Protein AF-A0A7J9Y9R8-F1 (afdb_monomer_lite)

Foldseek 3Di:
DCQQQVVLLVLLCQLVVQLVVCCVPPVLQQLALLSLLVSSLVSQLVSLVVVLVVVLVVQLVVLCVVPNNVRSVVSSVVSCCVCVVQCSCVSSLLSSLLSQLCRVLLLDPDPVSVPCSNVVSSVSSSNSSSVVSVLVVCCVVVVDCVSVVCCRPVPVVVSVVVVVVVSQVTVQVLLCLLVVAVLVVLLVQLDPLQLSQCQNDPVSVVVLLVLLCVLQNPQRSVLSVQLNSLSSSLSSLRVCVVSVNDDPPSVVSNVVSSVSNVVSLVSRAPSDPVAFAWGGPSFWIFGQDPVRDTDTHGDPPDNDHDRRYDDDPDPDDDDPDDDDDDDDDDDDDDDDDDDDDDDDDDDDDDDDDDDDDDDDDDDDDDDDDDDDDDDDDDD

Sequence (379 aa):
MVAVLVAPVIEEITKALAVFLLFWFRRREVLGLADAIMYAGLSATGFAMTENVLYLGGVYVSQERIGGALAGVGGVVGLIIMRLGLTGFIHPLFTAMTAVGIGFAARSRHTALRWLLPIGGLLAAMLLHGSWNLMATFLERSRDLSLLGYGYLLVALPLLFCFVVLGLWARGEPGRVARRVLPEYARAGWLSPPEIASLTTLRRRLWARRWAATVAGADGARAMRGYQITGSKLAMLRDGRLRGLPQRDYQQEEERLLHQLAACRSGFEGRDLTTPRAWWDGRRYLVTFPDGEQRAVDPPRSMVMPVPMPRMQLFGIPGYGYPPTYAYPPGYGGYSSGQPPGYGSPPPSYGPPPGYGSPPGYGSGPPQSPHGSDPWSGR

Structure (mmCIF, N/CA/C/O backbone):
data_AF-A0A7J9Y9R8-F1
#
_entry.id   AF-A0A7J9Y9R8-F1
#
loop_
_atom_site.group_PDB
_atom_site.id
_atom_site.type_symbol
_atom_site.label_atom_id
_atom_site.label_alt_id
_atom_site.label_comp_id
_atom_site.label_asym_id
_atom_site.label_entity_id
_atom_site.label_seq_id
_atom_site.pdbx_PDB_ins_code
_atom_site.Cartn_x
_atom_site.Cartn_y
_atom_site.Cartn_z
_atom_site.occupancy
_atom_site.B_iso_or_equiv
_atom_site.auth_seq_id
_atom_site.auth_comp_id
_atom_site.auth_asym_id
_atom_site.auth_atom_id
_atom_site.pdbx_PDB_model_num
ATOM 1 N N . MET A 1 1 ? 13.293 -9.731 -30.578 1.00 72.44 1 MET A N 1
ATOM 2 C CA . MET A 1 1 ? 12.667 -10.885 -29.889 1.00 72.44 1 MET A CA 1
ATOM 3 C C . MET A 1 1 ? 13.106 -11.006 -28.436 1.00 72.44 1 MET A C 1
ATOM 5 O O . MET A 1 1 ? 12.231 -11.038 -27.586 1.00 72.44 1 MET A O 1
ATOM 9 N N . VAL A 1 2 ? 14.409 -10.991 -28.117 1.00 85.62 2 VAL A N 1
ATOM 10 C CA . VAL A 1 2 ? 14.895 -11.093 -26.720 1.00 85.62 2 VAL A CA 1
ATOM 11 C C . VAL A 1 2 ? 14.314 -10.002 -25.807 1.00 85.62 2 VAL A C 1
ATOM 13 O O . VAL A 1 2 ? 13.675 -10.336 -24.816 1.00 85.62 2 VAL A O 1
ATOM 16 N N . ALA A 1 3 ? 14.427 -8.721 -26.180 1.00 81.69 3 ALA A N 1
ATOM 17 C CA . ALA A 1 3 ? 13.895 -7.600 -25.390 1.00 81.69 3 ALA A CA 1
ATOM 18 C C . ALA A 1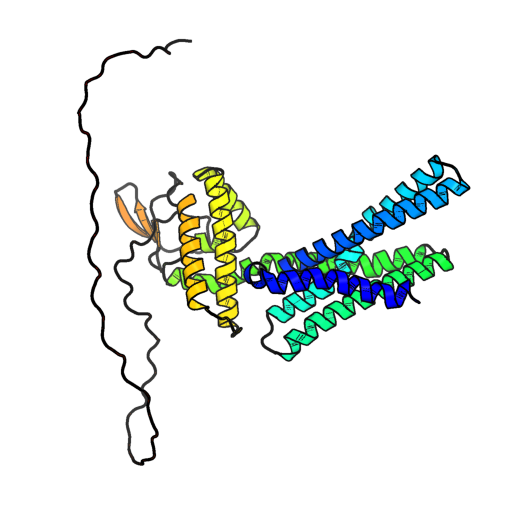 3 ? 12.360 -7.610 -25.222 1.00 81.69 3 ALA A C 1
ATOM 20 O O . ALA A 1 3 ? 11.836 -7.030 -24.281 1.00 81.69 3 ALA A O 1
ATOM 21 N N . VAL A 1 4 ? 11.635 -8.274 -26.126 1.00 85.69 4 VAL A N 1
ATOM 22 C CA . VAL A 1 4 ? 10.162 -8.290 -26.148 1.00 85.69 4 VAL A CA 1
ATOM 23 C C . VAL A 1 4 ? 9.589 -9.516 -25.437 1.00 85.69 4 VAL A C 1
ATOM 25 O O . VAL A 1 4 ? 8.526 -9.428 -24.839 1.00 85.69 4 VAL A O 1
ATOM 28 N N . LEU A 1 5 ? 10.269 -10.663 -25.514 1.00 84.06 5 LEU A N 1
ATOM 29 C CA . LEU A 1 5 ? 9.742 -11.941 -25.027 1.00 84.06 5 LEU A CA 1
ATOM 30 C C . LEU A 1 5 ? 10.520 -12.494 -23.834 1.00 84.06 5 LEU A C 1
ATOM 32 O O . LEU A 1 5 ? 9.919 -13.023 -22.909 1.00 84.06 5 LEU A O 1
ATOM 36 N N . VAL A 1 6 ? 11.849 -12.388 -23.847 1.00 92.00 6 VAL A N 1
ATOM 37 C CA . VAL A 1 6 ? 12.708 -13.019 -22.832 1.00 92.00 6 VAL A CA 1
ATOM 38 C C . VAL A 1 6 ? 12.944 -12.075 -21.661 1.00 92.00 6 VAL A C 1
ATOM 40 O O . VAL A 1 6 ? 12.764 -12.475 -20.513 1.00 92.00 6 VAL A O 1
ATOM 43 N N . ALA A 1 7 ? 13.300 -10.818 -21.946 1.00 91.62 7 ALA A N 1
ATOM 44 C CA . ALA A 1 7 ? 13.566 -9.830 -20.906 1.00 91.62 7 ALA A CA 1
ATOM 45 C C . ALA A 1 7 ? 12.352 -9.637 -19.976 1.00 91.62 7 ALA A C 1
ATOM 47 O O . ALA A 1 7 ? 12.509 -9.866 -18.780 1.00 91.62 7 ALA A O 1
ATOM 48 N N . PRO A 1 8 ? 11.117 -9.394 -20.463 1.00 94.44 8 PRO A N 1
ATOM 49 C CA . PRO A 1 8 ? 9.966 -9.208 -19.577 1.00 94.44 8 PRO A CA 1
ATOM 50 C C . PRO A 1 8 ? 9.700 -10.401 -18.659 1.00 94.44 8 PRO A C 1
ATOM 52 O O . PRO A 1 8 ? 9.349 -10.221 -17.498 1.00 94.44 8 PRO A O 1
ATOM 55 N N . VAL A 1 9 ? 9.902 -11.626 -19.151 1.00 96.06 9 VAL A N 1
ATOM 56 C CA . VAL A 1 9 ? 9.719 -12.840 -18.347 1.00 96.06 9 VAL A CA 1
ATOM 57 C C . VAL A 1 9 ? 10.715 -12.874 -17.195 1.00 96.06 9 VAL A C 1
ATOM 59 O O . VAL A 1 9 ? 10.310 -13.012 -16.042 1.00 96.06 9 VAL A O 1
ATOM 62 N N . ILE A 1 10 ? 12.007 -12.725 -17.495 1.00 95.69 10 ILE A N 1
ATOM 63 C CA . ILE A 1 10 ? 13.060 -12.765 -16.476 1.00 95.69 10 ILE A CA 1
ATOM 64 C C . ILE A 1 10 ? 12.848 -11.633 -15.476 1.00 95.69 10 ILE A C 1
ATOM 66 O O . ILE A 1 10 ? 12.815 -11.864 -14.270 1.00 95.69 10 ILE A O 1
ATOM 70 N N . GLU A 1 11 ? 12.644 -10.418 -15.969 1.00 95.56 11 GLU A N 1
ATOM 71 C CA . GLU A 1 11 ? 12.566 -9.255 -15.107 1.00 95.56 11 GLU A CA 1
ATOM 72 C C . GLU A 1 11 ? 11.316 -9.246 -14.225 1.00 95.56 11 GLU A C 1
ATOM 74 O O . GLU A 1 11 ? 11.416 -8.910 -13.046 1.00 95.56 11 GLU A O 1
ATOM 79 N N . GLU A 1 12 ? 10.140 -9.609 -14.747 1.00 97.00 12 GLU A N 1
ATOM 80 C CA . GLU A 1 12 ? 8.930 -9.670 -13.922 1.00 97.00 12 GLU A CA 1
ATOM 81 C C . GLU A 1 12 ? 8.995 -10.813 -12.904 1.00 97.00 12 GLU A C 1
ATOM 83 O O . GLU A 1 12 ? 8.516 -10.639 -11.784 1.00 97.00 12 GLU A O 1
ATOM 88 N N . ILE A 1 13 ? 9.651 -11.940 -13.218 1.00 96.69 13 ILE A N 1
ATOM 89 C CA . ILE A 1 13 ? 9.930 -12.992 -12.224 1.00 96.69 13 ILE A CA 1
ATOM 90 C C . ILE A 1 13 ? 10.854 -12.458 -11.133 1.00 96.69 13 ILE A C 1
ATOM 92 O O . ILE A 1 13 ? 10.561 -12.645 -9.953 1.00 96.69 13 ILE A O 1
ATOM 96 N N . THR A 1 14 ? 11.944 -11.776 -11.491 1.00 95.62 14 THR A N 1
ATOM 97 C CA . THR A 1 14 ? 12.890 -11.219 -10.515 1.00 95.62 14 THR A CA 1
ATOM 98 C C . THR A 1 14 ? 12.211 -10.208 -9.590 1.00 95.62 14 THR A C 1
ATOM 100 O O . THR A 1 14 ? 12.374 -10.286 -8.371 1.00 95.62 14 THR A O 1
ATOM 103 N N . LYS A 1 15 ? 11.394 -9.300 -10.139 1.00 95.56 15 LYS A N 1
ATOM 104 C CA . LYS A 1 15 ? 10.607 -8.339 -9.348 1.00 95.56 15 LYS A CA 1
ATOM 105 C C . LYS A 1 15 ? 9.578 -9.054 -8.463 1.00 95.56 15 LYS A C 1
ATOM 107 O O . LYS A 1 15 ? 9.470 -8.788 -7.266 1.00 95.56 15 LYS A O 1
ATOM 112 N N . ALA A 1 16 ? 8.844 -10.019 -9.016 1.00 94.19 16 ALA A N 1
ATOM 113 C CA . ALA A 1 16 ? 7.848 -10.783 -8.270 1.00 94.19 16 ALA A CA 1
ATOM 114 C C . ALA A 1 16 ? 8.466 -11.621 -7.144 1.00 94.19 16 ALA A C 1
ATOM 116 O O . ALA A 1 16 ? 7.868 -11.738 -6.074 1.00 94.19 16 ALA A O 1
ATOM 117 N N . LEU A 1 17 ? 9.664 -12.175 -7.346 1.00 93.94 17 LEU A N 1
ATOM 118 C CA . LEU A 1 17 ? 10.365 -12.985 -6.354 1.00 93.94 17 LEU A CA 1
ATOM 119 C C . LEU A 1 17 ? 10.579 -12.209 -5.051 1.00 93.94 17 LEU A C 1
ATOM 121 O O . LEU A 1 17 ? 10.313 -12.748 -3.980 1.00 93.94 17 LEU A O 1
ATOM 125 N N . ALA A 1 18 ? 10.965 -10.932 -5.122 1.00 88.56 18 ALA A N 1
ATOM 126 C CA . ALA A 1 18 ? 11.107 -10.091 -3.933 1.00 88.56 18 ALA A CA 1
ATOM 127 C C . ALA A 1 18 ? 9.793 -9.991 -3.135 1.00 88.56 18 ALA A C 1
ATOM 129 O O . ALA A 1 18 ? 9.788 -10.086 -1.905 1.00 88.56 18 ALA A O 1
ATOM 130 N N . VAL A 1 19 ? 8.663 -9.866 -3.836 1.00 89.38 19 VAL A N 1
ATOM 131 C CA . VAL A 1 19 ? 7.326 -9.827 -3.229 1.00 89.38 19 VAL A CA 1
ATOM 132 C C . VAL A 1 19 ? 6.969 -11.183 -2.621 1.00 89.38 19 VAL A C 1
ATOM 134 O O . VAL A 1 19 ? 6.543 -11.242 -1.469 1.00 89.38 19 VAL A O 1
ATOM 137 N N . PHE A 1 20 ? 7.183 -12.283 -3.347 1.00 87.69 20 PHE A N 1
ATOM 138 C CA . PHE A 1 20 ? 6.912 -13.634 -2.851 1.00 87.69 20 PHE A CA 1
ATOM 139 C C . PHE A 1 20 ? 7.738 -13.977 -1.609 1.00 87.69 20 PHE A C 1
ATOM 141 O O . PHE A 1 20 ? 7.184 -14.516 -0.652 1.00 87.69 20 PHE A O 1
ATOM 148 N N . LEU A 1 21 ? 9.024 -13.618 -1.575 1.00 88.38 21 LEU A N 1
ATOM 149 C CA . LEU A 1 21 ? 9.878 -13.811 -0.400 1.00 88.38 21 LEU A CA 1
ATOM 150 C C . LEU A 1 21 ? 9.361 -13.007 0.798 1.00 88.38 21 LEU A C 1
ATOM 152 O O . LEU A 1 21 ? 9.306 -13.525 1.915 1.00 88.38 21 LEU A O 1
ATOM 156 N N . LEU A 1 22 ? 8.907 -11.770 0.580 1.00 85.81 22 LEU A N 1
ATOM 157 C CA . LEU A 1 22 ? 8.307 -10.960 1.638 1.00 85.81 22 LEU A CA 1
ATOM 158 C C . LEU A 1 22 ? 7.023 -11.603 2.178 1.00 85.81 22 LEU A C 1
ATOM 160 O O . LEU A 1 22 ? 6.856 -11.709 3.394 1.00 85.81 22 LEU A O 1
ATOM 164 N N . PHE A 1 23 ? 6.146 -12.102 1.307 1.00 81.12 23 PHE A N 1
ATOM 165 C CA . PHE A 1 23 ? 4.968 -12.859 1.732 1.00 81.12 23 PHE A CA 1
ATOM 166 C C . PHE A 1 23 ? 5.340 -14.147 2.468 1.00 81.12 23 PHE A C 1
ATOM 168 O O . PHE A 1 23 ? 4.708 -14.470 3.469 1.00 81.12 23 PHE A O 1
ATOM 175 N N . TRP A 1 24 ? 6.369 -14.867 2.027 1.00 83.81 24 TRP A N 1
ATOM 176 C CA . TRP A 1 24 ? 6.799 -16.116 2.652 1.00 83.81 24 TRP A CA 1
ATOM 177 C C . TRP A 1 24 ? 7.333 -15.893 4.073 1.00 83.81 24 TRP A C 1
ATOM 179 O O . TRP A 1 24 ? 6.865 -16.523 5.024 1.00 83.81 24 TRP A O 1
ATOM 189 N N . PHE A 1 25 ? 8.263 -14.949 4.243 1.00 85.19 25 PHE A N 1
ATOM 190 C CA . PHE A 1 25 ? 8.939 -14.710 5.521 1.00 85.19 25 PHE A CA 1
ATOM 191 C C . PHE A 1 25 ? 8.180 -13.768 6.461 1.00 85.19 25 PHE A C 1
ATOM 193 O O . PHE A 1 25 ? 8.353 -13.838 7.678 1.00 85.19 25 PHE A O 1
ATOM 200 N N . ARG A 1 26 ? 7.338 -12.873 5.932 1.00 82.56 26 ARG A N 1
ATOM 201 C CA . ARG A 1 26 ? 6.656 -11.816 6.701 1.00 82.56 26 ARG A CA 1
ATOM 202 C C . ARG A 1 26 ? 5.140 -11.805 6.489 1.00 82.56 26 ARG A C 1
ATOM 204 O O . ARG A 1 26 ? 4.508 -10.766 6.659 1.00 82.56 26 ARG A O 1
ATOM 211 N N . ARG A 1 27 ? 4.518 -12.966 6.231 1.00 76.12 27 ARG A N 1
ATOM 212 C CA . ARG A 1 27 ? 3.052 -13.115 6.041 1.00 76.12 27 ARG A CA 1
ATOM 213 C C . ARG A 1 27 ? 2.165 -12.448 7.098 1.00 76.12 27 ARG A C 1
ATOM 215 O O . ARG A 1 27 ? 1.026 -12.123 6.803 1.00 76.12 27 ARG A O 1
ATOM 222 N N . ARG A 1 28 ? 2.657 -12.276 8.333 1.00 72.50 28 ARG A N 1
ATOM 223 C CA . ARG A 1 28 ? 1.913 -11.642 9.442 1.00 72.50 28 ARG A CA 1
ATOM 224 C C . ARG A 1 28 ? 1.906 -10.107 9.379 1.00 72.50 28 ARG A C 1
ATOM 226 O O . ARG A 1 28 ? 1.111 -9.474 10.069 1.00 72.50 28 ARG A O 1
ATOM 233 N N . GLU A 1 29 ? 2.800 -9.514 8.590 1.00 75.62 29 GLU A N 1
ATOM 234 C CA . GLU A 1 29 ? 2.907 -8.061 8.413 1.00 75.62 29 GLU A CA 1
ATOM 235 C C . GLU A 1 29 ? 2.185 -7.563 7.162 1.00 75.62 29 GLU A C 1
ATOM 237 O O . GLU A 1 29 ? 1.822 -6.392 7.101 1.00 75.62 29 GLU A O 1
ATOM 242 N N . VAL A 1 30 ? 1.942 -8.441 6.187 1.00 75.94 30 VAL A N 1
ATOM 243 C CA . VAL A 1 30 ? 1.197 -8.089 4.978 1.00 75.94 30 VAL A CA 1
ATOM 244 C C . VAL A 1 30 ? -0.286 -8.256 5.248 1.00 75.94 30 VAL A C 1
ATOM 246 O O . VAL A 1 30 ? -0.790 -9.374 5.338 1.00 75.94 30 VAL A O 1
ATOM 249 N N . LEU A 1 31 ? -0.987 -7.138 5.414 1.00 68.88 31 LEU A N 1
ATOM 250 C CA . LEU A 1 31 ? -2.365 -7.157 5.878 1.00 68.88 31 LEU A CA 1
ATOM 251 C C . LEU A 1 31 ? -3.330 -7.312 4.713 1.00 68.88 31 LEU A C 1
ATOM 253 O O . LEU A 1 31 ? -4.290 -8.060 4.828 1.00 68.88 31 LEU A O 1
ATOM 257 N N . GLY A 1 32 ? -3.059 -6.719 3.552 1.00 83.56 32 GLY A N 1
ATOM 258 C CA . GLY A 1 32 ? -3.928 -6.943 2.399 1.00 83.56 32 GLY A CA 1
ATOM 259 C C . GLY A 1 32 ? -3.390 -6.447 1.069 1.00 83.56 32 GLY A C 1
ATOM 260 O O . GLY A 1 32 ? -2.199 -6.205 0.896 1.00 83.56 32 GLY A O 1
ATOM 261 N N . LEU A 1 33 ? -4.312 -6.285 0.117 1.00 89.50 33 LEU A N 1
ATOM 262 C CA . LEU A 1 33 ? -4.008 -5.907 -1.264 1.00 89.50 33 LEU A CA 1
ATOM 263 C C . LEU A 1 33 ? -3.202 -4.602 -1.362 1.00 89.50 33 LEU A C 1
ATOM 265 O O . LEU A 1 33 ? -2.289 -4.516 -2.172 1.00 89.50 33 LEU A O 1
ATOM 269 N N . ALA A 1 34 ? -3.497 -3.606 -0.522 1.00 90.19 34 ALA A N 1
ATOM 270 C CA . ALA A 1 34 ? -2.760 -2.341 -0.529 1.00 90.19 34 ALA A CA 1
ATOM 271 C C . ALA A 1 34 ? -1.272 -2.527 -0.187 1.00 90.19 34 ALA A C 1
ATOM 273 O O . ALA A 1 34 ? -0.422 -1.880 -0.793 1.00 90.19 34 ALA A O 1
ATOM 274 N N . ASP A 1 35 ? -0.959 -3.423 0.752 1.00 89.12 35 ASP A N 1
ATOM 275 C CA . ASP A 1 35 ? 0.421 -3.713 1.138 1.00 89.12 35 ASP A CA 1
ATOM 276 C C . ASP A 1 35 ? 1.121 -4.513 0.034 1.00 89.12 35 ASP A C 1
ATOM 278 O O . ASP A 1 35 ? 2.245 -4.190 -0.334 1.00 89.12 35 ASP A O 1
ATOM 282 N N . ALA A 1 36 ? 0.429 -5.491 -0.567 1.00 89.81 36 ALA A N 1
ATOM 283 C CA . ALA A 1 36 ? 0.934 -6.240 -1.720 1.00 89.81 36 ALA A CA 1
ATOM 284 C C . ALA A 1 36 ? 1.335 -5.302 -2.872 1.00 89.81 36 ALA A C 1
ATOM 286 O O . ALA A 1 36 ? 2.437 -5.403 -3.407 1.00 89.81 36 ALA A O 1
ATOM 287 N N . ILE A 1 37 ? 0.447 -4.358 -3.207 1.00 92.50 37 ILE A N 1
ATOM 288 C CA . ILE A 1 37 ? 0.667 -3.324 -4.223 1.00 92.50 37 ILE A CA 1
ATOM 289 C C . ILE A 1 37 ? 1.880 -2.462 -3.865 1.00 92.50 37 ILE A C 1
ATOM 291 O O . ILE A 1 37 ? 2.731 -2.223 -4.717 1.00 92.50 37 ILE A O 1
ATOM 295 N N . MET A 1 38 ? 1.983 -2.017 -2.610 1.00 91.94 38 MET A N 1
ATOM 296 C CA . MET A 1 38 ? 3.102 -1.195 -2.152 1.00 91.94 38 MET A CA 1
ATOM 297 C C . MET A 1 38 ? 4.436 -1.936 -2.287 1.00 91.94 38 MET A C 1
ATOM 299 O O . MET A 1 38 ? 5.394 -1.370 -2.806 1.00 91.94 38 MET A O 1
ATOM 303 N N . TYR A 1 39 ? 4.507 -3.197 -1.853 1.00 92.06 39 TYR A N 1
ATOM 304 C CA . TYR A 1 39 ? 5.739 -3.983 -1.923 1.00 92.06 39 TYR A CA 1
ATOM 305 C C . TYR A 1 39 ? 6.140 -4.323 -3.361 1.00 92.06 39 TYR A C 1
ATOM 307 O O . TYR A 1 39 ? 7.322 -4.230 -3.690 1.00 92.06 39 TYR A O 1
ATOM 315 N N . ALA A 1 40 ? 5.180 -4.647 -4.233 1.00 93.38 40 ALA A N 1
ATOM 316 C CA . ALA A 1 40 ? 5.450 -4.831 -5.658 1.00 93.38 40 ALA A CA 1
ATOM 317 C C . ALA A 1 40 ? 5.927 -3.541 -6.325 1.00 93.38 40 ALA A C 1
ATOM 319 O O . ALA A 1 40 ? 6.919 -3.566 -7.046 1.00 93.38 40 ALA A O 1
ATOM 320 N N . GLY A 1 41 ? 5.283 -2.410 -6.025 1.00 93.75 41 GLY A N 1
ATOM 321 C CA . GLY A 1 41 ? 5.711 -1.103 -6.513 1.00 93.75 41 GLY A CA 1
ATOM 322 C C . GLY A 1 41 ? 7.128 -0.756 -6.059 1.00 93.75 41 GLY A C 1
ATOM 323 O O . GLY A 1 41 ? 7.942 -0.357 -6.879 1.00 93.75 41 GLY A O 1
ATOM 324 N N . LEU A 1 42 ? 7.464 -0.976 -4.784 1.00 94.50 42 LEU A N 1
ATOM 325 C CA . LEU A 1 42 ? 8.821 -0.758 -4.269 1.00 94.50 42 LEU A CA 1
ATOM 326 C C . LEU A 1 42 ? 9.855 -1.652 -4.963 1.00 94.50 42 LEU A C 1
ATOM 328 O O . LEU A 1 42 ? 10.919 -1.164 -5.341 1.00 94.50 42 LEU A O 1
ATOM 332 N N . SER A 1 43 ? 9.542 -2.936 -5.158 1.00 95.56 43 SER A N 1
ATOM 333 C CA . SER A 1 43 ? 10.427 -3.861 -5.872 1.00 95.56 43 SER A CA 1
ATOM 334 C C . SER A 1 43 ? 10.644 -3.433 -7.325 1.00 95.56 43 SER A C 1
ATOM 336 O O . SER A 1 43 ? 11.786 -3.373 -7.780 1.00 95.56 43 SER A O 1
ATOM 338 N N . ALA A 1 44 ? 9.571 -3.079 -8.030 1.00 95.81 44 ALA A N 1
ATOM 339 C CA . ALA A 1 44 ? 9.629 -2.655 -9.420 1.00 95.81 44 ALA A CA 1
ATOM 340 C C . ALA A 1 44 ? 10.350 -1.317 -9.601 1.00 95.81 44 ALA A C 1
ATOM 342 O O . ALA A 1 44 ? 11.147 -1.181 -10.523 1.00 95.81 44 ALA A O 1
ATOM 343 N N . THR A 1 45 ? 10.133 -0.353 -8.702 1.00 94.81 45 THR A N 1
ATOM 344 C CA . THR A 1 45 ? 10.879 0.911 -8.689 1.00 94.81 45 THR A CA 1
ATOM 345 C C . THR A 1 45 ? 12.362 0.663 -8.437 1.00 94.81 45 THR A C 1
ATOM 347 O O . THR A 1 45 ? 13.194 1.231 -9.136 1.00 94.81 45 THR A O 1
ATOM 350 N N . GLY A 1 46 ? 12.713 -0.201 -7.477 1.00 94.62 46 GLY A N 1
ATOM 351 C CA . GLY A 1 46 ? 14.107 -0.568 -7.217 1.00 94.62 46 GLY A CA 1
ATOM 352 C C . GLY A 1 46 ? 14.779 -1.172 -8.451 1.00 94.62 46 GLY A C 1
ATOM 353 O O . GLY A 1 46 ? 15.861 -0.737 -8.834 1.00 94.62 46 GLY A O 1
ATOM 354 N N . PHE A 1 47 ? 14.092 -2.101 -9.122 1.00 94.94 47 PHE A N 1
ATOM 355 C CA . PHE A 1 47 ? 14.563 -2.687 -10.375 1.00 94.94 47 PHE A CA 1
ATOM 356 C C . PHE A 1 47 ? 14.745 -1.629 -11.473 1.00 94.94 47 PHE A C 1
ATOM 358 O O . PHE A 1 47 ? 15.809 -1.553 -12.083 1.00 94.94 47 PHE A O 1
ATOM 365 N N . ALA A 1 48 ? 13.734 -0.780 -11.687 1.00 93.56 48 ALA A N 1
ATOM 366 C CA . ALA A 1 48 ? 13.777 0.278 -12.692 1.00 93.56 48 ALA A CA 1
ATOM 367 C C . ALA A 1 48 ? 14.936 1.253 -12.442 1.00 93.56 48 ALA A C 1
ATOM 369 O O . ALA A 1 48 ? 15.560 1.718 -13.388 1.00 93.56 48 ALA A O 1
ATOM 370 N N . MET A 1 49 ? 15.277 1.541 -11.182 1.00 92.31 49 MET A N 1
ATOM 371 C CA . MET A 1 49 ? 16.442 2.370 -10.863 1.00 92.31 49 MET A CA 1
ATOM 372 C C . MET A 1 49 ? 17.757 1.700 -11.264 1.00 92.31 49 MET A C 1
ATOM 374 O O . MET A 1 49 ? 18.600 2.360 -11.869 1.00 92.31 49 MET A O 1
ATOM 378 N N . THR A 1 50 ? 17.929 0.403 -10.990 1.00 92.88 50 THR A N 1
ATOM 379 C CA . THR A 1 50 ? 19.116 -0.347 -11.437 1.00 92.88 50 THR A CA 1
ATOM 380 C C . THR A 1 50 ? 19.237 -0.345 -12.959 1.00 92.88 50 THR A C 1
ATOM 382 O O . THR A 1 50 ? 20.320 -0.118 -13.495 1.00 92.88 50 THR A O 1
ATOM 385 N N . GLU A 1 51 ? 18.120 -0.533 -13.657 1.00 92.19 51 GLU A N 1
ATOM 386 C CA . GLU A 1 51 ? 18.066 -0.480 -15.114 1.00 92.19 51 GLU A CA 1
ATOM 387 C C . GLU A 1 51 ? 18.430 0.922 -15.635 1.00 92.19 51 GLU A C 1
ATOM 389 O O . GLU A 1 51 ? 19.301 1.075 -16.491 1.00 92.19 51 GLU A O 1
ATOM 394 N N . ASN A 1 52 ? 17.830 1.969 -15.063 1.00 93.44 52 ASN A N 1
ATOM 395 C CA . ASN A 1 52 ? 18.056 3.354 -15.468 1.00 93.44 52 ASN A CA 1
ATOM 396 C C . ASN A 1 52 ? 19.533 3.757 -15.372 1.00 93.44 52 ASN A C 1
ATOM 398 O O . ASN A 1 52 ? 20.012 4.449 -16.264 1.00 93.44 52 ASN A O 1
ATOM 402 N N . VAL A 1 53 ? 20.280 3.304 -14.359 1.00 93.12 53 VAL A N 1
ATOM 403 C CA . VAL A 1 53 ? 21.722 3.600 -14.244 1.00 93.12 53 VAL A CA 1
ATOM 404 C C . VAL A 1 53 ? 22.496 3.115 -15.476 1.00 93.12 53 VAL A C 1
ATOM 406 O O . VAL A 1 53 ? 23.308 3.865 -16.021 1.00 93.12 53 VAL A O 1
ATOM 409 N N . LEU A 1 54 ? 22.211 1.901 -15.959 1.00 92.69 54 LEU A N 1
ATOM 410 C CA . LEU A 1 54 ? 22.866 1.345 -17.148 1.00 92.69 54 LEU A CA 1
ATOM 411 C C . LEU A 1 54 ? 22.512 2.139 -18.410 1.00 92.69 54 LEU A C 1
ATOM 413 O O . LEU A 1 54 ? 23.392 2.462 -19.209 1.00 92.69 54 LEU A O 1
ATOM 417 N N . TYR A 1 55 ? 21.239 2.507 -18.571 1.00 91.94 55 TYR A N 1
ATOM 418 C CA . TYR A 1 55 ? 20.784 3.289 -19.722 1.00 91.94 55 TYR A CA 1
ATOM 419 C C . TYR A 1 55 ? 21.361 4.704 -19.747 1.00 91.94 55 TYR A C 1
ATOM 421 O O . TYR A 1 55 ? 21.774 5.174 -20.805 1.00 91.94 55 TYR A O 1
ATOM 429 N N . LEU A 1 56 ? 21.422 5.377 -18.596 1.00 95.06 56 LEU A N 1
ATOM 430 C CA . LEU A 1 56 ? 21.996 6.719 -18.495 1.00 95.06 56 LEU A CA 1
ATOM 431 C C . LEU A 1 56 ? 23.490 6.703 -18.837 1.00 95.06 56 LEU A C 1
ATOM 433 O O . LEU A 1 56 ? 23.937 7.531 -19.627 1.00 95.06 56 LEU A O 1
ATOM 437 N N . GLY A 1 57 ? 24.240 5.722 -18.320 1.00 95.31 57 GLY A N 1
ATOM 438 C CA . GLY A 1 57 ? 25.651 5.542 -18.669 1.00 95.31 57 GLY A CA 1
ATOM 439 C C . GLY A 1 57 ? 25.858 5.260 -20.160 1.00 95.31 57 GLY A C 1
ATOM 440 O O . GLY A 1 57 ? 26.703 5.886 -20.799 1.00 95.31 57 GLY A O 1
ATOM 441 N N . GLY A 1 58 ? 25.044 4.373 -20.742 1.00 95.06 58 GLY A N 1
ATOM 442 C CA . GLY A 1 58 ? 25.098 4.060 -22.171 1.00 95.06 58 GLY A CA 1
ATOM 443 C C . GLY A 1 58 ? 24.804 5.272 -23.060 1.00 95.06 58 GLY A C 1
ATOM 444 O O . GLY A 1 58 ? 25.538 5.535 -24.016 1.00 95.06 58 GLY A O 1
ATOM 445 N N . VAL A 1 59 ? 23.773 6.053 -22.721 1.00 95.50 59 VAL A N 1
ATOM 446 C CA . VAL A 1 59 ? 23.428 7.274 -23.460 1.00 95.50 59 VAL A CA 1
ATOM 447 C C . VAL A 1 59 ? 24.535 8.316 -23.352 1.00 95.50 59 VAL A C 1
ATOM 449 O O . VAL A 1 59 ? 24.917 8.854 -24.389 1.00 95.50 59 VAL A O 1
ATOM 452 N N . TYR A 1 60 ? 25.104 8.540 -22.162 1.00 96.69 60 TYR A N 1
ATOM 453 C CA . TYR A 1 60 ? 26.232 9.460 -21.990 1.00 96.69 60 TYR A CA 1
ATOM 454 C C . TYR A 1 60 ? 27.386 9.108 -22.936 1.00 96.69 60 TYR A C 1
ATOM 456 O O . TYR A 1 60 ? 27.761 9.927 -23.771 1.00 96.69 60 TYR A O 1
ATOM 464 N N . VAL A 1 61 ? 27.879 7.864 -22.872 1.00 96.81 61 VAL A N 1
ATOM 465 C CA . VAL A 1 61 ? 29.024 7.407 -23.678 1.00 96.81 61 VAL A CA 1
ATOM 466 C C . VAL A 1 61 ? 28.725 7.492 -25.177 1.00 96.81 61 VAL A C 1
ATOM 468 O O . VAL A 1 61 ? 29.586 7.884 -25.963 1.00 96.81 61 VAL A O 1
ATOM 471 N N . SER A 1 62 ? 27.511 7.126 -25.600 1.00 95.00 62 SER A N 1
ATOM 472 C CA . SER A 1 62 ? 27.141 7.157 -27.021 1.00 95.00 62 SER A CA 1
ATOM 473 C C . SER A 1 62 ? 27.057 8.578 -27.589 1.00 95.00 62 SER A C 1
ATOM 475 O O . SER A 1 62 ? 27.557 8.823 -28.684 1.00 95.00 62 SER A O 1
ATOM 477 N N . GLN A 1 63 ? 26.472 9.519 -26.844 1.00 94.69 63 GLN A N 1
ATOM 478 C CA . GLN A 1 63 ? 26.282 10.903 -27.284 1.00 94.69 63 GLN A CA 1
ATOM 479 C C . GLN A 1 63 ? 27.571 11.722 -27.149 1.00 94.69 63 GLN A C 1
ATOM 481 O O . GLN A 1 63 ? 27.873 12.540 -28.018 1.00 94.69 63 GLN A O 1
ATOM 486 N N . GLU A 1 64 ? 28.379 11.452 -26.120 1.00 96.56 64 GLU A N 1
ATOM 487 C CA . GLU A 1 64 ? 29.698 12.065 -25.943 1.00 96.56 64 GLU A CA 1
ATOM 488 C C . GLU A 1 64 ? 30.626 11.769 -27.127 1.00 96.56 64 GLU A C 1
ATOM 490 O O . GLU A 1 64 ? 31.298 12.670 -27.623 1.00 96.56 64 GLU A O 1
ATOM 495 N N . ARG A 1 65 ? 30.618 10.533 -27.642 1.00 95.06 65 ARG A N 1
ATOM 496 C CA . ARG A 1 65 ? 31.437 10.143 -28.804 1.00 95.06 65 ARG A CA 1
ATOM 497 C C . ARG A 1 65 ? 31.095 10.898 -30.087 1.00 95.06 65 ARG A C 1
ATOM 499 O O . ARG A 1 65 ? 31.952 11.007 -30.957 1.00 95.06 65 ARG A O 1
ATOM 506 N N . ILE A 1 66 ? 29.857 11.368 -30.223 1.00 93.31 66 ILE A N 1
ATOM 507 C CA . ILE A 1 66 ? 29.363 12.024 -31.441 1.00 93.31 66 ILE A CA 1
ATOM 508 C C . ILE A 1 66 ? 29.474 13.549 -31.322 1.00 93.31 66 ILE A C 1
ATOM 510 O O . ILE A 1 66 ? 29.833 14.209 -32.292 1.00 93.31 66 ILE A O 1
ATOM 514 N N . GLY A 1 67 ? 29.165 14.111 -30.148 1.00 92.44 67 GLY A N 1
ATOM 515 C CA . GLY A 1 67 ? 29.013 15.559 -29.951 1.00 92.44 67 GLY A CA 1
ATOM 516 C C . GLY A 1 67 ? 29.737 16.140 -28.734 1.00 92.44 67 GLY A C 1
ATOM 517 O O . GLY A 1 67 ? 29.450 17.271 -28.344 1.00 92.44 67 GLY A O 1
ATOM 518 N N . GLY A 1 68 ? 30.650 15.391 -28.109 1.00 95.50 68 GLY A N 1
ATOM 519 C CA . GLY A 1 68 ? 31.401 15.813 -26.925 1.00 95.50 68 GLY A CA 1
ATOM 520 C C . GLY A 1 68 ? 30.582 15.811 -25.626 1.00 95.50 68 GLY A C 1
ATOM 521 O O . GLY A 1 68 ? 29.403 15.454 -25.595 1.00 95.50 68 GLY A O 1
ATOM 522 N N . ALA A 1 69 ? 31.208 16.234 -24.524 1.00 94.69 69 ALA A N 1
ATOM 523 C CA . ALA A 1 69 ? 30.641 16.120 -23.174 1.00 94.69 69 ALA A CA 1
ATOM 524 C C . ALA A 1 69 ? 29.264 16.797 -23.010 1.00 94.69 69 ALA A C 1
ATOM 526 O O . ALA A 1 69 ? 28.381 16.250 -22.351 1.00 94.69 69 ALA A O 1
ATOM 527 N N . LEU A 1 70 ? 29.041 17.954 -23.649 1.00 95.88 70 LEU A N 1
ATOM 528 C CA . LEU A 1 70 ? 27.745 18.648 -23.626 1.00 95.88 70 LEU A CA 1
ATOM 529 C C . LEU A 1 70 ? 26.618 17.811 -24.253 1.00 95.88 70 LEU A C 1
ATOM 531 O O . LEU A 1 70 ? 25.520 17.766 -23.698 1.00 95.88 70 LEU A O 1
ATOM 535 N N . ALA A 1 71 ? 26.885 17.112 -25.361 1.00 95.25 71 ALA A N 1
ATOM 536 C CA . ALA A 1 71 ? 25.918 16.199 -25.971 1.00 95.25 71 ALA A CA 1
ATOM 537 C C . ALA A 1 71 ? 25.660 14.974 -25.078 1.00 95.25 71 ALA A C 1
ATOM 539 O O . ALA A 1 71 ? 24.508 14.570 -24.910 1.00 95.25 71 ALA A O 1
ATOM 540 N N . GLY A 1 72 ? 26.710 14.441 -24.440 1.00 95.88 72 GLY A N 1
ATOM 541 C CA . GLY A 1 72 ? 26.613 13.389 -23.421 1.00 95.88 72 GLY A CA 1
ATOM 542 C C . GLY A 1 72 ? 25.645 13.756 -22.294 1.00 95.88 72 GLY A C 1
ATOM 543 O O . GLY A 1 72 ? 24.680 13.035 -22.030 1.00 95.88 72 GLY A O 1
ATOM 544 N N . VAL A 1 73 ? 25.855 14.919 -21.671 1.00 96.25 73 VAL A N 1
ATOM 545 C CA . VAL A 1 73 ? 24.985 15.441 -20.603 1.00 96.25 73 VAL A CA 1
ATOM 546 C C . VAL A 1 73 ? 23.564 15.692 -21.113 1.00 96.25 73 VAL A C 1
ATOM 548 O O . VAL A 1 73 ? 22.602 15.293 -20.456 1.00 96.25 73 VAL A O 1
ATOM 551 N N . GLY A 1 74 ? 23.411 16.302 -22.292 1.00 96.62 74 GLY A N 1
ATOM 552 C CA . GLY A 1 74 ? 22.101 16.555 -22.897 1.00 96.62 74 GLY A CA 1
ATOM 553 C C . GLY A 1 74 ? 21.293 15.272 -23.117 1.00 96.62 74 GLY A C 1
ATOM 554 O O . GLY A 1 74 ? 20.111 15.217 -22.770 1.00 96.62 74 GLY A O 1
ATOM 555 N N . GLY A 1 75 ? 21.941 14.212 -23.609 1.00 95.00 75 GLY A N 1
ATOM 556 C CA . GLY A 1 75 ? 21.326 12.896 -23.777 1.00 95.00 75 GLY A CA 1
ATOM 557 C C . GLY A 1 75 ? 20.853 12.288 -22.455 1.00 95.00 75 GLY A C 1
ATOM 558 O O . GLY A 1 75 ? 19.724 11.804 -22.369 1.00 95.00 75 GLY A O 1
ATOM 559 N N . VAL A 1 76 ? 21.681 12.359 -21.408 1.00 96.31 76 VAL A N 1
ATOM 560 C CA . VAL A 1 76 ? 21.326 11.887 -20.057 1.00 96.31 76 VAL A CA 1
ATOM 561 C C . VAL A 1 76 ? 20.107 12.633 -19.518 1.00 96.31 76 VAL A C 1
ATOM 563 O O . VAL A 1 76 ? 19.167 11.997 -19.048 1.00 96.31 76 VAL A O 1
ATOM 566 N N . VAL A 1 77 ? 20.084 13.966 -19.618 1.00 96.38 77 VAL A N 1
ATOM 567 C CA . VAL A 1 77 ? 18.951 14.785 -19.154 1.00 96.38 77 VAL A CA 1
ATOM 568 C C . VAL A 1 77 ? 17.670 14.426 -19.907 1.00 96.38 77 VAL A C 1
ATOM 570 O O . VAL A 1 77 ? 16.634 14.200 -19.278 1.00 96.38 77 VAL A O 1
ATOM 573 N N . GLY A 1 78 ? 17.740 14.307 -21.235 1.00 94.25 78 GLY A N 1
ATOM 574 C CA . GLY A 1 78 ? 16.601 13.879 -22.047 1.00 94.25 78 GLY A CA 1
ATOM 575 C C . GLY A 1 78 ? 16.083 12.503 -21.625 1.00 94.25 78 GLY A C 1
ATOM 576 O O . GLY A 1 78 ? 14.881 12.317 -21.430 1.00 94.25 78 GLY A O 1
ATOM 577 N N . LEU A 1 79 ? 16.989 11.551 -21.390 1.00 93.50 79 LEU A N 1
ATOM 578 C CA . LEU A 1 79 ? 16.617 10.210 -20.955 1.00 93.50 79 LEU A CA 1
ATOM 579 C C . LEU A 1 79 ? 16.022 10.191 -19.542 1.00 93.50 79 LEU A C 1
ATOM 581 O O . LEU A 1 79 ? 15.097 9.422 -19.303 1.00 93.50 79 LEU A O 1
ATOM 585 N N . ILE A 1 80 ? 16.487 11.041 -18.622 1.00 94.56 80 ILE A N 1
ATOM 586 C CA . ILE A 1 80 ? 15.878 11.201 -17.292 1.00 94.56 80 ILE A CA 1
ATOM 587 C C . ILE A 1 80 ? 14.434 11.684 -17.421 1.00 94.56 80 ILE A C 1
ATOM 589 O O . ILE A 1 80 ? 13.541 11.100 -16.808 1.00 94.56 80 ILE A O 1
ATOM 593 N N . ILE A 1 81 ? 14.180 12.714 -18.231 1.00 93.62 81 ILE A N 1
ATOM 594 C CA . ILE A 1 81 ? 12.821 13.238 -18.429 1.00 93.62 81 ILE A CA 1
ATOM 595 C C . ILE A 1 81 ? 11.907 12.132 -18.963 1.00 93.62 81 ILE A C 1
ATOM 597 O O . ILE A 1 81 ? 10.824 11.915 -18.418 1.00 93.62 81 ILE A O 1
ATOM 601 N N . MET A 1 82 ? 12.363 11.383 -19.968 1.00 89.81 82 MET A N 1
ATOM 602 C CA . MET A 1 82 ? 11.576 10.296 -20.549 1.00 89.81 82 MET A CA 1
ATOM 603 C C . MET A 1 82 ? 11.382 9.142 -19.557 1.00 89.81 82 MET A C 1
ATOM 605 O O . MET A 1 82 ? 10.246 8.766 -19.281 1.00 89.81 82 MET A O 1
ATOM 609 N N . ARG A 1 83 ? 12.464 8.602 -18.977 1.00 90.38 83 ARG A N 1
ATOM 610 C CA . ARG A 1 83 ? 12.425 7.374 -18.166 1.00 90.38 83 ARG A CA 1
ATOM 611 C C . ARG A 1 83 ? 11.930 7.581 -16.743 1.00 90.38 83 ARG A C 1
ATOM 613 O O . ARG A 1 83 ? 11.223 6.718 -16.238 1.00 90.38 83 ARG A O 1
ATOM 620 N N . LEU A 1 84 ? 12.303 8.678 -16.083 1.00 88.62 84 LEU A N 1
ATOM 621 C CA . LEU A 1 84 ? 11.918 8.955 -14.693 1.00 88.62 84 LEU A CA 1
ATOM 622 C C . LEU A 1 84 ? 10.683 9.853 -14.628 1.00 88.62 84 LEU A C 1
ATOM 624 O O . LEU A 1 84 ? 9.813 9.615 -13.794 1.00 88.62 84 LEU A O 1
ATOM 628 N N . GLY A 1 85 ? 10.600 10.863 -15.497 1.00 88.31 85 GLY A N 1
ATOM 629 C CA . GLY A 1 85 ? 9.477 11.799 -15.527 1.00 88.31 85 GLY A CA 1
ATOM 630 C C . GLY A 1 85 ? 8.228 11.193 -16.160 1.00 88.31 85 GLY A C 1
ATOM 631 O O . GLY A 1 85 ? 7.192 11.089 -15.507 1.00 88.31 85 GLY A O 1
ATOM 632 N N . LEU A 1 86 ? 8.325 10.780 -17.426 1.00 87.25 86 LEU A N 1
ATOM 633 C CA . LEU A 1 86 ? 7.163 10.322 -18.189 1.00 87.25 86 LEU A CA 1
ATOM 634 C C . LEU A 1 86 ? 6.837 8.851 -17.943 1.00 87.25 86 LEU A C 1
ATOM 636 O O . LEU A 1 86 ? 5.679 8.520 -17.740 1.00 87.25 86 LEU A O 1
ATOM 640 N N . THR A 1 87 ? 7.822 7.953 -17.934 1.00 89.50 87 THR A N 1
ATOM 641 C CA . THR A 1 87 ? 7.560 6.501 -17.901 1.00 89.50 87 THR A CA 1
ATOM 642 C C . THR A 1 87 ? 7.956 5.823 -16.591 1.00 89.50 87 THR A C 1
ATOM 644 O O . THR A 1 87 ? 7.869 4.601 -16.485 1.00 89.50 87 THR A O 1
ATOM 647 N N . GLY A 1 88 ? 8.366 6.579 -15.568 1.00 89.75 88 GLY A N 1
ATOM 648 C CA . GLY A 1 88 ? 8.953 6.011 -14.343 1.00 89.75 88 GLY A CA 1
ATOM 649 C C . GLY A 1 88 ? 8.002 5.119 -13.543 1.00 89.75 88 GLY A C 1
ATOM 650 O O . GLY A 1 88 ? 8.432 4.238 -12.803 1.00 89.75 88 GLY A O 1
ATOM 651 N N . PHE A 1 89 ? 6.696 5.308 -13.721 1.00 89.62 89 PHE A N 1
ATOM 652 C CA . PHE A 1 89 ? 5.658 4.528 -13.051 1.00 89.62 89 PHE A CA 1
ATOM 653 C C . PHE A 1 89 ? 5.281 3.234 -13.789 1.00 89.62 89 PHE A C 1
ATOM 655 O O . PHE A 1 89 ? 4.540 2.421 -13.238 1.00 89.62 89 PHE A O 1
ATOM 662 N N . ILE A 1 90 ? 5.771 3.019 -15.014 1.00 92.56 90 ILE A N 1
ATOM 663 C CA . ILE A 1 90 ? 5.330 1.916 -15.875 1.00 92.56 90 ILE A CA 1
ATOM 664 C C . ILE A 1 90 ? 5.743 0.552 -15.315 1.00 92.56 90 ILE A C 1
ATOM 666 O O . ILE A 1 90 ? 4.891 -0.325 -15.176 1.00 92.56 90 ILE A O 1
ATOM 670 N N . HIS A 1 91 ? 7.002 0.382 -14.898 1.00 91.38 91 HIS A N 1
ATOM 671 C CA . HIS A 1 91 ? 7.433 -0.871 -14.263 1.00 91.38 91 HIS A CA 1
ATOM 672 C C . HIS A 1 91 ? 6.615 -1.178 -12.993 1.00 91.38 91 HIS A C 1
ATOM 674 O O . HIS A 1 91 ? 6.090 -2.289 -12.888 1.00 91.38 91 HIS A O 1
ATOM 680 N N . PRO A 1 92 ? 6.408 -0.217 -12.062 1.00 94.00 92 PRO A N 1
ATOM 681 C CA . PRO A 1 92 ? 5.474 -0.402 -10.955 1.00 94.00 92 PRO A CA 1
ATOM 682 C C . PRO A 1 92 ? 4.064 -0.834 -11.359 1.00 94.00 92 PRO A C 1
ATOM 684 O O . PRO A 1 92 ? 3.497 -1.668 -10.659 1.00 94.00 92 PRO A O 1
ATOM 687 N N . LEU A 1 93 ? 3.500 -0.317 -12.459 1.00 92.88 93 LEU A N 1
ATOM 688 C CA . LEU A 1 93 ? 2.165 -0.712 -12.933 1.00 92.88 93 LEU A CA 1
ATOM 689 C C . LEU A 1 93 ? 2.099 -2.147 -13.452 1.00 92.88 93 LEU A C 1
ATOM 691 O O . LEU A 1 93 ? 1.089 -2.821 -13.248 1.00 92.88 93 LEU A O 1
ATOM 695 N N . PHE A 1 94 ? 3.149 -2.624 -14.114 1.00 94.50 94 PHE A N 1
ATOM 696 C CA . PHE A 1 94 ? 3.180 -3.991 -14.625 1.00 94.50 94 PHE A CA 1
ATOM 697 C C . PHE A 1 94 ? 3.312 -4.985 -13.480 1.00 94.50 94 PHE A C 1
ATOM 699 O O . PHE A 1 94 ? 2.425 -5.815 -13.283 1.00 94.50 94 PHE A O 1
ATOM 706 N N . THR A 1 95 ? 4.339 -4.840 -12.640 1.00 95.50 95 THR A N 1
ATOM 707 C CA . THR A 1 95 ? 4.562 -5.739 -11.496 1.00 95.50 95 THR A CA 1
ATOM 708 C C . THR A 1 95 ? 3.411 -5.686 -10.485 1.00 95.50 95 THR A C 1
ATOM 710 O O . THR A 1 95 ? 3.115 -6.662 -9.793 1.00 95.50 95 THR A O 1
ATOM 713 N N . ALA A 1 96 ? 2.693 -4.567 -10.419 1.00 92.75 96 ALA A N 1
ATOM 714 C CA . ALA A 1 96 ? 1.456 -4.445 -9.668 1.00 92.75 96 ALA A CA 1
ATOM 715 C C . ALA A 1 96 ? 0.378 -5.478 -10.046 1.00 92.75 96 ALA A C 1
ATOM 717 O O . ALA A 1 96 ? -0.394 -5.873 -9.172 1.00 92.75 96 ALA A O 1
ATOM 718 N N . MET A 1 97 ? 0.321 -5.958 -11.293 1.00 95.12 97 MET A N 1
ATOM 719 C CA . MET A 1 97 ? -0.619 -7.018 -11.687 1.00 95.12 97 MET A CA 1
ATOM 720 C C . MET A 1 97 ? -0.354 -8.314 -10.917 1.00 95.12 97 MET A C 1
ATOM 722 O O . MET A 1 97 ? -1.293 -8.958 -10.440 1.00 95.12 97 MET A O 1
ATOM 726 N N . THR A 1 98 ? 0.918 -8.637 -10.674 1.00 94.69 98 THR A N 1
ATOM 727 C CA . THR A 1 98 ? 1.319 -9.735 -9.787 1.00 94.69 98 THR A CA 1
ATOM 728 C C . THR A 1 98 ? 0.780 -9.522 -8.372 1.00 94.69 98 THR A C 1
ATOM 730 O O . THR A 1 98 ? 0.183 -10.430 -7.792 1.00 94.69 98 THR A O 1
ATOM 733 N N . ALA A 1 99 ? 0.912 -8.312 -7.817 1.00 92.56 99 ALA A N 1
ATOM 734 C CA . ALA A 1 99 ? 0.371 -7.989 -6.493 1.00 92.56 99 ALA A CA 1
ATOM 735 C C . ALA A 1 99 ? -1.156 -8.094 -6.416 1.00 92.56 99 ALA A C 1
ATOM 737 O O . ALA A 1 99 ? -1.682 -8.532 -5.393 1.00 92.56 99 ALA A O 1
ATOM 738 N N . VAL A 1 100 ? -1.870 -7.723 -7.481 1.00 92.94 100 VAL A N 1
ATOM 739 C CA . VAL A 1 100 ? -3.326 -7.887 -7.569 1.00 92.94 100 VAL A CA 1
ATOM 740 C C . VAL A 1 100 ? -3.702 -9.365 -7.521 1.00 92.94 100 VAL A C 1
ATOM 742 O O . VAL A 1 100 ? -4.547 -9.755 -6.709 1.00 92.94 100 VAL A O 1
ATOM 745 N N . GLY A 1 101 ? -3.018 -10.198 -8.309 1.00 93.25 101 GLY A N 1
ATOM 746 C CA . GLY A 1 101 ? -3.170 -11.651 -8.277 1.00 93.25 101 GLY A CA 1
ATOM 747 C C . GLY A 1 101 ? -2.947 -12.232 -6.878 1.00 93.25 101 GLY A C 1
ATOM 748 O O . GLY A 1 101 ? -3.806 -12.944 -6.355 1.00 93.25 101 GLY A O 1
ATOM 749 N N . ILE A 1 102 ? -1.842 -11.858 -6.225 1.00 90.00 102 ILE A N 1
ATOM 750 C CA . ILE A 1 102 ? -1.516 -12.280 -4.852 1.00 90.00 102 ILE A CA 1
ATOM 751 C C . ILE A 1 102 ? -2.572 -11.802 -3.844 1.00 90.00 102 ILE A C 1
ATOM 753 O O . ILE A 1 102 ? -3.028 -12.576 -3.000 1.00 90.00 102 ILE A O 1
ATOM 757 N N . GLY A 1 103 ? -2.994 -10.540 -3.924 1.00 88.81 103 GLY A N 1
ATOM 758 C CA . GLY A 1 103 ? -3.947 -9.954 -2.984 1.00 88.81 103 GLY A CA 1
ATOM 759 C C . GLY A 1 103 ? -5.323 -10.621 -3.036 1.00 88.81 103 GLY A C 1
ATOM 760 O O . GLY A 1 103 ? -5.923 -10.873 -1.987 1.00 88.81 103 GLY A O 1
ATOM 761 N N . PHE A 1 104 ? -5.813 -10.964 -4.231 1.00 88.75 104 PHE A N 1
ATOM 762 C CA . PHE A 1 104 ? -7.054 -11.730 -4.370 1.00 88.75 104 PHE A CA 1
ATOM 763 C C . PHE A 1 104 ? -6.880 -13.200 -3.969 1.00 88.75 104 PHE A C 1
ATOM 765 O O . PHE A 1 104 ? -7.759 -13.754 -3.303 1.00 88.75 104 PHE A O 1
ATOM 772 N N . ALA A 1 105 ? -5.736 -13.814 -4.287 1.00 89.00 105 ALA A N 1
ATOM 773 C CA . ALA A 1 105 ? -5.408 -15.176 -3.871 1.00 89.00 105 ALA A CA 1
ATOM 774 C C . ALA A 1 105 ? -5.451 -15.339 -2.346 1.00 89.00 105 ALA A C 1
ATOM 776 O O . ALA A 1 105 ? -6.090 -16.265 -1.841 1.00 89.00 105 ALA A O 1
ATOM 777 N N . ALA A 1 106 ? -4.856 -14.395 -1.608 1.00 83.44 106 ALA A N 1
ATOM 778 C CA . ALA A 1 106 ? -4.796 -14.404 -0.146 1.00 83.44 106 ALA A CA 1
ATOM 779 C C . ALA A 1 106 ? -6.183 -14.418 0.524 1.00 83.44 106 ALA A C 1
ATOM 781 O O . ALA A 1 106 ? -6.332 -14.885 1.652 1.00 83.44 106 ALA A O 1
ATOM 782 N N . ARG A 1 107 ? -7.214 -13.931 -0.176 1.00 80.62 107 ARG A N 1
ATOM 783 C CA . ARG A 1 107 ? -8.593 -13.852 0.326 1.00 80.62 107 ARG A CA 1
ATOM 784 C C . ARG A 1 107 ? -9.511 -14.935 -0.236 1.00 80.62 107 ARG A C 1
ATOM 786 O O . ARG A 1 107 ? -10.692 -14.970 0.116 1.00 80.62 107 ARG A O 1
ATOM 793 N N . SER A 1 108 ? -8.997 -15.807 -1.101 1.00 85.19 108 SER A N 1
ATOM 794 C CA . SER A 1 108 ? -9.794 -16.844 -1.744 1.00 85.19 108 SER A CA 1
ATOM 795 C C . SER A 1 108 ? -9.965 -18.078 -0.857 1.00 85.19 108 SER A C 1
ATOM 797 O O . SER A 1 108 ? -9.029 -18.553 -0.202 1.00 85.19 108 SER A O 1
ATOM 799 N N . ARG A 1 109 ? -11.182 -18.629 -0.866 1.00 84.19 109 ARG A N 1
ATOM 800 C CA . ARG A 1 109 ? -11.515 -19.923 -0.251 1.00 84.19 109 ARG A CA 1
ATOM 801 C C . ARG A 1 109 ? -11.178 -21.106 -1.158 1.00 84.19 109 ARG A C 1
ATOM 803 O O . ARG A 1 109 ? -10.968 -22.203 -0.659 1.00 84.19 109 ARG A O 1
ATOM 810 N N . HIS A 1 110 ? -11.114 -20.884 -2.470 1.00 87.56 110 HIS A N 1
ATOM 811 C CA . HIS A 1 110 ? -10.878 -21.944 -3.445 1.00 87.56 110 HIS A CA 1
ATOM 812 C C . HIS A 1 110 ? -9.382 -22.158 -3.652 1.00 87.56 110 HIS A C 1
ATOM 814 O O . HIS A 1 110 ? -8.679 -21.246 -4.090 1.00 87.56 110 HIS A O 1
ATOM 820 N N . THR A 1 111 ? -8.907 -23.376 -3.387 1.00 86.38 111 THR A N 1
ATOM 821 C CA . THR A 1 111 ? -7.492 -23.748 -3.527 1.00 86.38 111 THR A CA 1
ATOM 822 C C . THR A 1 111 ? -6.958 -23.471 -4.930 1.00 86.38 111 THR A C 1
ATOM 824 O O . THR A 1 111 ? -5.863 -22.939 -5.057 1.00 86.38 111 THR A O 1
ATOM 827 N N . ALA A 1 112 ? -7.752 -23.730 -5.976 1.00 91.56 112 ALA A N 1
ATOM 828 C CA . ALA A 1 112 ? -7.362 -23.440 -7.356 1.00 91.56 112 ALA A CA 1
ATOM 829 C C . ALA A 1 112 ? -7.057 -21.946 -7.572 1.00 91.56 112 ALA A C 1
ATOM 831 O O . ALA A 1 112 ? -5.999 -21.590 -8.081 1.00 91.56 112 ALA A O 1
ATOM 832 N N . LEU A 1 113 ? -7.934 -21.053 -7.103 1.00 91.50 113 LEU A N 1
ATOM 833 C CA . LEU A 1 113 ? -7.749 -19.605 -7.252 1.00 91.50 113 LEU A CA 1
ATOM 834 C C . LEU A 1 113 ? -6.544 -19.072 -6.469 1.00 91.50 113 LEU A C 1
ATOM 836 O O . LEU A 1 113 ? -5.974 -18.058 -6.861 1.00 91.50 113 LEU A O 1
ATOM 840 N N . ARG A 1 114 ? -6.121 -19.749 -5.394 1.00 87.94 114 ARG A N 1
ATOM 841 C CA . ARG A 1 114 ? -4.905 -19.368 -4.657 1.00 87.94 114 ARG A CA 1
ATOM 842 C C . ARG A 1 114 ? -3.633 -19.513 -5.493 1.00 87.94 114 ARG A C 1
ATOM 844 O O . ARG A 1 114 ? -2.676 -18.794 -5.235 1.00 87.94 114 ARG A O 1
ATOM 851 N N . TRP A 1 115 ? -3.645 -20.401 -6.485 1.00 90.31 115 TRP A N 1
ATOM 852 C CA . TRP A 1 115 ? -2.528 -20.626 -7.404 1.00 90.31 115 TRP A CA 1
ATOM 853 C C . TRP A 1 115 ? -2.729 -19.931 -8.750 1.00 90.31 115 TRP A C 1
ATOM 855 O O . TRP A 1 115 ? -1.796 -19.329 -9.272 1.00 90.31 115 TRP A O 1
ATOM 865 N N . LEU A 1 116 ? -3.949 -19.947 -9.290 1.00 95.06 116 LEU A N 1
ATOM 866 C CA . LEU A 1 116 ? -4.236 -19.352 -10.596 1.00 95.06 116 LEU A CA 1
ATOM 867 C C . LEU A 1 116 ? -4.144 -17.823 -10.584 1.00 95.06 116 LEU A C 1
ATOM 869 O O . LEU A 1 116 ? -3.646 -17.249 -11.546 1.00 95.06 116 LEU A O 1
ATOM 873 N N . LEU A 1 117 ? -4.585 -17.149 -9.515 1.00 94.44 117 LEU A N 1
ATOM 874 C CA . LEU A 1 117 ? -4.586 -15.682 -9.474 1.00 94.44 117 LEU A CA 1
ATOM 875 C C . LEU A 1 117 ? -3.170 -15.075 -9.448 1.00 94.44 117 LEU A C 1
ATOM 877 O O . LEU A 1 117 ? -2.936 -14.154 -10.229 1.00 94.44 117 LEU A O 1
ATOM 881 N N . PRO A 1 118 ? -2.204 -15.556 -8.635 1.00 93.38 118 PRO A N 1
ATOM 882 C CA . PRO A 1 118 ? -0.838 -15.033 -8.676 1.00 93.38 118 PRO A CA 1
ATOM 883 C C . PRO A 1 118 ? -0.138 -15.323 -10.006 1.00 93.38 118 PRO A C 1
ATOM 885 O O . PRO A 1 118 ? 0.537 -14.442 -10.532 1.00 93.38 118 PRO A O 1
ATOM 888 N N . ILE A 1 119 ? -0.339 -16.521 -10.575 1.00 95.44 119 ILE A N 1
ATOM 889 C CA . ILE A 1 119 ? 0.209 -16.888 -11.890 1.00 95.44 119 ILE A CA 1
ATOM 890 C C . ILE A 1 119 ? -0.382 -15.985 -12.975 1.00 95.44 119 ILE A C 1
ATOM 892 O O . ILE A 1 119 ? 0.360 -15.400 -13.756 1.00 95.44 119 ILE A O 1
ATOM 896 N N . GLY A 1 120 ? -1.704 -15.812 -12.994 1.00 97.19 120 GLY A N 1
ATOM 897 C CA . GLY A 1 120 ? -2.382 -14.933 -13.945 1.00 97.19 120 GLY A CA 1
ATOM 898 C C . GLY A 1 120 ? -1.928 -13.478 -13.828 1.00 97.19 120 GLY A C 1
ATOM 899 O O . GLY A 1 120 ? -1.693 -12.831 -14.843 1.00 97.19 120 GLY A O 1
ATOM 900 N N . GLY A 1 121 ? -1.732 -12.979 -12.603 1.00 96.31 121 GLY A N 1
ATOM 901 C CA . GLY A 1 121 ? -1.187 -11.641 -12.360 1.00 96.31 121 GLY A CA 1
ATOM 902 C C . GLY A 1 121 ? 0.238 -11.469 -12.892 1.00 96.31 121 GLY A C 1
ATOM 903 O O . GLY A 1 121 ? 0.532 -10.458 -13.525 1.00 96.31 121 GLY A O 1
ATOM 904 N N . LEU A 1 122 ? 1.098 -12.473 -12.693 1.00 96.88 122 LEU A N 1
ATOM 905 C CA . LEU A 1 122 ? 2.465 -12.477 -13.218 1.00 96.88 122 LEU A CA 1
ATOM 906 C C . LEU A 1 122 ? 2.493 -12.536 -14.750 1.00 96.88 122 LEU A C 1
ATOM 908 O O . LEU A 1 122 ? 3.220 -11.773 -15.380 1.00 96.88 122 LEU A O 1
ATOM 912 N N . LEU A 1 123 ? 1.667 -13.390 -15.359 1.00 97.62 123 LEU A N 1
ATOM 913 C CA . LEU A 1 123 ? 1.539 -13.461 -16.815 1.00 97.62 123 LEU A CA 1
ATOM 914 C C . LEU A 1 123 ? 1.027 -12.139 -17.394 1.00 97.62 123 LEU A C 1
ATOM 916 O O . LEU A 1 123 ? 1.558 -11.663 -18.392 1.00 97.62 123 LEU A O 1
ATOM 920 N N . ALA A 1 124 ? 0.045 -11.505 -16.749 1.00 96.94 124 ALA A N 1
ATOM 921 C CA . ALA A 1 124 ? -0.431 -10.186 -17.151 1.00 96.94 124 ALA A CA 1
ATOM 922 C C . ALA A 1 124 ? 0.680 -9.125 -17.066 1.00 96.94 124 ALA A C 1
ATOM 924 O O . ALA A 1 124 ? 0.821 -8.329 -17.992 1.00 96.94 124 ALA A O 1
ATOM 925 N N . ALA A 1 125 ? 1.504 -9.144 -16.011 1.00 96.56 125 ALA A N 1
ATOM 926 C CA . ALA A 1 125 ? 2.666 -8.261 -15.889 1.00 96.56 125 ALA A CA 1
ATOM 927 C C . ALA A 1 125 ? 3.653 -8.457 -17.053 1.00 96.56 125 ALA A C 1
ATOM 929 O O . ALA A 1 125 ? 4.050 -7.486 -17.696 1.00 96.56 125 ALA A O 1
ATOM 930 N N . MET A 1 126 ? 3.994 -9.711 -17.370 1.00 97.69 126 MET A N 1
ATOM 931 C CA . MET A 1 126 ? 4.903 -10.058 -18.470 1.00 97.69 126 MET A CA 1
ATOM 932 C C . MET A 1 126 ? 4.361 -9.624 -19.830 1.00 97.69 126 MET A C 1
ATOM 934 O O . MET A 1 126 ? 5.113 -9.100 -20.646 1.00 97.69 126 MET A O 1
ATOM 938 N N . LEU A 1 127 ? 3.065 -9.828 -20.081 1.00 96.25 127 LEU A N 1
ATOM 939 C CA . LEU A 1 127 ? 2.423 -9.445 -21.339 1.00 96.25 127 LEU A CA 1
ATOM 940 C C . LEU A 1 127 ? 2.371 -7.927 -21.504 1.00 96.25 127 LEU A C 1
ATOM 942 O O . LEU A 1 127 ? 2.704 -7.423 -22.574 1.00 96.25 127 LEU A O 1
ATOM 946 N N . LEU A 1 128 ? 2.004 -7.195 -20.448 1.00 95.06 128 LEU A N 1
ATOM 947 C CA . LEU A 1 128 ? 2.004 -5.734 -20.468 1.00 95.06 128 LEU A CA 1
ATOM 948 C C . LEU A 1 128 ? 3.415 -5.191 -20.706 1.00 95.06 128 LEU A C 1
ATOM 950 O O . LEU A 1 128 ? 3.612 -4.364 -21.596 1.00 95.06 128 LEU A O 1
ATOM 954 N N . HIS A 1 129 ? 4.408 -5.720 -19.996 1.00 95.44 129 HIS A N 1
ATOM 955 C CA . HIS A 1 129 ? 5.798 -5.320 -20.170 1.00 95.44 129 HIS A CA 1
ATOM 956 C C . HIS A 1 129 ? 6.325 -5.669 -21.571 1.00 95.44 129 HIS A C 1
ATOM 958 O O . HIS A 1 129 ? 6.861 -4.809 -22.267 1.00 95.44 129 HIS A O 1
ATOM 964 N N . GLY A 1 130 ? 6.081 -6.885 -22.058 1.00 95.06 130 GLY A N 1
ATOM 965 C CA . GLY A 1 130 ? 6.430 -7.270 -23.424 1.00 95.06 130 GLY A CA 1
ATOM 966 C C . GLY A 1 130 ? 5.762 -6.393 -24.478 1.00 95.06 130 GLY A C 1
ATOM 967 O O . GLY A 1 130 ? 6.423 -5.986 -25.431 1.00 95.06 130 GLY A O 1
ATOM 968 N N . SER A 1 131 ? 4.493 -6.020 -24.287 1.00 93.12 131 SER A N 1
ATOM 969 C CA . SER A 1 131 ? 3.786 -5.111 -25.197 1.00 93.12 131 SER A CA 1
ATOM 970 C C . SER A 1 131 ? 4.391 -3.704 -25.206 1.00 93.12 131 SER A C 1
ATOM 972 O O . SER A 1 131 ? 4.538 -3.108 -26.273 1.00 93.12 131 SER A O 1
ATOM 974 N N . TRP A 1 132 ? 4.831 -3.205 -24.047 1.00 92.81 132 TRP A N 1
ATOM 975 C CA . TRP A 1 132 ? 5.533 -1.928 -23.936 1.00 92.81 132 TRP A CA 1
ATOM 976 C C . TRP A 1 132 ? 6.886 -1.964 -24.653 1.00 92.81 132 TRP A C 1
ATOM 978 O O . TRP A 1 132 ? 7.191 -1.071 -25.444 1.00 92.81 132 TRP A O 1
ATOM 988 N N . ASN A 1 133 ? 7.660 -3.037 -24.468 1.00 92.75 133 ASN A N 1
ATOM 989 C CA . ASN A 1 133 ? 8.943 -3.219 -25.150 1.00 92.75 133 ASN A CA 1
ATOM 990 C C . ASN A 1 133 ? 8.768 -3.407 -26.660 1.00 92.75 133 ASN A C 1
ATOM 992 O O . ASN A 1 133 ? 9.576 -2.910 -27.448 1.00 92.75 133 ASN A O 1
ATOM 996 N N . LEU A 1 134 ? 7.702 -4.089 -27.084 1.00 92.06 134 LEU A N 1
ATOM 997 C CA . LEU A 1 134 ? 7.346 -4.223 -28.492 1.00 92.06 134 LEU A CA 1
ATOM 998 C C . LEU A 1 134 ? 7.061 -2.853 -29.106 1.00 92.06 134 LEU A C 1
ATOM 1000 O O . LEU A 1 134 ? 7.619 -2.522 -30.150 1.00 92.06 134 LEU A O 1
ATOM 1004 N N . MET A 1 135 ? 6.249 -2.039 -28.432 1.00 90.69 135 MET A N 1
ATOM 1005 C CA . MET A 1 135 ? 5.948 -0.683 -28.871 1.00 90.69 135 MET A CA 1
ATOM 1006 C C . MET A 1 135 ? 7.205 0.191 -28.934 1.00 90.69 135 MET A C 1
ATOM 1008 O O . MET A 1 135 ? 7.410 0.871 -29.935 1.00 90.69 135 MET A O 1
ATOM 1012 N N . ALA A 1 136 ? 8.074 0.136 -27.921 1.00 87.44 136 ALA A N 1
ATOM 1013 C CA . ALA A 1 136 ? 9.344 0.864 -27.917 1.00 87.44 136 ALA A CA 1
ATOM 1014 C C . ALA A 1 136 ? 10.258 0.439 -29.084 1.00 87.44 136 ALA A C 1
ATOM 1016 O O . ALA A 1 136 ? 10.861 1.285 -29.739 1.00 87.44 136 ALA A O 1
ATOM 1017 N N . THR A 1 137 ? 10.290 -0.858 -29.409 1.00 90.06 137 THR A N 1
ATOM 1018 C CA . THR A 1 137 ? 11.043 -1.384 -30.562 1.00 90.06 137 THR A CA 1
ATOM 1019 C C . THR A 1 137 ? 10.470 -0.874 -31.890 1.00 90.06 137 THR A C 1
ATOM 1021 O O . THR A 1 137 ? 11.216 -0.511 -32.802 1.00 90.06 137 THR A O 1
ATOM 1024 N N . PHE A 1 138 ? 9.140 -0.832 -32.026 1.00 89.62 138 PHE A N 1
ATOM 1025 C CA . PHE A 1 138 ? 8.494 -0.277 -33.218 1.00 89.62 138 PHE A CA 1
ATOM 1026 C C . PHE A 1 138 ? 8.723 1.225 -33.348 1.00 89.62 138 PHE A C 1
ATOM 1028 O O . PHE A 1 138 ? 8.997 1.687 -34.453 1.00 89.62 138 PHE A O 1
ATOM 1035 N N . LEU A 1 139 ? 8.653 1.970 -32.246 1.00 88.31 139 LEU A N 1
ATOM 1036 C CA . LEU A 1 139 ? 8.980 3.393 -32.194 1.00 88.31 139 LEU A CA 1
ATOM 1037 C C . LEU A 1 139 ? 10.406 3.647 -32.696 1.00 88.31 139 LEU A C 1
ATOM 1039 O O . LEU A 1 139 ? 10.602 4.490 -33.565 1.00 88.31 139 LEU A O 1
ATOM 1043 N N . GLU A 1 140 ? 11.387 2.888 -32.208 1.00 86.56 140 GLU A N 1
ATOM 1044 C CA . GLU A 1 140 ? 12.787 3.023 -32.627 1.00 86.56 140 GLU A CA 1
ATOM 1045 C C . GLU A 1 140 ? 12.964 2.760 -34.132 1.00 86.56 140 GLU A C 1
ATOM 1047 O O . GLU A 1 140 ? 13.660 3.506 -34.825 1.00 86.56 140 GLU A O 1
ATOM 1052 N N . ARG A 1 141 ? 12.286 1.734 -34.663 1.00 89.44 141 ARG A N 1
ATOM 1053 C CA . ARG A 1 141 ? 12.399 1.344 -36.075 1.00 89.44 141 ARG A CA 1
ATOM 1054 C C . ARG A 1 141 ? 11.649 2.271 -37.032 1.00 89.44 141 ARG A C 1
ATOM 1056 O O . ARG A 1 141 ? 12.143 2.541 -38.122 1.00 89.44 141 ARG A O 1
ATOM 1063 N N . SER A 1 142 ? 10.448 2.703 -36.658 1.00 90.00 142 SER A N 1
ATOM 1064 C CA . SER A 1 142 ? 9.580 3.544 -37.495 1.00 90.00 142 SER A CA 1
ATOM 1065 C C . SER A 1 142 ? 9.885 5.036 -37.364 1.00 90.00 142 SER A C 1
ATOM 1067 O O . SER A 1 142 ? 9.557 5.797 -38.269 1.00 90.00 142 SER A O 1
ATOM 1069 N N . ARG A 1 143 ? 10.508 5.451 -36.249 1.00 87.38 143 ARG A N 1
ATOM 1070 C CA . ARG A 1 143 ? 10.663 6.853 -35.819 1.00 87.38 143 ARG A CA 1
ATOM 1071 C C . ARG A 1 143 ? 9.335 7.609 -35.685 1.00 87.38 143 ARG A C 1
ATOM 1073 O O . ARG A 1 143 ? 9.329 8.837 -35.635 1.00 87.38 143 ARG A O 1
ATOM 1080 N N . ASP A 1 144 ? 8.219 6.889 -35.596 1.00 88.25 144 ASP A N 1
ATOM 1081 C CA . ASP A 1 144 ? 6.891 7.469 -35.441 1.00 88.25 144 ASP A CA 1
ATOM 1082 C C . ASP A 1 144 ? 6.581 7.718 -33.960 1.00 88.25 144 ASP A C 1
ATOM 1084 O O . ASP A 1 144 ? 6.165 6.823 -33.219 1.00 88.25 144 ASP A O 1
ATOM 1088 N N . LEU A 1 145 ? 6.770 8.968 -33.530 1.00 85.25 145 LEU A N 1
ATOM 1089 C CA . LEU A 1 145 ? 6.502 9.406 -32.158 1.00 85.25 145 LEU A CA 1
ATOM 1090 C C . LEU A 1 145 ? 5.030 9.236 -31.744 1.00 85.25 145 LEU A C 1
ATOM 1092 O O . LEU A 1 145 ? 4.747 9.192 -30.544 1.00 85.25 145 LEU A O 1
ATOM 1096 N N . SER A 1 146 ? 4.092 9.106 -32.693 1.00 87.00 146 SER A N 1
ATOM 1097 C CA . SER A 1 146 ? 2.677 8.904 -32.369 1.00 87.00 146 SER A CA 1
ATOM 1098 C C . SER A 1 146 ? 2.441 7.582 -31.635 1.00 87.00 146 SER A C 1
ATOM 1100 O O . SER A 1 146 ? 1.602 7.534 -30.736 1.00 87.00 146 SER A O 1
ATOM 1102 N N . LEU A 1 147 ? 3.250 6.547 -31.904 1.00 86.69 147 LEU A N 1
ATOM 1103 C CA . LEU A 1 147 ? 3.184 5.255 -31.211 1.00 86.69 147 LEU A CA 1
ATOM 1104 C C . LEU A 1 147 ? 3.392 5.402 -29.702 1.00 86.69 147 LEU A C 1
ATOM 1106 O O . LEU A 1 147 ? 2.640 4.821 -28.918 1.00 86.69 147 LEU A O 1
ATOM 1110 N N . LEU A 1 148 ? 4.364 6.225 -29.291 1.00 84.75 148 LEU A N 1
ATOM 1111 C CA . LEU A 1 148 ? 4.594 6.523 -27.878 1.00 84.75 148 LEU A CA 1
ATOM 1112 C C . LEU A 1 148 ? 3.379 7.230 -27.268 1.00 84.75 148 LEU A C 1
ATOM 1114 O O . LEU A 1 148 ? 2.949 6.873 -26.173 1.00 84.75 148 LEU A O 1
ATOM 1118 N N . GLY A 1 149 ? 2.809 8.196 -27.993 1.00 87.81 149 GLY A N 1
ATOM 1119 C CA . GLY A 1 149 ? 1.601 8.909 -27.582 1.00 87.81 149 GLY A CA 1
ATOM 1120 C C . GLY A 1 149 ? 0.409 7.973 -27.381 1.00 87.81 149 GLY A C 1
ATOM 1121 O O . GLY A 1 149 ? -0.232 8.022 -26.333 1.00 87.81 149 GLY A O 1
ATOM 1122 N N . TYR A 1 150 ? 0.143 7.073 -28.331 1.00 88.44 150 TYR A N 1
ATOM 1123 C CA . TYR A 1 150 ? -0.951 6.106 -28.233 1.00 88.44 150 TYR A CA 1
ATOM 1124 C C . TYR A 1 150 ? -0.758 5.131 -27.076 1.00 88.44 150 TYR A C 1
ATOM 1126 O O . TYR A 1 150 ? -1.669 4.968 -26.267 1.00 88.44 150 TYR A O 1
ATOM 1134 N N . GLY A 1 151 ? 0.422 4.521 -26.932 1.00 88.44 151 GLY A N 1
ATOM 1135 C CA . GLY A 1 151 ? 0.673 3.625 -25.803 1.00 88.44 151 GLY A CA 1
ATOM 1136 C C . GLY A 1 151 ? 0.584 4.330 -24.459 1.00 88.44 151 GLY A C 1
ATOM 1137 O O . GLY A 1 151 ? 0.053 3.781 -23.496 1.00 88.44 151 GLY A O 1
ATOM 1138 N N . TYR A 1 152 ? 1.052 5.572 -24.383 1.00 89.12 152 TYR A N 1
ATOM 1139 C CA . TYR A 1 152 ? 0.981 6.336 -23.150 1.00 89.12 152 TYR A CA 1
ATOM 1140 C C . TYR A 1 152 ? -0.461 6.731 -22.795 1.00 89.12 152 TYR A C 1
ATOM 1142 O O . TYR A 1 152 ? -0.925 6.444 -21.692 1.00 89.12 152 TYR A O 1
ATOM 1150 N N . LEU A 1 153 ? -1.196 7.343 -23.729 1.00 91.50 153 LEU A N 1
ATOM 1151 C CA . LEU A 1 153 ? -2.536 7.883 -23.481 1.00 91.50 153 LEU A CA 1
ATOM 1152 C C . LEU A 1 153 ? -3.630 6.811 -23.436 1.00 91.50 153 LEU A C 1
ATOM 1154 O O . LEU A 1 153 ? -4.572 6.952 -22.662 1.00 91.50 153 LEU A O 1
ATOM 1158 N N . LEU A 1 154 ? -3.525 5.758 -24.250 1.00 90.62 154 LEU A N 1
ATOM 1159 C CA . LEU A 1 154 ? -4.562 4.726 -24.367 1.00 90.62 154 LEU A CA 1
ATOM 1160 C C . LEU A 1 154 ? -4.303 3.510 -23.475 1.00 90.62 154 LEU A C 1
ATOM 1162 O O . LEU A 1 154 ? -5.245 2.786 -23.162 1.00 90.62 154 LEU A O 1
ATOM 1166 N N . VAL A 1 155 ? -3.054 3.278 -23.053 1.00 88.62 155 VAL A N 1
ATOM 1167 C CA . VAL A 1 155 ? -2.692 2.103 -22.242 1.00 88.62 155 VAL A CA 1
ATOM 1168 C C . VAL A 1 155 ? -2.126 2.515 -20.886 1.00 88.62 155 VAL A C 1
ATOM 1170 O O . VAL A 1 155 ? -2.734 2.206 -19.861 1.00 88.62 155 VAL A O 1
ATOM 1173 N N . ALA A 1 156 ? -1.008 3.246 -20.843 1.00 90.62 156 ALA A N 1
ATOM 1174 C CA . ALA A 1 156 ? -0.316 3.538 -19.585 1.00 90.62 156 ALA A CA 1
ATOM 1175 C C . ALA A 1 156 ? -1.144 4.417 -18.631 1.00 90.62 156 ALA A C 1
ATOM 1177 O O . ALA A 1 156 ? -1.271 4.076 -17.456 1.00 90.62 156 ALA A O 1
ATOM 1178 N N . LEU A 1 157 ? -1.741 5.514 -19.113 1.00 92.06 157 LEU A N 1
ATOM 1179 C CA . LEU A 1 157 ? -2.555 6.409 -18.283 1.00 92.06 157 LEU A CA 1
ATOM 1180 C C . LEU A 1 157 ? -3.861 5.761 -17.787 1.00 92.06 157 LEU A C 1
ATOM 1182 O O . LEU A 1 157 ? -4.142 5.874 -16.591 1.00 92.06 157 LEU A O 1
ATOM 1186 N N . PRO A 1 158 ? -4.652 5.050 -18.616 1.00 92.69 158 PRO A N 1
ATOM 1187 C CA . PRO A 1 158 ? -5.829 4.337 -18.128 1.00 92.69 158 PRO A CA 1
ATOM 1188 C C . PRO A 1 158 ? -5.474 3.252 -17.113 1.00 92.69 158 PRO A C 1
ATOM 1190 O O . PRO A 1 158 ? -6.147 3.141 -16.086 1.00 92.69 158 PRO A O 1
ATOM 1193 N N . LEU A 1 159 ? -4.392 2.497 -17.345 1.00 91.06 159 LEU A N 1
ATOM 1194 C CA . LEU A 1 159 ? -3.888 1.526 -16.371 1.00 91.06 159 LEU A CA 1
ATOM 1195 C C . LEU A 1 159 ? -3.456 2.212 -15.074 1.00 91.06 159 LEU A C 1
ATOM 1197 O O . LEU A 1 159 ? -3.836 1.749 -13.999 1.00 91.06 159 LEU A O 1
ATOM 1201 N N . LEU A 1 160 ? -2.737 3.337 -15.158 1.00 92.44 160 LEU A N 1
ATOM 1202 C CA . LEU A 1 160 ? -2.350 4.137 -13.996 1.00 92.44 160 LEU A CA 1
ATOM 1203 C C . LEU A 1 160 ? -3.574 4.568 -13.195 1.00 92.44 160 LEU A C 1
ATOM 1205 O O . LEU A 1 160 ? -3.619 4.364 -11.984 1.00 92.44 160 LEU A O 1
ATOM 1209 N N . PHE A 1 161 ? -4.582 5.130 -13.860 1.00 93.75 161 PHE A N 1
ATOM 1210 C CA . PHE A 1 161 ? -5.799 5.591 -13.207 1.00 93.75 161 PHE A CA 1
ATOM 1211 C C . PHE A 1 161 ? -6.558 4.438 -12.544 1.00 93.75 161 PHE A C 1
ATOM 1213 O O . PHE A 1 161 ? -6.895 4.527 -11.360 1.00 93.75 161 PHE A O 1
ATOM 1220 N N . CYS A 1 162 ? -6.756 3.324 -13.259 1.00 92.38 162 CYS A N 1
ATOM 1221 C CA . CYS A 1 162 ? -7.363 2.115 -12.699 1.00 92.38 162 CYS A CA 1
ATOM 1222 C C . CYS A 1 162 ? -6.601 1.641 -11.460 1.00 92.38 162 CYS A C 1
ATOM 1224 O O . CYS A 1 162 ? -7.207 1.284 -10.447 1.00 92.38 162 CYS A O 1
ATOM 1226 N N . PHE A 1 163 ? -5.272 1.685 -11.513 1.00 91.12 163 PHE A N 1
ATOM 1227 C CA . PHE A 1 163 ? -4.428 1.238 -10.424 1.00 91.12 163 PHE A CA 1
ATOM 1228 C C . PHE A 1 163 ? -4.449 2.178 -9.217 1.00 91.12 163 PHE A C 1
ATOM 1230 O O . PHE A 1 163 ? -4.522 1.714 -8.081 1.00 91.12 163 PHE A O 1
ATOM 1237 N N . VAL A 1 164 ? -4.463 3.495 -9.435 1.00 92.75 164 VAL A N 1
ATOM 1238 C CA . VAL A 1 164 ? -4.635 4.490 -8.367 1.00 92.75 164 VAL A CA 1
ATOM 1239 C C . VAL A 1 164 ? -5.989 4.301 -7.685 1.00 92.75 164 VAL A C 1
ATOM 1241 O O . VAL A 1 164 ? -6.049 4.228 -6.457 1.00 92.75 164 VAL A O 1
ATOM 1244 N N . VAL A 1 165 ? -7.071 4.145 -8.455 1.00 94.38 165 VAL A N 1
ATOM 1245 C CA . VAL A 1 165 ? -8.414 3.883 -7.913 1.00 94.38 165 VAL A CA 1
ATOM 1246 C C . VAL A 1 165 ? -8.432 2.581 -7.110 1.00 94.38 165 VAL A C 1
ATOM 1248 O O . VAL A 1 165 ? -8.917 2.567 -5.975 1.00 94.38 165 VAL A O 1
ATOM 1251 N N . LEU A 1 166 ? -7.851 1.504 -7.646 1.00 93.50 166 LEU A N 1
ATOM 1252 C CA . LEU A 1 166 ? -7.736 0.222 -6.955 1.00 93.50 166 LEU A CA 1
ATOM 1253 C C . LEU A 1 166 ? -6.917 0.342 -5.665 1.00 93.50 166 LEU A C 1
ATOM 1255 O O . LEU A 1 166 ? -7.327 -0.180 -4.630 1.00 93.50 166 LEU A O 1
ATOM 1259 N N . GLY A 1 167 ? -5.792 1.055 -5.700 1.00 92.50 167 GLY A N 1
ATOM 1260 C CA . GLY A 1 167 ? -4.925 1.295 -4.552 1.00 92.50 167 GLY A CA 1
ATOM 1261 C C . GLY A 1 167 ? -5.636 2.076 -3.449 1.00 92.50 167 GLY A C 1
ATOM 1262 O O . GLY A 1 167 ? -5.605 1.669 -2.286 1.00 92.50 167 GLY A O 1
ATOM 1263 N N . LEU A 1 168 ? -6.356 3.146 -3.798 1.00 91.88 168 LEU A N 1
ATOM 1264 C CA . LEU A 1 168 ? -7.172 3.920 -2.856 1.00 91.88 168 LEU A CA 1
ATOM 1265 C C . LEU A 1 168 ? -8.317 3.080 -2.276 1.00 91.88 168 LEU A C 1
ATOM 1267 O O . LEU A 1 168 ? -8.557 3.097 -1.063 1.00 91.88 168 LEU A O 1
ATOM 1271 N N . TRP A 1 169 ? -8.989 2.292 -3.117 1.00 92.50 169 TRP A N 1
ATOM 1272 C CA . TRP A 1 169 ? -10.027 1.368 -2.676 1.00 92.50 169 TRP A CA 1
ATOM 1273 C C . TRP A 1 169 ? -9.470 0.319 -1.710 1.00 92.50 169 TRP A C 1
ATOM 1275 O O . TRP A 1 169 ? -10.062 0.099 -0.646 1.00 92.50 169 TRP A O 1
ATOM 1285 N N . ALA A 1 170 ? -8.329 -0.291 -2.036 1.00 92.44 170 ALA A N 1
ATOM 1286 C CA . ALA A 1 170 ? -7.651 -1.289 -1.219 1.00 92.44 170 ALA A CA 1
ATOM 1287 C C . ALA A 1 170 ? -7.156 -0.688 0.103 1.00 92.44 170 ALA A C 1
ATOM 1289 O O . ALA A 1 170 ? -7.270 -1.317 1.153 1.00 92.44 170 ALA A O 1
ATOM 1290 N N . ARG A 1 171 ? -6.682 0.563 0.091 1.00 91.75 171 ARG A N 1
ATOM 1291 C CA . ARG A 1 171 ? -6.205 1.269 1.288 1.00 91.75 171 ARG A CA 1
ATOM 1292 C C . ARG A 1 171 ? -7.306 1.502 2.322 1.00 91.75 171 ARG A C 1
ATOM 1294 O O . ARG A 1 171 ? -7.022 1.569 3.517 1.00 91.75 171 ARG A O 1
ATOM 1301 N N . GLY A 1 172 ? -8.557 1.614 1.879 1.00 91.44 172 GLY A N 1
ATOM 1302 C CA . GLY A 1 172 ? -9.726 1.715 2.756 1.00 91.44 172 GLY A CA 1
ATOM 1303 C C . GLY A 1 172 ? -10.230 0.375 3.306 1.00 91.44 172 GLY A C 1
ATOM 1304 O O . GLY A 1 172 ? -11.086 0.372 4.191 1.00 91.44 172 GLY A O 1
ATOM 1305 N N . GLU A 1 173 ? -9.733 -0.757 2.803 1.00 91.19 173 GLU A N 1
ATOM 1306 C CA . GLU A 1 173 ? -10.264 -2.088 3.116 1.00 91.19 173 GLU A CA 1
ATOM 1307 C C . GLU A 1 173 ? -10.193 -2.438 4.609 1.00 91.19 173 GLU A C 1
ATOM 1309 O O . GLU A 1 173 ? -11.256 -2.738 5.165 1.00 91.19 173 GLU A O 1
ATOM 1314 N N . PRO A 1 174 ? -9.057 -2.256 5.316 1.00 91.50 174 PRO A N 1
ATOM 1315 C CA . PRO A 1 174 ? -8.982 -2.589 6.739 1.00 91.50 174 PRO A CA 1
ATOM 1316 C C . PRO A 1 174 ? -9.975 -1.789 7.590 1.00 91.50 174 PRO A C 1
ATOM 1318 O O . PRO A 1 174 ? -10.524 -2.296 8.564 1.00 91.50 174 PRO A O 1
ATOM 1321 N N . GLY A 1 175 ? -10.257 -0.539 7.206 1.00 93.06 175 GLY A N 1
ATOM 1322 C CA . GLY A 1 175 ? -11.248 0.302 7.879 1.00 93.06 175 GLY A CA 1
ATOM 1323 C C . GLY A 1 175 ? -12.691 -0.161 7.649 1.00 93.06 175 GLY A C 1
ATOM 1324 O O . GLY A 1 175 ? -13.491 -0.181 8.588 1.00 93.06 175 GLY A O 1
ATOM 1325 N N . ARG A 1 176 ? -13.021 -0.599 6.424 1.00 94.06 176 ARG A N 1
ATOM 1326 C CA . ARG A 1 176 ? -14.330 -1.202 6.105 1.00 94.06 176 ARG A CA 1
ATOM 1327 C C . ARG A 1 176 ? -14.538 -2.518 6.853 1.00 94.06 176 ARG A C 1
ATOM 1329 O O . ARG A 1 176 ? -15.635 -2.763 7.349 1.00 94.06 176 ARG A O 1
ATOM 1336 N N . VAL A 1 177 ? -13.495 -3.344 6.955 1.00 93.88 177 VAL A N 1
ATOM 1337 C CA . VAL A 1 177 ? -13.522 -4.589 7.735 1.00 93.88 177 VAL A CA 1
ATOM 1338 C C . VAL A 1 177 ? -13.703 -4.291 9.219 1.00 93.88 177 VAL A C 1
ATOM 1340 O O . VAL A 1 177 ? -14.601 -4.856 9.838 1.00 93.88 177 VAL A O 1
ATOM 1343 N N . ALA A 1 178 ? -12.930 -3.350 9.768 1.00 94.62 178 ALA A N 1
ATOM 1344 C CA . ALA A 1 178 ? -13.039 -2.939 11.165 1.00 94.62 178 ALA A CA 1
ATOM 1345 C C . ALA A 1 178 ? -14.467 -2.509 11.527 1.00 94.62 178 ALA A C 1
ATOM 1347 O O . ALA A 1 178 ? -15.005 -2.957 12.535 1.00 94.62 178 ALA A O 1
ATOM 1348 N N . ARG A 1 179 ? -15.126 -1.724 10.663 1.00 94.38 179 ARG A N 1
ATOM 1349 C CA . ARG A 1 179 ? -16.525 -1.306 10.859 1.00 94.38 179 ARG A CA 1
ATOM 1350 C C . ARG A 1 179 ? -17.506 -2.480 10.925 1.00 94.38 179 ARG A C 1
ATOM 1352 O O . ARG A 1 179 ? -18.489 -2.396 11.650 1.00 94.38 179 ARG A O 1
ATOM 1359 N N . ARG A 1 180 ? -17.272 -3.531 10.135 1.00 94.62 180 ARG A N 1
ATOM 1360 C CA . ARG A 1 180 ? -18.157 -4.700 10.046 1.00 94.62 180 ARG A CA 1
ATOM 1361 C C . ARG A 1 180 ? -17.953 -5.664 11.214 1.00 94.62 180 ARG A C 1
ATOM 1363 O O . ARG A 1 180 ? -18.922 -6.234 11.692 1.00 94.62 180 ARG A O 1
ATOM 1370 N N . VAL A 1 181 ? -16.705 -5.860 11.630 1.00 95.19 181 VAL A N 1
ATOM 1371 C CA . VAL A 1 181 ? -16.312 -6.991 12.482 1.00 95.19 181 VAL A CA 1
ATOM 1372 C C . VAL A 1 181 ? -16.064 -6.585 13.936 1.00 95.19 181 VAL A C 1
ATOM 1374 O O . VAL A 1 181 ? -16.446 -7.307 14.853 1.00 95.19 181 VAL A O 1
ATOM 1377 N N . LEU A 1 182 ? -15.482 -5.406 14.178 1.00 94.69 182 LEU A N 1
ATOM 1378 C CA . LEU A 1 182 ? -15.156 -4.974 15.539 1.00 94.69 182 LEU A CA 1
ATOM 1379 C C . LEU A 1 182 ? -16.353 -4.668 16.462 1.00 94.69 182 LEU A C 1
ATOM 1381 O O . LEU A 1 182 ? -16.153 -4.739 17.675 1.00 94.69 182 LEU A O 1
ATOM 1385 N N . PRO A 1 183 ? -17.588 -4.392 15.985 1.00 93.25 183 PRO A N 1
ATOM 1386 C CA . PRO A 1 183 ? -18.735 -4.238 16.883 1.00 93.25 183 PRO A CA 1
ATOM 1387 C C . PRO A 1 183 ? -19.013 -5.450 17.789 1.00 93.25 183 PRO A C 1
ATOM 1389 O O . PRO A 1 183 ? -19.597 -5.282 18.856 1.00 93.25 183 PRO A O 1
ATOM 1392 N N . GLU A 1 184 ? -18.586 -6.665 17.421 1.00 91.75 184 GLU A N 1
ATOM 1393 C CA . GLU A 1 184 ? -18.674 -7.838 18.309 1.00 91.75 184 GLU A CA 1
ATOM 1394 C C . GLU A 1 184 ? -17.801 -7.678 19.558 1.00 91.75 184 GLU A C 1
ATOM 1396 O O . GLU A 1 184 ? -18.263 -7.923 20.669 1.00 91.75 184 GLU A O 1
ATOM 1401 N N . TYR A 1 185 ? -16.577 -7.177 19.390 1.00 92.88 185 TYR A N 1
ATOM 1402 C CA . TYR A 1 185 ? -15.663 -6.896 20.497 1.00 92.88 185 TYR A CA 1
ATOM 1403 C C . TYR A 1 185 ? -16.147 -5.724 21.344 1.00 92.88 185 TYR A C 1
ATOM 1405 O O . TYR A 1 185 ? -15.898 -5.703 22.546 1.00 92.88 185 TYR A O 1
ATOM 1413 N N . ALA A 1 186 ? -16.870 -4.772 20.745 1.00 90.00 186 ALA A N 1
ATOM 1414 C CA . ALA A 1 186 ? -17.524 -3.736 21.531 1.00 90.00 186 ALA A CA 1
ATOM 1415 C C . ALA A 1 186 ? -18.634 -4.303 22.412 1.00 90.00 186 ALA A C 1
ATOM 1417 O O . ALA A 1 186 ? -18.674 -3.990 23.594 1.00 90.00 186 ALA A O 1
ATOM 1418 N N . ARG A 1 187 ? -19.488 -5.189 21.889 1.00 87.94 187 ARG A N 1
ATOM 1419 C CA . ARG A 1 187 ? -20.506 -5.864 22.713 1.00 87.94 187 ARG A CA 1
ATOM 1420 C C . ARG A 1 187 ? -19.897 -6.710 23.831 1.00 87.94 187 ARG A C 1
ATOM 1422 O O . ARG A 1 187 ? -20.483 -6.803 24.898 1.00 87.94 187 ARG A O 1
ATOM 1429 N N . ALA A 1 188 ? -18.716 -7.278 23.596 1.00 87.06 188 ALA A N 1
ATOM 1430 C CA . ALA A 1 188 ? -17.955 -8.025 24.594 1.00 87.06 188 ALA A CA 1
ATOM 1431 C C . ALA A 1 188 ? -17.151 -7.141 25.576 1.00 87.06 188 ALA A C 1
ATOM 1433 O O . ALA A 1 188 ? -16.406 -7.676 26.389 1.00 87.06 188 ALA A O 1
ATOM 1434 N N . GLY A 1 189 ? -17.241 -5.808 25.488 1.00 84.88 189 GLY A N 1
ATOM 1435 C CA . GLY A 1 189 ? -16.555 -4.880 26.398 1.00 84.88 189 GLY A CA 1
ATOM 1436 C C . GLY A 1 189 ? -15.068 -4.632 26.099 1.00 84.88 189 GLY A C 1
ATOM 1437 O O . GLY A 1 189 ? -14.425 -3.844 26.787 1.00 84.88 189 GLY A O 1
ATOM 1438 N N . TRP A 1 190 ? -14.502 -5.243 25.054 1.00 87.56 190 TRP A N 1
ATOM 1439 C CA . TRP A 1 190 ? -13.091 -5.060 24.688 1.00 87.56 190 TRP A CA 1
ATOM 1440 C C . TRP A 1 190 ? -12.800 -3.700 24.050 1.00 87.56 190 TRP A C 1
ATOM 1442 O O . TRP A 1 190 ? -11.700 -3.168 24.211 1.00 87.56 190 TRP A O 1
ATOM 1452 N N . LEU A 1 191 ? -13.759 -3.152 23.301 1.00 89.69 191 LEU A N 1
ATOM 1453 C CA . LEU A 1 191 ? -13.639 -1.897 22.554 1.00 89.69 191 LEU A CA 1
ATOM 1454 C C . LEU A 1 191 ? -14.859 -1.003 22.802 1.00 89.69 191 LEU A C 1
ATOM 1456 O O . LEU A 1 191 ? -15.945 -1.485 23.105 1.00 89.69 191 LEU A O 1
ATOM 1460 N N . SER A 1 192 ? -14.714 0.296 22.581 1.00 85.50 192 SER A N 1
ATOM 1461 C CA . SER A 1 192 ? -15.824 1.247 22.527 1.00 85.50 192 SER A CA 1
ATOM 1462 C C . SER A 1 192 ? -16.210 1.607 21.084 1.00 85.50 192 SER A C 1
ATOM 1464 O O . SER A 1 192 ? -15.401 1.483 20.155 1.00 85.50 192 SER A O 1
ATOM 1466 N N . PRO A 1 193 ? -17.434 2.105 20.836 1.00 86.88 193 PRO A N 1
ATOM 1467 C CA . PRO A 1 193 ? -17.805 2.594 19.507 1.00 86.88 193 PRO A CA 1
ATOM 1468 C C . PRO A 1 193 ? -16.881 3.712 18.944 1.00 86.88 193 PRO A C 1
ATOM 1470 O O . PRO A 1 193 ? -16.545 3.642 17.758 1.00 86.88 193 PRO A O 1
ATOM 1473 N N . PRO A 1 194 ? -16.413 4.711 19.725 1.00 83.62 194 PRO A N 1
ATOM 1474 C CA . PRO A 1 194 ? -15.453 5.730 19.288 1.00 83.62 194 PRO A CA 1
ATOM 1475 C C . PRO A 1 194 ? -14.069 5.171 18.971 1.00 83.62 194 PRO A C 1
ATOM 1477 O O . PRO A 1 194 ? -13.409 5.599 18.021 1.00 83.62 194 PRO A O 1
ATOM 1480 N N . GLU A 1 195 ? -13.638 4.171 19.731 1.00 88.81 195 GLU A N 1
ATOM 1481 C CA . GLU A 1 195 ? -12.413 3.441 19.448 1.00 88.81 195 GLU A CA 1
ATOM 1482 C C . GLU A 1 195 ? -12.484 2.736 18.094 1.00 88.81 195 GLU A C 1
ATOM 1484 O O . GLU A 1 195 ? -11.581 2.891 17.270 1.00 88.81 195 GLU A O 1
ATOM 1489 N N . ILE A 1 196 ? -13.596 2.058 17.799 1.00 92.00 196 ILE A N 1
ATOM 1490 C CA . ILE A 1 196 ? -13.838 1.484 16.471 1.00 92.00 196 ILE A CA 1
ATOM 1491 C C . ILE A 1 196 ? -13.860 2.595 15.418 1.00 92.00 196 ILE A C 1
ATOM 1493 O O . ILE A 1 196 ? -13.226 2.467 14.369 1.00 92.00 196 ILE A O 1
ATOM 1497 N N . ALA A 1 197 ? -14.526 3.719 15.694 1.00 90.00 197 ALA A N 1
ATOM 1498 C CA . ALA A 1 197 ? -14.596 4.858 14.783 1.00 90.00 197 ALA A CA 1
ATOM 1499 C C . ALA A 1 197 ? -13.207 5.352 14.358 1.00 90.00 197 ALA A C 1
ATOM 1501 O O . ALA A 1 197 ? -13.002 5.640 13.172 1.00 90.00 197 ALA A O 1
ATOM 1502 N N . SER A 1 198 ? -12.248 5.377 15.287 1.00 91.69 198 SER A N 1
ATOM 1503 C CA . SER A 1 198 ? -10.856 5.771 15.038 1.00 91.69 198 SER A CA 1
ATOM 1504 C C . SER A 1 198 ? -10.147 4.904 13.982 1.00 91.69 198 SER A C 1
ATOM 1506 O O . SER A 1 198 ? -9.182 5.353 13.363 1.00 91.69 198 SER A O 1
ATOM 1508 N N . LEU A 1 199 ? -10.655 3.694 13.709 1.00 91.81 199 LEU A N 1
ATOM 1509 C CA . LEU A 1 199 ? -10.079 2.712 12.782 1.00 91.81 199 LEU A CA 1
ATOM 1510 C C . LEU A 1 199 ? -10.708 2.743 11.379 1.00 91.81 199 LEU A C 1
ATOM 1512 O O . LEU A 1 199 ? -10.113 2.238 10.423 1.00 91.81 199 LEU A O 1
ATOM 1516 N N . THR A 1 200 ? -11.900 3.322 11.234 1.00 90.25 200 THR A N 1
ATOM 1517 C CA . THR A 1 200 ? -12.793 3.067 10.081 1.00 90.25 200 THR A CA 1
ATOM 1518 C C . THR A 1 200 ? -12.418 3.787 8.784 1.00 90.25 200 THR A C 1
ATOM 1520 O O . THR A 1 200 ? -12.653 3.256 7.703 1.00 90.25 200 THR A O 1
ATOM 1523 N N . THR A 1 201 ? -11.842 4.992 8.852 1.00 92.00 201 THR A N 1
ATOM 1524 C CA . THR A 1 201 ? -11.479 5.790 7.662 1.00 92.00 201 THR A CA 1
ATOM 1525 C C . THR A 1 201 ? -10.123 6.459 7.840 1.00 92.00 201 THR A C 1
ATOM 1527 O O . THR A 1 201 ? -9.708 6.732 8.966 1.00 92.00 201 THR A O 1
ATOM 1530 N N . LEU A 1 202 ? -9.440 6.784 6.736 1.00 91.56 202 LEU A N 1
ATOM 1531 C CA . LEU A 1 202 ? -8.145 7.480 6.777 1.00 91.56 202 LEU A CA 1
ATOM 1532 C C . LEU A 1 202 ? -8.239 8.832 7.491 1.00 91.56 202 LEU A C 1
ATOM 1534 O O . LEU A 1 202 ? -7.383 9.153 8.315 1.00 91.56 202 LEU A O 1
ATOM 1538 N N . ARG A 1 203 ? -9.318 9.582 7.234 1.00 91.81 203 ARG A N 1
ATOM 1539 C CA . ARG A 1 203 ? -9.592 10.855 7.905 1.00 91.81 203 ARG A CA 1
ATOM 1540 C C . ARG A 1 203 ? -9.726 10.656 9.415 1.00 91.81 203 ARG A C 1
ATOM 1542 O O . ARG A 1 203 ? -9.021 11.313 10.168 1.00 91.81 203 ARG A O 1
ATOM 1549 N N . ARG A 1 204 ? -10.565 9.715 9.869 1.00 91.44 204 ARG A N 1
ATOM 1550 C CA . ARG A 1 204 ? -10.738 9.429 11.310 1.00 91.44 204 ARG A CA 1
ATOM 1551 C C . ARG A 1 204 ? -9.446 8.946 11.965 1.00 91.44 204 ARG A C 1
ATOM 1553 O O . ARG A 1 204 ? -9.138 9.381 13.066 1.00 91.44 204 ARG A O 1
ATOM 1560 N N . ARG A 1 205 ? -8.646 8.141 11.261 1.00 94.00 205 ARG A N 1
ATOM 1561 C CA . ARG A 1 205 ? -7.323 7.717 11.737 1.00 94.00 205 ARG A CA 1
ATOM 1562 C C . ARG A 1 205 ? -6.383 8.899 11.949 1.00 94.00 205 ARG A C 1
ATOM 1564 O O . ARG A 1 205 ? -5.687 8.950 12.960 1.00 94.00 205 ARG A O 1
ATOM 1571 N N . LEU A 1 206 ? -6.357 9.845 11.009 1.00 93.69 206 LEU A N 1
ATOM 1572 C CA . LEU A 1 206 ? -5.555 11.060 11.128 1.00 93.69 206 LEU A CA 1
ATOM 1573 C C . LEU A 1 206 ? -6.012 11.915 12.314 1.00 93.69 206 LEU A C 1
ATOM 1575 O O . LEU A 1 206 ? -5.178 12.285 13.136 1.00 93.69 206 LEU A O 1
ATOM 1579 N N . TRP A 1 207 ? -7.315 12.183 12.430 1.00 92.94 207 TRP A N 1
ATOM 1580 C CA . TRP A 1 207 ? -7.863 12.959 13.545 1.00 92.94 207 TRP A CA 1
ATOM 1581 C C . TRP A 1 207 ? -7.604 12.296 14.894 1.00 92.94 207 TRP A C 1
ATOM 1583 O O . TRP A 1 207 ? -7.211 12.982 15.825 1.00 92.94 207 TRP A O 1
ATOM 1593 N N . ALA A 1 208 ? -7.742 10.974 14.996 1.00 92.25 208 ALA A N 1
ATOM 1594 C CA . ALA A 1 208 ? -7.460 10.253 16.234 1.00 92.25 208 ALA A CA 1
ATOM 1595 C C . ALA A 1 208 ? -5.989 10.350 16.641 1.00 92.25 208 ALA A C 1
ATOM 1597 O O . ALA A 1 208 ? -5.698 10.533 17.816 1.00 92.25 208 ALA A O 1
ATOM 1598 N N . ARG A 1 209 ? -5.054 10.297 15.682 1.00 94.94 209 ARG A N 1
ATOM 1599 C CA . ARG A 1 209 ? -3.628 10.520 15.974 1.00 94.94 209 ARG A CA 1
ATOM 1600 C C . ARG A 1 209 ? -3.340 11.957 16.393 1.00 94.94 209 ARG A C 1
ATOM 1602 O O . ARG A 1 209 ? -2.522 12.150 17.279 1.00 94.94 209 ARG A O 1
ATOM 1609 N N . ARG A 1 210 ? -3.997 12.946 15.773 1.00 93.88 210 ARG A N 1
ATOM 1610 C CA . ARG A 1 210 ? -3.871 14.361 16.161 1.00 93.88 210 ARG A CA 1
ATOM 1611 C C . ARG A 1 210 ? -4.408 14.599 17.567 1.00 93.88 210 ARG A C 1
ATOM 1613 O O . ARG A 1 210 ? -3.700 15.181 18.367 1.00 93.88 210 ARG A O 1
ATOM 1620 N N . TRP A 1 211 ? -5.594 14.082 17.879 1.00 90.81 211 TRP A N 1
ATOM 1621 C CA . TRP A 1 211 ? -6.156 14.142 19.228 1.00 90.81 211 TRP A CA 1
ATOM 1622 C C . TRP A 1 211 ? -5.245 13.451 20.253 1.00 90.81 211 TRP A C 1
ATOM 1624 O O . TRP A 1 211 ? -4.910 14.030 21.277 1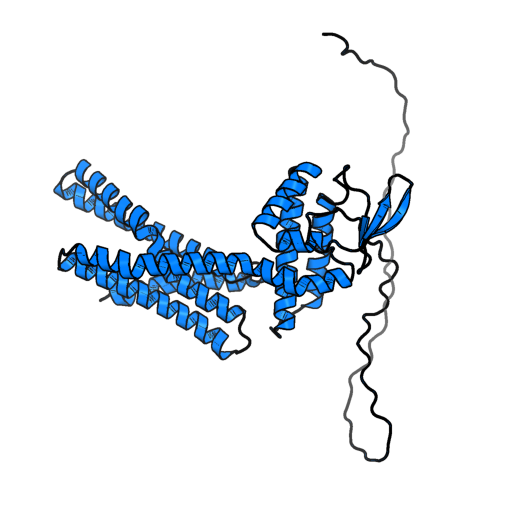.00 90.81 211 TRP A O 1
ATOM 1634 N N . ALA A 1 212 ? -4.746 12.250 19.949 1.00 92.06 212 ALA A N 1
ATOM 1635 C CA . ALA A 1 212 ? -3.813 11.569 20.843 1.00 92.06 212 ALA A CA 1
ATOM 1636 C C . ALA A 1 212 ? -2.510 12.372 21.038 1.00 92.06 212 ALA A C 1
ATOM 1638 O O . ALA A 1 212 ? -1.938 12.361 22.125 1.00 92.06 212 ALA A O 1
ATOM 1639 N N . ALA A 1 213 ? -2.069 13.102 20.006 1.00 93.12 213 ALA A N 1
ATOM 1640 C CA . ALA A 1 213 ? -0.936 14.017 20.098 1.00 93.12 213 ALA A CA 1
ATOM 1641 C C . ALA A 1 213 ? -1.223 15.233 20.988 1.00 93.12 213 ALA A C 1
ATOM 1643 O O . ALA A 1 213 ? -0.337 15.663 21.719 1.00 93.12 213 ALA A O 1
ATOM 1644 N N . THR A 1 214 ? -2.440 15.782 20.945 1.00 89.88 214 THR A N 1
ATOM 1645 C CA . THR A 1 214 ? -2.806 16.945 21.764 1.00 89.88 214 THR A CA 1
ATOM 1646 C C . THR A 1 214 ? -2.945 16.589 23.239 1.00 89.88 214 THR A C 1
ATOM 1648 O O . THR A 1 214 ? -2.555 17.389 24.078 1.00 89.88 214 THR A O 1
ATOM 1651 N N . VAL A 1 215 ? -3.461 15.399 23.567 1.00 88.12 215 VAL A N 1
ATOM 1652 C CA . VAL A 1 215 ? -3.710 15.001 24.969 1.00 88.12 215 VAL A CA 1
ATOM 1653 C C . VAL A 1 215 ? -2.517 14.307 25.631 1.00 88.12 215 VAL A C 1
ATOM 1655 O O . VAL A 1 215 ? -2.375 14.354 26.846 1.00 88.12 215 VAL A O 1
ATOM 1658 N N . ALA A 1 216 ? -1.657 13.644 24.852 1.00 89.75 216 ALA A N 1
ATOM 1659 C CA . ALA A 1 216 ? -0.574 12.806 25.378 1.00 89.75 216 ALA A CA 1
ATOM 1660 C C . ALA A 1 216 ? 0.754 12.950 24.607 1.00 89.75 216 ALA A C 1
ATOM 1662 O O . ALA A 1 216 ? 1.641 12.098 24.706 1.00 89.75 216 ALA A O 1
ATOM 1663 N N . GLY A 1 217 ? 0.907 14.020 23.824 1.00 94.06 217 GLY A N 1
ATOM 1664 C CA . GLY A 1 217 ? 2.142 14.342 23.113 1.00 94.06 217 GLY A CA 1
ATOM 1665 C C . GLY A 1 217 ? 2.536 13.325 22.037 1.00 94.06 217 GLY A C 1
ATOM 1666 O O . GLY A 1 217 ? 1.731 12.538 21.527 1.00 94.06 217 GLY A O 1
ATOM 1667 N N . ALA A 1 218 ? 3.822 13.322 21.677 1.00 95.50 218 ALA A N 1
ATOM 1668 C CA . ALA A 1 218 ? 4.358 12.411 20.664 1.00 95.50 218 ALA A CA 1
ATOM 1669 C C . ALA A 1 218 ? 4.127 10.932 21.022 1.00 95.50 218 ALA A C 1
ATOM 1671 O O . ALA A 1 218 ? 3.953 10.098 20.129 1.00 95.50 218 ALA A O 1
ATOM 1672 N N . ASP A 1 219 ? 4.108 10.606 22.311 1.00 95.00 219 ASP A N 1
ATOM 1673 C CA . ASP A 1 219 ? 3.913 9.250 22.818 1.00 95.00 219 ASP A CA 1
ATOM 1674 C C . ASP A 1 219 ? 2.474 8.788 22.591 1.00 95.00 219 ASP A C 1
ATOM 1676 O O . ASP A 1 219 ? 2.267 7.710 22.031 1.00 95.00 219 ASP A O 1
ATOM 1680 N N . GLY A 1 220 ? 1.486 9.644 22.873 1.00 93.88 220 GLY A N 1
ATOM 1681 C CA . GLY A 1 220 ? 0.082 9.404 22.536 1.00 93.88 220 GLY A CA 1
ATOM 1682 C C . GLY A 1 220 ? -0.141 9.181 21.041 1.00 93.88 220 GLY A C 1
ATOM 1683 O O . GLY A 1 220 ? -0.831 8.242 20.637 1.00 93.88 220 GLY A O 1
ATOM 1684 N N . ALA A 1 221 ? 0.503 9.983 20.187 1.00 95.12 221 ALA A N 1
ATOM 1685 C CA . ALA A 1 221 ? 0.424 9.813 18.736 1.00 95.12 221 ALA A CA 1
ATOM 1686 C C . ALA A 1 221 ? 0.993 8.459 18.268 1.00 95.12 221 ALA A C 1
ATOM 1688 O O . ALA A 1 221 ? 0.396 7.794 17.408 1.00 95.12 221 ALA A O 1
ATOM 1689 N N . ARG A 1 222 ? 2.131 8.027 18.838 1.00 97.00 222 ARG A N 1
ATOM 1690 C CA . ARG A 1 222 ? 2.735 6.711 18.562 1.00 97.00 222 ARG A CA 1
ATOM 1691 C C . ARG A 1 222 ? 1.852 5.576 19.076 1.00 97.00 222 ARG A C 1
ATOM 1693 O O . ARG A 1 222 ? 1.615 4.622 18.333 1.00 97.00 222 ARG A O 1
ATOM 1700 N N . ALA A 1 223 ? 1.305 5.714 20.279 1.00 96.00 223 ALA A N 1
ATOM 1701 C CA . ALA A 1 223 ? 0.397 4.757 20.896 1.00 96.00 223 ALA A CA 1
ATOM 1702 C C . ALA A 1 223 ? -0.889 4.581 20.067 1.00 96.00 223 ALA A C 1
ATOM 1704 O O . ALA A 1 223 ? -1.244 3.462 19.701 1.00 96.00 223 ALA A O 1
ATOM 1705 N N . MET A 1 224 ? -1.515 5.676 19.622 1.00 95.69 224 MET A N 1
ATOM 1706 C CA . MET A 1 224 ? -2.674 5.645 18.722 1.00 95.69 224 MET A CA 1
ATOM 1707 C C . MET A 1 224 ? -2.341 5.036 17.352 1.00 95.69 224 MET A C 1
ATOM 1709 O O . MET A 1 224 ? -3.152 4.315 16.771 1.00 95.69 224 MET A O 1
ATOM 1713 N N . ARG A 1 225 ? -1.139 5.273 16.808 1.00 96.56 225 ARG A N 1
ATOM 1714 C CA . ARG A 1 225 ? -0.694 4.593 15.579 1.00 96.56 225 ARG A CA 1
ATOM 1715 C C . ARG A 1 225 ? -0.574 3.080 15.798 1.00 96.56 225 ARG A C 1
ATOM 1717 O O . ARG A 1 225 ? -1.060 2.321 14.960 1.00 96.56 225 ARG A O 1
ATOM 1724 N N . GLY A 1 226 ? 0.033 2.652 16.906 1.00 96.50 226 GLY A N 1
ATOM 1725 C CA . GLY A 1 226 ? 0.132 1.242 17.298 1.00 96.50 226 GLY A CA 1
ATOM 1726 C C . GLY A 1 226 ? -1.241 0.597 17.487 1.00 96.50 226 GLY A C 1
ATOM 1727 O O . GLY A 1 226 ? -1.502 -0.476 16.940 1.00 96.50 226 GLY A O 1
ATOM 1728 N N . TYR A 1 227 ? -2.158 1.307 18.144 1.00 95.62 227 TYR A N 1
ATOM 1729 C CA . TYR A 1 227 ? -3.555 0.916 18.304 1.00 95.62 227 TYR A CA 1
ATOM 1730 C C . TYR A 1 227 ? -4.239 0.720 16.944 1.00 95.62 227 TYR A C 1
ATOM 1732 O O . TYR A 1 227 ? -4.849 -0.314 16.688 1.00 95.62 227 TYR A O 1
ATOM 1740 N N . GLN A 1 228 ? -4.073 1.670 16.017 1.00 95.50 228 GLN A N 1
ATOM 1741 C CA . GLN A 1 228 ? -4.659 1.596 14.678 1.00 95.50 228 GLN A CA 1
ATOM 1742 C C . GLN A 1 228 ? -4.141 0.423 13.848 1.00 95.50 228 GLN A C 1
ATOM 1744 O O . GLN A 1 228 ? -4.914 -0.203 13.117 1.00 95.50 228 GLN A O 1
ATOM 1749 N N . ILE A 1 229 ? -2.842 0.135 13.932 1.00 94.31 229 ILE A N 1
ATOM 1750 C CA . ILE A 1 229 ? -2.232 -1.014 13.258 1.00 94.31 229 ILE A CA 1
ATOM 1751 C C . ILE A 1 229 ? -2.787 -2.306 13.863 1.00 94.31 229 ILE A C 1
ATOM 1753 O O . ILE A 1 229 ? -3.328 -3.134 13.133 1.00 94.31 229 ILE A O 1
ATOM 1757 N N . THR A 1 230 ? -2.744 -2.440 15.189 1.00 95.56 230 THR A N 1
ATOM 1758 C CA . THR A 1 230 ? -3.185 -3.646 15.908 1.00 95.56 230 THR A CA 1
ATOM 1759 C C . THR A 1 230 ? -4.681 -3.909 15.721 1.00 95.56 230 THR A C 1
ATOM 1761 O O . THR A 1 230 ? -5.074 -5.029 15.415 1.00 95.56 230 THR A O 1
ATOM 1764 N N . GLY A 1 231 ? -5.521 -2.873 15.777 1.00 95.38 231 GLY A N 1
ATOM 1765 C CA . GLY A 1 231 ? -6.959 -2.984 15.520 1.00 95.38 231 GLY A CA 1
ATOM 1766 C C . GLY A 1 231 ? -7.282 -3.372 14.078 1.00 95.38 231 GLY A C 1
ATOM 1767 O O . GLY A 1 231 ? -8.241 -4.100 13.832 1.00 95.38 231 GLY A O 1
ATOM 1768 N N . SER A 1 232 ? -6.450 -2.954 13.117 1.00 94.56 232 SER A N 1
ATOM 1769 C CA . SER A 1 232 ? -6.563 -3.432 11.731 1.00 94.56 232 SER A CA 1
ATOM 1770 C C . SER A 1 232 ? -6.203 -4.914 11.638 1.00 94.56 232 SER A C 1
ATOM 1772 O O . SER A 1 232 ? -6.955 -5.670 11.033 1.00 94.56 232 SER A O 1
ATOM 1774 N N . LYS A 1 233 ? -5.111 -5.345 12.290 1.00 93.75 233 LYS A N 1
ATOM 1775 C CA . LYS A 1 233 ? -4.712 -6.761 12.361 1.00 93.75 233 LYS A CA 1
ATOM 1776 C C . LYS A 1 233 ? -5.823 -7.625 12.966 1.00 93.75 233 LYS A C 1
ATOM 1778 O O . LYS A 1 233 ? -6.192 -8.625 12.360 1.00 93.75 233 LYS A O 1
ATOM 1783 N N . LEU A 1 234 ? -6.414 -7.201 14.087 1.00 95.00 234 LEU A N 1
ATOM 1784 C CA . LEU A 1 234 ? -7.517 -7.912 14.746 1.00 95.00 234 LEU A CA 1
ATOM 1785 C C . LEU A 1 234 ? -8.747 -8.022 13.835 1.00 95.00 234 LEU A C 1
ATOM 1787 O O . LEU A 1 234 ? -9.309 -9.102 13.666 1.00 95.00 234 LEU A O 1
ATOM 1791 N N . ALA A 1 235 ? -9.139 -6.916 13.197 1.00 94.69 235 ALA A N 1
ATOM 1792 C CA . ALA A 1 235 ? -10.274 -6.905 12.282 1.00 94.69 235 ALA A CA 1
ATOM 1793 C C . ALA A 1 235 ? -10.072 -7.870 11.101 1.00 94.69 235 ALA A C 1
ATOM 1795 O O . ALA A 1 235 ? -10.997 -8.592 10.726 1.00 94.69 235 ALA A O 1
ATOM 1796 N N . MET A 1 236 ? -8.866 -7.904 10.528 1.00 91.31 236 MET A N 1
ATOM 1797 C CA . MET A 1 236 ? -8.536 -8.789 9.409 1.00 91.31 236 MET A CA 1
ATOM 1798 C C . MET A 1 236 ? -8.422 -10.257 9.826 1.00 91.31 236 MET A C 1
ATOM 1800 O O . MET A 1 236 ? -8.920 -11.120 9.106 1.00 91.31 236 MET A O 1
ATOM 1804 N N . LEU A 1 237 ? -7.847 -10.534 11.000 1.00 92.12 237 LEU A N 1
ATOM 1805 C CA . LEU A 1 237 ? -7.801 -11.865 11.610 1.00 92.12 237 LEU A CA 1
ATOM 1806 C C . LEU A 1 237 ? -9.215 -12.449 11.749 1.00 92.12 237 LEU A C 1
ATOM 1808 O O . LEU A 1 237 ? -9.507 -13.545 11.262 1.00 92.12 237 LEU A O 1
ATOM 1812 N N . ARG A 1 238 ? -10.123 -11.681 12.357 1.00 93.38 238 ARG A N 1
ATOM 1813 C CA . ARG A 1 238 ? -11.510 -12.095 12.570 1.00 93.38 238 ARG A CA 1
ATOM 1814 C C . ARG A 1 238 ? -12.291 -12.212 11.258 1.00 93.38 238 ARG A C 1
ATOM 1816 O O . ARG A 1 238 ? -13.028 -13.178 11.082 1.00 93.38 238 ARG A O 1
ATOM 1823 N N . ASP A 1 239 ? -12.100 -11.299 10.301 1.00 92.50 239 ASP A N 1
ATOM 1824 C CA . ASP A 1 239 ? -12.702 -11.418 8.961 1.00 92.50 239 ASP A CA 1
ATOM 1825 C C . ASP A 1 239 ? -12.238 -12.681 8.231 1.00 92.50 239 ASP A C 1
ATOM 1827 O O . ASP A 1 239 ? -13.051 -13.359 7.608 1.00 92.50 239 ASP A O 1
ATOM 1831 N N . GLY A 1 240 ? -10.954 -13.033 8.339 1.00 89.94 240 GLY A N 1
ATOM 1832 C CA . GLY A 1 240 ? -10.413 -14.274 7.791 1.00 89.94 240 GLY A CA 1
ATOM 1833 C C . GLY A 1 240 ? -11.080 -15.510 8.394 1.00 89.94 240 GLY A C 1
ATOM 1834 O O . GLY A 1 240 ? -11.499 -16.404 7.656 1.00 89.94 240 GLY A O 1
ATOM 1835 N N . ARG A 1 241 ? -11.278 -15.522 9.719 1.00 90.88 241 ARG A N 1
ATOM 1836 C CA . ARG A 1 241 ? -11.985 -16.599 10.429 1.00 90.88 241 ARG A CA 1
ATOM 1837 C C . ARG A 1 241 ? -13.448 -16.723 10.010 1.00 90.88 241 ARG A C 1
ATOM 1839 O O . ARG A 1 241 ? -13.884 -17.832 9.708 1.00 90.88 241 ARG A O 1
ATOM 1846 N N . LEU A 1 242 ? -14.181 -15.609 9.925 1.00 90.94 242 LEU A N 1
ATOM 1847 C CA . LEU A 1 242 ? -15.557 -15.573 9.398 1.00 90.94 242 LEU A CA 1
ATOM 1848 C C . LEU A 1 242 ? -15.607 -16.016 7.930 1.00 90.94 242 LEU A C 1
ATOM 1850 O O . LEU A 1 242 ? -16.577 -16.617 7.466 1.00 90.94 242 LEU A O 1
ATOM 1854 N N . ARG A 1 243 ? -14.520 -15.771 7.193 1.00 87.44 243 ARG A N 1
ATOM 1855 C CA . ARG A 1 243 ? -14.322 -16.273 5.838 1.00 87.44 243 ARG A CA 1
ATOM 1856 C C . ARG A 1 243 ? -13.866 -17.735 5.783 1.00 87.44 243 ARG A C 1
ATOM 1858 O O . ARG A 1 243 ? -13.615 -18.237 4.696 1.00 87.44 243 ARG A O 1
ATOM 1865 N N . GLY A 1 244 ? -13.769 -18.458 6.894 1.00 86.50 244 GLY A N 1
ATOM 1866 C CA . GLY A 1 244 ? -13.300 -19.847 6.895 1.00 86.50 244 GLY A CA 1
ATOM 1867 C C . GLY A 1 244 ? -11.888 -20.016 6.322 1.00 86.50 244 GLY A C 1
ATOM 1868 O O . GLY A 1 244 ? -11.557 -21.087 5.818 1.00 86.50 244 GLY A O 1
ATOM 1869 N N . LEU A 1 245 ? -11.062 -18.964 6.344 1.00 83.12 245 LEU A N 1
ATOM 1870 C CA . LEU A 1 245 ? -9.661 -19.080 5.962 1.00 83.12 245 LEU A CA 1
ATOM 1871 C C . LEU A 1 245 ? -8.929 -19.881 7.052 1.00 83.12 245 LEU A C 1
ATOM 1873 O O . LEU A 1 245 ? -9.109 -19.598 8.239 1.00 83.12 245 LEU A O 1
ATOM 1877 N N . PRO A 1 246 ? -8.125 -20.891 6.677 1.00 74.75 246 PRO A N 1
ATOM 1878 C CA . PRO A 1 246 ? -7.390 -21.687 7.645 1.00 74.75 246 PRO A CA 1
ATOM 1879 C C . PRO A 1 246 ? -6.332 -20.813 8.317 1.00 74.75 246 PRO A C 1
ATOM 1881 O O . PRO A 1 246 ? -5.438 -20.287 7.654 1.00 74.75 246 PRO A O 1
ATOM 1884 N N . GLN A 1 247 ? -6.433 -20.671 9.636 1.00 77.12 247 GLN A N 1
ATOM 1885 C CA . GLN A 1 247 ? -5.489 -19.902 10.434 1.00 77.12 247 GLN A CA 1
ATOM 1886 C C . GLN A 1 247 ? -5.033 -20.732 11.626 1.00 77.12 247 GLN A C 1
ATOM 1888 O O . GLN A 1 247 ? -5.822 -21.055 12.513 1.00 77.12 247 GLN A O 1
ATOM 1893 N N . ARG A 1 248 ? -3.746 -21.093 11.616 1.00 77.00 248 ARG A N 1
ATOM 1894 C CA . ARG A 1 248 ? -3.095 -21.722 12.767 1.00 77.00 248 ARG A CA 1
ATOM 1895 C C . ARG A 1 248 ? -3.064 -20.723 13.920 1.00 77.00 248 ARG A C 1
ATOM 1897 O O . ARG A 1 248 ? -2.874 -19.530 13.680 1.00 77.00 248 ARG A O 1
ATOM 1904 N N . ASP A 1 249 ? -3.278 -21.226 15.128 1.00 86.50 249 ASP A N 1
ATOM 1905 C CA . ASP A 1 249 ? -3.147 -20.469 16.377 1.00 86.50 249 ASP A CA 1
ATOM 1906 C C . ASP A 1 249 ? -4.049 -19.223 16.457 1.00 86.50 249 ASP A C 1
ATOM 1908 O O . ASP A 1 249 ? -3.699 -18.236 17.096 1.00 86.50 249 ASP A O 1
ATOM 1912 N N . TYR A 1 250 ? -5.225 -19.261 15.810 1.00 89.06 250 TYR A N 1
ATOM 1913 C CA . TYR A 1 250 ? -6.170 -18.134 15.771 1.00 89.06 250 TYR A CA 1
ATOM 1914 C C . TYR A 1 250 ? -6.454 -17.551 17.164 1.00 89.06 250 TYR A C 1
ATOM 1916 O O . TYR A 1 250 ? -6.378 -16.340 17.328 1.00 89.06 250 TYR A O 1
ATOM 1924 N N . GLN A 1 251 ? -6.742 -18.413 18.147 1.00 91.00 251 GLN A N 1
ATOM 1925 C CA . GLN A 1 251 ? -7.059 -18.008 19.524 1.00 91.00 251 GLN A CA 1
ATOM 1926 C C . GLN A 1 251 ? -5.891 -17.249 20.167 1.00 91.00 251 GLN A C 1
ATOM 1928 O O . GLN A 1 251 ? -6.060 -16.125 20.625 1.00 91.00 251 GLN A O 1
ATOM 1933 N N . GLN A 1 252 ? -4.682 -17.818 20.107 1.00 93.38 252 GLN A N 1
ATOM 1934 C CA . GLN A 1 252 ? -3.482 -17.198 20.677 1.00 93.38 252 GLN A CA 1
ATOM 1935 C C . GLN A 1 252 ? -3.169 -15.852 20.013 1.00 93.38 252 GLN A C 1
ATOM 1937 O O . GLN A 1 252 ? -2.798 -14.892 20.684 1.00 93.38 252 GLN A O 1
ATOM 1942 N N . GLU A 1 253 ? -3.323 -15.756 18.690 1.00 92.50 253 GLU A N 1
ATOM 1943 C CA . GLU A 1 253 ? -3.078 -14.509 17.963 1.00 92.50 253 GLU A CA 1
ATOM 1944 C C . GLU A 1 253 ? -4.155 -13.450 18.252 1.00 92.50 253 GLU A C 1
ATOM 1946 O O . GLU A 1 253 ? -3.832 -12.268 18.371 1.00 92.50 253 GLU A O 1
ATOM 1951 N N . GLU A 1 254 ? -5.418 -13.855 18.398 1.00 94.56 254 GLU A N 1
ATOM 1952 C CA . GLU A 1 254 ? -6.520 -12.972 18.791 1.00 94.56 254 GLU A CA 1
ATOM 1953 C C . GLU A 1 254 ? -6.279 -12.385 20.186 1.00 94.56 254 GLU A C 1
ATOM 1955 O O . GLU A 1 254 ? -6.291 -11.163 20.343 1.00 94.56 254 GLU A O 1
ATOM 1960 N N . GLU A 1 255 ? -5.963 -13.229 21.170 1.00 94.44 255 GLU A N 1
ATOM 1961 C CA . GLU A 1 255 ? -5.606 -12.809 22.529 1.00 94.44 255 GLU A CA 1
ATOM 1962 C C . GLU A 1 255 ? -4.394 -11.870 22.528 1.00 94.44 255 GLU A C 1
ATOM 1964 O O . GLU A 1 255 ? -4.435 -10.783 23.113 1.00 94.44 255 GLU A O 1
ATOM 1969 N N . ARG A 1 256 ? -3.328 -12.228 21.800 1.00 95.44 256 ARG A N 1
ATOM 1970 C CA . ARG A 1 256 ? -2.123 -11.397 21.670 1.00 95.44 256 ARG A CA 1
ATOM 1971 C C . ARG A 1 256 ? -2.449 -10.005 21.123 1.00 95.44 256 ARG A C 1
ATOM 1973 O O . ARG A 1 256 ? -1.938 -9.007 21.637 1.00 95.44 256 ARG A O 1
ATOM 1980 N N . LEU A 1 257 ? -3.289 -9.916 20.089 1.00 95.38 257 LEU A N 1
ATOM 1981 C CA . LEU A 1 257 ? -3.699 -8.641 19.492 1.00 95.38 257 LEU A CA 1
ATOM 1982 C C . LEU A 1 257 ? -4.592 -7.821 20.430 1.00 95.38 257 LEU A C 1
ATOM 1984 O O . LEU A 1 257 ? -4.451 -6.599 20.468 1.00 95.38 257 LEU A O 1
ATOM 1988 N N . LEU A 1 258 ? -5.467 -8.461 21.209 1.00 95.69 258 LEU A N 1
ATOM 1989 C CA . LEU A 1 258 ? -6.287 -7.790 22.223 1.00 95.69 258 LEU A CA 1
ATOM 1990 C C . LEU A 1 258 ? -5.429 -7.198 23.349 1.00 95.69 258 LEU A C 1
ATOM 1992 O O . LEU A 1 258 ? -5.599 -6.030 23.707 1.00 95.69 258 LEU A O 1
ATOM 1996 N N . HIS A 1 259 ? -4.443 -7.948 23.846 1.00 95.31 259 HIS A N 1
ATOM 1997 C CA . HIS A 1 259 ? -3.485 -7.437 24.828 1.00 95.31 259 HIS A CA 1
ATOM 1998 C C . HIS A 1 259 ? -2.641 -6.287 24.268 1.00 95.31 259 HIS A C 1
ATOM 2000 O O . HIS A 1 259 ? -2.442 -5.275 24.942 1.00 95.31 259 HIS A O 1
ATOM 2006 N N . GLN A 1 260 ? -2.193 -6.395 23.015 1.00 95.69 260 GLN A N 1
ATOM 2007 C CA . GLN A 1 260 ? -1.439 -5.332 22.354 1.00 95.69 260 GLN A CA 1
ATOM 2008 C C . GLN A 1 260 ? -2.291 -4.072 22.119 1.00 95.69 260 GLN A C 1
ATOM 2010 O O . GLN A 1 260 ? -1.784 -2.959 22.265 1.00 95.69 260 GLN A O 1
ATOM 2015 N N . LEU A 1 261 ? -3.584 -4.219 21.808 1.00 94.62 261 LEU A N 1
ATOM 2016 C CA . LEU A 1 261 ? -4.535 -3.105 21.729 1.00 94.62 261 LEU A CA 1
ATOM 2017 C C . LEU A 1 261 ? -4.660 -2.389 23.074 1.00 94.62 261 LEU A C 1
ATOM 2019 O O . LEU A 1 261 ? -4.537 -1.166 23.111 1.00 94.62 261 LEU A O 1
ATOM 2023 N N . ALA A 1 262 ? -4.842 -3.137 24.165 1.00 91.25 262 ALA A N 1
ATOM 2024 C CA . ALA A 1 262 ? -4.930 -2.576 25.512 1.00 91.25 262 ALA A CA 1
ATOM 2025 C C . ALA A 1 262 ? -3.639 -1.843 25.918 1.00 91.25 262 ALA A C 1
ATOM 2027 O O . ALA A 1 262 ? -3.697 -0.730 26.438 1.00 91.25 262 ALA A O 1
ATOM 2028 N N . ALA A 1 263 ? -2.471 -2.415 25.611 1.00 92.94 263 ALA A N 1
ATOM 2029 C CA . ALA A 1 263 ? -1.180 -1.773 25.857 1.00 92.94 263 ALA A CA 1
ATOM 2030 C C . ALA A 1 263 ? -0.990 -0.485 25.036 1.00 92.94 263 ALA A C 1
ATOM 2032 O O . ALA A 1 263 ? -0.427 0.485 25.528 1.00 92.94 263 ALA A O 1
ATOM 2033 N N . CYS A 1 264 ? -1.473 -0.443 23.790 1.00 94.38 264 CYS A N 1
ATOM 2034 C CA . CYS A 1 264 ? -1.444 0.786 22.995 1.00 94.38 264 CYS A CA 1
ATOM 2035 C C . CYS A 1 264 ? -2.442 1.831 23.517 1.00 94.38 264 CYS A C 1
ATOM 2037 O O . CYS A 1 264 ? -2.183 3.026 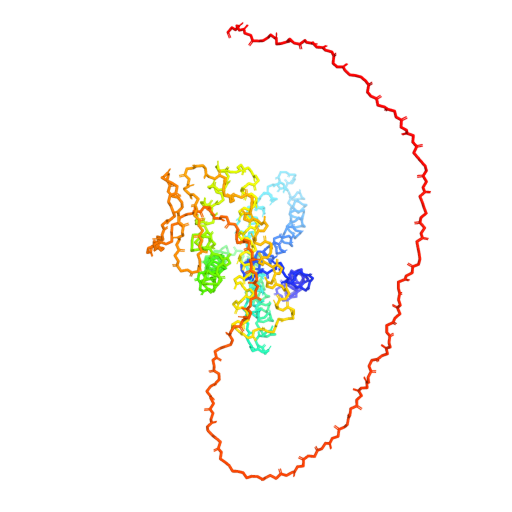23.422 1.00 94.38 264 CYS A O 1
ATOM 2039 N N . ARG A 1 265 ? -3.590 1.398 24.048 1.00 91.19 265 ARG A N 1
ATOM 2040 C CA . ARG A 1 265 ? -4.641 2.286 24.559 1.00 91.19 265 ARG A CA 1
ATOM 2041 C C . ARG A 1 265 ? -4.173 3.103 25.762 1.00 91.19 265 ARG A C 1
ATOM 2043 O O . ARG A 1 265 ? -4.385 4.314 25.787 1.00 91.19 265 ARG A O 1
ATOM 2050 N N . SER A 1 266 ? -3.455 2.475 26.693 1.00 89.12 266 SER A N 1
ATOM 2051 C CA . SER A 1 266 ? -2.972 3.127 27.920 1.00 89.12 266 SER A CA 1
ATOM 2052 C C . SER A 1 266 ? -2.080 4.355 27.672 1.00 89.12 266 SER A C 1
ATOM 2054 O O . SER A 1 266 ? -1.942 5.208 28.548 1.00 89.12 266 SER A O 1
ATOM 2056 N N . GLY A 1 267 ? -1.509 4.491 26.468 1.00 88.06 267 GLY A N 1
ATOM 2057 C CA . GLY A 1 267 ? -0.718 5.657 26.071 1.00 88.06 267 GLY A CA 1
ATOM 2058 C C . GLY A 1 267 ? -1.526 6.945 25.861 1.00 88.06 267 GLY A C 1
ATOM 2059 O O . GLY A 1 267 ? -0.942 8.024 25.895 1.00 88.06 267 GLY A O 1
ATOM 2060 N N . PHE A 1 268 ? -2.843 6.865 25.653 1.00 86.75 268 PHE A N 1
ATOM 2061 C CA . PHE A 1 268 ? -3.719 8.037 25.465 1.00 86.75 268 PHE A CA 1
ATOM 2062 C C . PHE A 1 268 ? -4.984 8.014 26.341 1.00 86.75 268 PHE A C 1
ATOM 2064 O O . PHE A 1 268 ? -5.683 9.018 26.463 1.00 86.75 268 PHE A O 1
ATOM 2071 N N . GLU A 1 269 ? -5.294 6.881 26.960 1.00 84.19 269 GLU A N 1
ATOM 2072 C CA . GLU A 1 269 ? -6.427 6.701 27.865 1.00 84.19 269 GLU A CA 1
ATOM 2073 C C . GLU A 1 269 ? -6.311 7.569 29.126 1.00 84.19 269 GLU A C 1
ATOM 2075 O O . GLU A 1 269 ? -5.264 7.619 29.766 1.00 84.19 269 GLU A O 1
ATOM 2080 N N . GLY A 1 270 ? -7.392 8.270 29.479 1.00 77.56 270 GLY A N 1
ATOM 2081 C CA . GLY A 1 270 ? -7.461 9.132 30.665 1.00 77.56 270 GLY A CA 1
ATOM 2082 C C . GLY A 1 270 ? -6.548 10.363 30.634 1.00 77.56 270 GLY A C 1
ATOM 2083 O O . GLY A 1 270 ? -6.427 11.044 31.646 1.00 77.56 270 GLY A O 1
ATOM 2084 N N . ARG A 1 271 ? -5.896 10.649 29.499 1.00 82.44 271 ARG A N 1
ATOM 2085 C CA . ARG A 1 271 ? -4.989 11.798 29.334 1.00 82.44 271 ARG A CA 1
ATOM 2086 C C . ARG A 1 271 ? -5.711 13.093 28.960 1.00 82.44 271 ARG A C 1
ATOM 2088 O O . ARG A 1 271 ? -5.133 14.167 29.069 1.00 82.44 271 ARG A O 1
ATOM 2095 N N . ASP A 1 272 ? -6.962 12.993 28.524 1.00 80.56 272 ASP A N 1
ATOM 2096 C CA . ASP A 1 272 ? -7.799 14.143 28.200 1.00 80.56 272 ASP A CA 1
ATOM 2097 C C . ASP A 1 272 ? -8.539 14.632 29.451 1.00 80.56 272 ASP A C 1
ATOM 2099 O O . ASP A 1 272 ? -9.495 14.002 29.902 1.00 80.56 272 ASP A O 1
ATOM 2103 N N . LEU A 1 273 ? -8.093 15.758 30.010 1.00 75.50 273 LEU A N 1
ATOM 2104 C CA . LEU A 1 273 ? -8.685 16.359 31.211 1.00 75.50 273 LEU A CA 1
ATOM 2105 C C . LEU A 1 273 ? -10.054 17.001 30.950 1.00 75.50 273 LEU A C 1
ATOM 2107 O O . LEU A 1 273 ? -10.785 17.283 31.895 1.00 75.50 273 LEU A O 1
ATOM 2111 N N . THR A 1 274 ? -10.410 17.240 29.684 1.00 74.94 274 THR A N 1
ATOM 2112 C CA . THR A 1 274 ? -11.702 17.837 29.314 1.00 74.94 274 THR A CA 1
ATOM 2113 C C . THR A 1 274 ? -12.811 16.799 29.197 1.00 74.94 274 THR A C 1
ATOM 2115 O O . THR A 1 274 ? -13.986 17.154 29.114 1.00 74.94 274 THR A O 1
ATOM 2118 N N . THR A 1 275 ? -12.455 15.510 29.193 1.00 71.94 275 THR A N 1
ATOM 2119 C CA . THR A 1 275 ? -13.424 14.433 29.013 1.00 71.94 275 THR A CA 1
ATOM 2120 C C . THR A 1 275 ? -13.786 13.801 30.357 1.00 71.94 275 THR A C 1
ATOM 2122 O O . THR A 1 275 ? -12.885 13.402 31.099 1.00 71.94 275 THR A O 1
ATOM 2125 N N . PRO A 1 276 ? -15.085 13.658 30.691 1.00 72.62 276 PRO A N 1
ATOM 2126 C CA . PRO A 1 276 ? -15.485 12.970 31.911 1.00 72.62 276 PRO A CA 1
ATOM 2127 C C . PRO A 1 276 ? -15.020 11.514 31.879 1.00 72.62 276 PRO A C 1
ATOM 2129 O O . PRO A 1 276 ? -14.948 10.884 30.819 1.00 72.62 276 PRO A O 1
ATOM 2132 N N . ARG A 1 277 ? -14.723 10.958 33.058 1.00 75.50 277 ARG A N 1
ATOM 2133 C CA . ARG A 1 277 ? -14.353 9.544 33.172 1.00 75.50 277 ARG A CA 1
ATOM 2134 C C . ARG A 1 277 ? -15.570 8.711 32.791 1.00 75.50 277 ARG A C 1
ATOM 2136 O O . ARG A 1 277 ? -16.608 8.801 33.440 1.00 75.50 277 ARG A O 1
ATOM 2143 N N . ALA A 1 278 ? -15.443 7.915 31.741 1.00 76.88 278 ALA A N 1
ATOM 2144 C CA . ALA A 1 278 ? -16.509 7.049 31.268 1.00 76.88 278 ALA A CA 1
ATOM 2145 C C . ALA A 1 278 ? -15.970 5.654 30.967 1.00 76.88 278 ALA A C 1
ATOM 2147 O O . ALA A 1 278 ? -14.813 5.513 30.580 1.00 76.88 278 ALA A O 1
ATOM 2148 N N . TRP A 1 279 ? -16.800 4.625 31.101 1.00 77.81 279 TRP A N 1
ATOM 2149 C CA . TRP A 1 279 ? -16.475 3.278 30.630 1.00 77.81 279 TRP A CA 1
ATOM 2150 C C . TRP A 1 279 ? -17.652 2.649 29.889 1.00 77.81 279 TRP A C 1
ATOM 2152 O O . TRP A 1 279 ? -18.782 3.117 29.983 1.00 77.81 279 TRP A O 1
ATOM 2162 N N . TRP A 1 280 ? -17.374 1.610 29.105 1.00 82.38 280 TRP A N 1
ATOM 2163 C CA . TRP A 1 280 ? -18.354 0.920 28.269 1.00 82.38 280 TRP A CA 1
ATOM 2164 C C . TRP A 1 280 ? -18.610 -0.470 28.831 1.00 82.38 280 TRP A C 1
ATOM 2166 O O . TRP A 1 280 ? -17.677 -1.257 28.972 1.00 82.38 280 TRP A O 1
ATOM 2176 N N . ASP A 1 281 ? -19.871 -0.777 29.118 1.00 79.50 281 ASP A N 1
ATOM 2177 C CA . ASP A 1 281 ? -20.288 -2.071 29.677 1.00 79.50 281 ASP A CA 1
ATOM 2178 C C . ASP A 1 281 ? -20.643 -3.121 28.603 1.00 79.50 281 ASP A C 1
ATOM 2180 O O . ASP A 1 281 ? -21.104 -4.213 28.922 1.00 79.50 281 ASP A O 1
ATOM 2184 N N . GLY A 1 282 ? -20.459 -2.791 27.319 1.00 81.69 282 GLY A N 1
ATOM 2185 C CA . GLY A 1 282 ? -20.925 -3.601 26.189 1.00 81.69 282 GLY A CA 1
ATOM 2186 C C . GLY A 1 282 ? -22.175 -3.044 25.501 1.00 81.69 282 GLY A C 1
ATOM 2187 O O . GLY A 1 282 ? -22.455 -3.401 24.352 1.00 81.69 282 GLY A O 1
ATOM 2188 N N . ARG A 1 283 ? -22.909 -2.141 26.162 1.00 84.31 283 ARG A N 1
ATOM 2189 C CA . ARG A 1 283 ? -24.193 -1.608 25.688 1.00 84.31 283 ARG A CA 1
ATOM 2190 C C . ARG A 1 283 ? -24.371 -0.103 25.908 1.00 84.31 283 ARG A C 1
ATOM 2192 O O . ARG A 1 283 ? -24.946 0.551 25.037 1.00 84.31 283 ARG A O 1
ATOM 2199 N N . ARG A 1 284 ? -23.927 0.441 27.039 1.00 85.00 284 ARG A N 1
ATOM 2200 C CA . ARG A 1 284 ? -24.061 1.846 27.443 1.00 85.00 284 ARG A CA 1
ATOM 2201 C C . ARG A 1 284 ? -22.740 2.376 27.993 1.00 85.00 284 ARG A C 1
ATOM 2203 O O . ARG A 1 284 ? -21.882 1.623 28.454 1.00 85.00 284 ARG A O 1
ATOM 2210 N N . TYR A 1 285 ? -22.584 3.695 27.932 1.00 81.69 285 TYR A N 1
ATOM 2211 C CA . TYR A 1 285 ? -21.539 4.379 28.678 1.00 81.69 285 TYR A CA 1
ATOM 2212 C C . TYR A 1 285 ? -21.984 4.556 30.109 1.00 81.69 285 TYR A C 1
ATOM 2214 O O . TYR A 1 285 ? -23.094 5.005 30.354 1.00 81.69 285 TYR A O 1
ATOM 2222 N N . LEU A 1 286 ? -21.104 4.283 31.046 1.00 84.62 286 LEU A N 1
ATOM 2223 C CA . LEU A 1 286 ? -21.282 4.668 32.426 1.00 84.62 286 LEU A CA 1
ATOM 2224 C C . LEU A 1 286 ? -20.330 5.840 32.653 1.00 84.62 286 LEU A C 1
ATOM 2226 O O . LEU A 1 286 ? -19.117 5.694 32.527 1.00 84.62 286 LEU A O 1
ATOM 2230 N N . VAL A 1 287 ? -20.895 7.032 32.831 1.00 84.12 287 VAL A N 1
ATOM 2231 C CA . VAL A 1 287 ? -20.159 8.303 32.875 1.00 84.12 287 VAL A CA 1
ATOM 2232 C C . VAL A 1 287 ? -20.198 8.835 34.297 1.00 84.12 287 VAL A C 1
ATOM 2234 O O . VAL A 1 287 ? -21.279 8.954 34.869 1.00 84.12 287 VAL A O 1
ATOM 2237 N N . THR A 1 288 ? -19.035 9.160 34.856 1.00 83.44 288 THR A N 1
ATOM 2238 C CA . THR A 1 288 ? -18.917 9.894 36.119 1.00 83.44 288 THR A CA 1
ATOM 2239 C C . THR A 1 288 ? -19.024 11.388 35.837 1.00 83.44 288 THR A C 1
ATOM 2241 O O . THR A 1 288 ? -18.169 11.960 35.156 1.00 83.44 288 THR A O 1
ATOM 2244 N N . PHE A 1 289 ? -20.091 12.004 36.335 1.00 81.75 289 PHE A N 1
ATOM 2245 C CA . PHE A 1 289 ? -20.352 13.435 36.199 1.00 81.75 289 PHE A CA 1
ATOM 2246 C C . PHE A 1 289 ? -19.597 14.241 37.277 1.00 81.75 289 PHE A C 1
ATOM 2248 O O . PHE A 1 289 ? -19.076 13.656 38.229 1.00 81.75 289 PHE A O 1
ATOM 2255 N N . PRO A 1 290 ? -19.490 15.580 37.143 1.00 81.69 290 PRO A N 1
ATOM 2256 C CA . PRO A 1 290 ? -18.804 16.427 38.129 1.00 81.69 290 PRO A CA 1
ATOM 2257 C C . PRO A 1 290 ? -19.393 16.364 39.547 1.00 81.69 290 PRO A C 1
ATOM 2259 O O . PRO A 1 290 ? -18.697 16.674 40.507 1.00 81.69 290 PRO A O 1
ATOM 2262 N N . ASP A 1 291 ? -20.655 15.949 39.672 1.00 85.31 291 ASP A N 1
ATOM 2263 C CA . ASP A 1 291 ? -21.351 15.692 40.940 1.00 85.31 291 ASP A CA 1
ATOM 2264 C C . ASP A 1 291 ? -20.934 14.362 41.606 1.00 85.31 291 ASP A C 1
ATOM 2266 O O . ASP A 1 291 ? -21.389 14.049 42.703 1.00 85.31 291 ASP A O 1
ATOM 2270 N N . GLY A 1 292 ? -20.057 13.582 40.966 1.00 81.19 292 GLY A N 1
ATOM 2271 C CA . GLY A 1 292 ? -19.605 12.273 41.433 1.00 81.19 292 GLY A CA 1
ATOM 2272 C C . GLY A 1 292 ? -20.570 11.130 41.110 1.00 81.19 292 GLY A C 1
ATOM 2273 O O . GLY A 1 292 ? -20.206 9.967 41.295 1.00 81.19 292 GLY A O 1
ATOM 2274 N N . GLU A 1 293 ? -21.761 11.418 40.578 1.00 86.19 293 GLU A N 1
ATOM 2275 C CA . GLU A 1 293 ? -22.722 10.386 40.211 1.00 86.19 293 GLU A CA 1
ATOM 2276 C C . GLU A 1 293 ? -22.319 9.678 38.917 1.00 86.19 293 GLU A C 1
ATOM 2278 O O . GLU A 1 293 ? -21.841 10.277 37.947 1.00 86.19 293 GLU A O 1
ATOM 2283 N N . GLN A 1 294 ? -22.557 8.368 38.884 1.00 84.50 294 GLN A N 1
ATOM 2284 C CA . GLN A 1 294 ? -22.404 7.557 37.685 1.00 84.50 294 GLN A CA 1
ATOM 2285 C C . GLN A 1 294 ? -23.762 7.384 37.016 1.00 84.50 294 GLN A C 1
ATOM 2287 O O . GLN A 1 294 ? -24.677 6.813 37.607 1.00 84.50 294 GLN A O 1
ATOM 2292 N N . ARG A 1 295 ? -23.896 7.839 35.767 1.00 87.44 295 ARG A N 1
ATOM 2293 C CA . ARG A 1 295 ? -25.133 7.649 34.991 1.00 87.44 295 ARG A CA 1
ATOM 2294 C C . ARG A 1 295 ? -24.866 6.891 33.702 1.00 87.44 295 ARG A C 1
ATOM 2296 O O . ARG A 1 295 ? -23.823 7.057 33.067 1.00 87.44 295 ARG A O 1
ATOM 2303 N N . ALA A 1 296 ? -25.839 6.067 33.318 1.00 87.12 296 ALA A N 1
ATOM 2304 C CA . ALA A 1 296 ? -25.815 5.329 32.066 1.00 87.12 296 ALA A CA 1
ATOM 2305 C C . ALA A 1 296 ? -26.270 6.225 30.905 1.00 87.12 296 ALA A C 1
ATOM 2307 O O . ALA A 1 296 ? -27.389 6.733 30.912 1.00 87.12 296 ALA A O 1
ATOM 2308 N N . VAL A 1 297 ? -25.414 6.394 29.902 1.00 85.44 297 VAL A N 1
ATOM 2309 C CA . VAL A 1 297 ? -25.647 7.198 28.702 1.00 85.44 297 VAL A CA 1
ATOM 2310 C C . VAL A 1 297 ? -25.602 6.285 27.482 1.00 85.44 297 VAL A C 1
ATOM 2312 O O . VAL A 1 297 ? -24.649 5.527 27.283 1.00 85.44 297 VAL A O 1
ATOM 2315 N N . ASP A 1 298 ? -26.637 6.346 26.650 1.00 84.12 298 ASP A N 1
ATOM 2316 C CA . ASP A 1 298 ? -26.683 5.569 25.415 1.00 84.12 298 ASP A CA 1
ATOM 2317 C C . ASP A 1 298 ? -25.618 6.035 24.416 1.00 84.12 298 ASP A C 1
ATOM 2319 O O . ASP A 1 298 ? -25.256 7.218 24.371 1.00 84.12 298 ASP A O 1
ATOM 2323 N N . PRO A 1 299 ? -25.099 5.126 23.575 1.00 75.56 299 PRO A N 1
ATOM 2324 C CA . PRO A 1 299 ? -24.143 5.517 22.566 1.00 75.56 299 PRO A CA 1
ATOM 2325 C C . PRO A 1 299 ? -24.755 6.505 21.566 1.00 75.56 299 PRO A C 1
ATOM 2327 O O . PRO A 1 299 ? -25.895 6.325 21.127 1.00 75.56 299 PRO A O 1
ATOM 2330 N N . PRO A 1 300 ? -23.997 7.534 21.146 1.00 72.19 300 PRO A N 1
ATOM 2331 C CA . PRO A 1 300 ? -24.487 8.472 20.154 1.00 72.19 300 PRO A CA 1
ATOM 2332 C C . PRO A 1 300 ? -24.801 7.736 18.849 1.00 72.19 300 PRO A C 1
ATOM 2334 O O . PRO A 1 300 ? -24.050 6.859 18.411 1.00 72.19 300 PRO A O 1
ATOM 2337 N N . ARG A 1 301 ? -25.899 8.133 18.191 1.00 70.00 301 ARG A N 1
ATOM 2338 C CA . ARG A 1 301 ? -26.352 7.536 16.918 1.00 70.00 301 ARG A CA 1
ATOM 2339 C C . ARG A 1 301 ? -25.273 7.589 15.829 1.00 70.00 301 ARG A C 1
ATOM 2341 O O . ARG A 1 301 ? -25.226 6.730 14.952 1.00 70.00 301 ARG A O 1
ATOM 2348 N N . SER A 1 302 ? -24.388 8.585 15.897 1.00 65.94 302 SER A N 1
ATOM 2349 C CA . SER A 1 302 ? -23.191 8.692 15.069 1.00 65.94 302 SER A CA 1
ATOM 2350 C C . SER A 1 302 ? -21.929 8.389 15.871 1.00 65.94 302 SER A C 1
ATOM 2352 O O . SER A 1 302 ? -21.732 8.925 16.958 1.00 65.94 302 SER A O 1
ATOM 2354 N N . MET A 1 303 ? -21.014 7.623 15.280 1.00 59.44 303 MET A N 1
ATOM 2355 C CA . MET A 1 303 ? -19.660 7.430 15.802 1.00 59.44 303 MET A CA 1
ATOM 2356 C C . MET A 1 303 ? -18.903 8.771 15.887 1.00 59.44 303 MET A C 1
ATOM 2358 O O . MET A 1 303 ? -18.431 9.291 14.865 1.00 59.44 303 MET A O 1
ATOM 2362 N N . VAL A 1 304 ? -18.782 9.317 17.097 1.00 60.19 304 VAL A N 1
ATOM 2363 C CA . VAL A 1 304 ? -17.987 10.514 17.423 1.00 60.19 304 VAL A CA 1
ATOM 2364 C C . VAL A 1 304 ? -16.561 10.133 17.843 1.00 60.19 304 VAL A C 1
ATOM 2366 O O . VAL A 1 304 ? -16.259 8.961 18.057 1.00 60.19 304 VAL A O 1
ATOM 2369 N N . MET A 1 305 ? -15.663 11.119 17.840 1.00 53.62 305 MET A N 1
ATOM 2370 C CA . MET A 1 305 ? -14.253 10.995 18.242 1.00 53.62 305 MET A CA 1
ATOM 2371 C C . MET A 1 305 ? -14.109 10.577 19.724 1.00 53.62 305 MET A C 1
ATOM 2373 O O . MET A 1 305 ? -15.086 10.684 20.462 1.00 53.62 305 MET A O 1
ATOM 2377 N N . PRO A 1 306 ? -12.955 10.012 20.139 1.00 52.44 306 PRO A N 1
ATOM 2378 C CA . PRO A 1 306 ? -12.857 9.176 21.331 1.00 52.44 306 PRO A CA 1
ATOM 2379 C C . PRO A 1 306 ? -13.192 9.903 22.628 1.00 52.44 306 PRO A C 1
ATOM 2381 O O . PRO A 1 306 ? -12.650 10.961 22.916 1.00 52.44 306 PRO A O 1
ATOM 2384 N N . VAL A 1 307 ? -14.026 9.244 23.429 1.00 54.09 307 VAL A N 1
ATOM 2385 C CA . VAL A 1 307 ? -14.050 9.396 24.881 1.00 54.09 307 VAL A CA 1
ATOM 2386 C C . VAL A 1 307 ? -12.992 8.417 25.417 1.00 54.09 307 VAL A C 1
ATOM 2388 O O . VAL A 1 307 ? -13.095 7.223 25.110 1.00 54.09 307 VAL A O 1
ATOM 2391 N N . PRO A 1 308 ? -11.941 8.862 26.130 1.00 52.12 308 PRO A N 1
ATOM 2392 C CA . PRO A 1 308 ? -10.995 7.950 26.764 1.00 52.12 308 PRO A CA 1
ATOM 2393 C C . PRO A 1 308 ? -11.716 7.124 27.836 1.00 52.12 308 PRO A C 1
ATOM 2395 O O . PRO A 1 308 ? -12.450 7.691 28.641 1.00 52.12 308 PRO A O 1
ATOM 2398 N N . MET A 1 309 ? -11.493 5.806 27.879 1.00 54.84 309 MET A N 1
ATOM 2399 C CA . MET A 1 309 ? -12.157 4.933 28.855 1.00 54.84 309 MET A CA 1
ATOM 2400 C C . MET A 1 309 ? -11.179 4.051 29.628 1.00 54.84 309 MET A C 1
ATOM 2402 O O . MET A 1 309 ? -10.460 3.315 28.956 1.00 54.84 309 MET A O 1
ATOM 2406 N N . PRO A 1 310 ? -11.208 4.060 30.978 1.00 46.69 310 PRO A N 1
ATOM 2407 C CA . PRO A 1 310 ? -10.432 3.172 31.840 1.00 46.69 310 PRO A CA 1
ATOM 2408 C C . PRO A 1 310 ? -10.669 1.676 31.568 1.00 46.69 310 PRO A C 1
ATOM 2410 O O . PRO A 1 310 ? -11.802 1.245 31.342 1.00 46.69 310 PRO A O 1
ATOM 2413 N N . ARG A 1 311 ? -9.604 0.873 31.668 1.00 44.28 311 ARG A N 1
ATOM 2414 C CA . ARG A 1 311 ? -9.599 -0.604 31.664 1.00 44.28 311 ARG A CA 1
ATOM 2415 C C . ARG A 1 311 ? -10.614 -1.227 32.646 1.00 44.28 311 ARG A C 1
ATOM 2417 O O . ARG A 1 311 ? -10.701 -0.830 33.804 1.00 44.28 311 ARG A O 1
ATOM 2424 N N . MET A 1 312 ? -11.244 -2.328 32.223 1.00 42.66 312 MET A N 1
ATOM 2425 C CA . MET A 1 312 ? -11.827 -3.346 33.108 1.00 42.66 312 MET A CA 1
ATOM 2426 C C . MET A 1 312 ? -10.730 -3.996 33.978 1.00 42.66 312 MET A C 1
ATOM 2428 O O . MET A 1 312 ? -9.818 -4.648 33.460 1.00 42.66 312 MET A O 1
ATOM 2432 N N . GLN A 1 313 ? -10.827 -3.881 35.305 1.00 41.44 313 GLN A N 1
ATOM 2433 C CA . GLN A 1 313 ? -10.322 -4.944 36.178 1.00 41.44 313 GLN A CA 1
ATOM 2434 C C . GLN A 1 313 ? -11.253 -6.139 35.966 1.00 41.44 313 GLN A C 1
ATOM 2436 O O . GLN A 1 313 ? -12.421 -6.090 36.339 1.00 41.44 313 GLN A O 1
ATOM 2441 N N . LEU A 1 314 ? -10.768 -7.178 35.281 1.00 42.72 314 LEU A N 1
ATOM 2442 C CA . LEU A 1 314 ? -11.501 -8.433 35.171 1.00 42.72 314 LEU A CA 1
ATOM 2443 C C . LEU A 1 314 ? -11.636 -9.042 36.571 1.00 42.72 314 LEU A C 1
ATOM 2445 O O . LEU A 1 314 ? -10.722 -9.712 37.043 1.00 42.72 314 LEU A O 1
ATOM 2449 N N . PHE A 1 315 ? -12.783 -8.853 37.212 1.00 36.41 315 PHE A N 1
ATOM 2450 C CA . PHE A 1 315 ? -13.276 -9.840 38.162 1.00 36.41 315 PHE A CA 1
ATOM 2451 C C . PHE A 1 315 ? -13.930 -10.959 37.353 1.00 36.41 315 PHE A C 1
ATOM 2453 O O . PHE A 1 315 ? -15.062 -10.818 36.910 1.00 36.41 315 PHE A O 1
ATOM 2460 N N . GLY A 1 316 ? -13.175 -12.041 37.140 1.00 33.78 316 GLY A N 1
ATOM 2461 C CA . GLY A 1 316 ? -13.661 -13.329 36.642 1.00 33.78 316 GLY A CA 1
ATOM 2462 C C . GLY A 1 316 ? -14.065 -13.356 35.166 1.00 33.78 316 GLY A C 1
ATOM 2463 O O . GLY A 1 316 ? -14.957 -12.643 34.727 1.00 33.78 316 GLY A O 1
ATOM 2464 N N . ILE A 1 317 ? -13.464 -14.259 34.394 1.00 32.84 317 ILE A N 1
ATOM 2465 C CA . ILE A 1 317 ? -14.088 -14.764 33.166 1.00 32.84 317 ILE A CA 1
ATOM 2466 C C . ILE A 1 317 ? -14.867 -16.027 33.552 1.00 32.84 317 ILE A C 1
ATOM 2468 O O . ILE A 1 317 ? -14.253 -17.090 33.639 1.00 32.84 317 ILE A O 1
ATOM 2472 N N . PRO A 1 318 ? -16.190 -15.979 33.779 1.00 34.31 318 PRO A N 1
ATOM 2473 C CA . PRO A 1 318 ? -17.014 -17.165 33.662 1.00 34.31 318 PRO A CA 1
ATOM 2474 C C . PRO A 1 318 ? -17.560 -17.245 32.232 1.00 34.31 318 PRO A C 1
ATOM 2476 O O . PRO A 1 318 ? -18.404 -16.453 31.831 1.00 34.31 318 PRO A O 1
ATOM 2479 N N . GLY A 1 319 ? -17.064 -18.225 31.476 1.00 33.59 319 GLY A N 1
ATOM 2480 C CA . GLY A 1 319 ? -17.818 -18.899 30.419 1.00 33.59 319 GLY A CA 1
ATOM 2481 C C . GLY A 1 319 ? -18.230 -18.070 29.200 1.00 33.59 319 GLY A C 1
ATOM 2482 O O . GLY A 1 319 ? -19.241 -17.374 29.192 1.00 33.59 319 GLY A O 1
ATOM 2483 N N . TYR A 1 320 ? -17.537 -18.308 28.088 1.00 37.62 320 TYR A N 1
ATOM 2484 C CA . TYR A 1 320 ? -18.146 -18.227 26.763 1.00 37.62 320 TYR A CA 1
ATOM 2485 C C . TYR A 1 320 ? -19.410 -19.109 26.727 1.00 37.62 320 TYR A C 1
ATOM 2487 O O . TYR A 1 320 ? -19.323 -20.329 26.594 1.00 37.62 320 TYR A O 1
ATOM 2495 N N . GLY A 1 321 ? -20.588 -18.499 26.861 1.00 29.98 321 GLY A N 1
ATOM 2496 C CA . GLY A 1 321 ? -21.865 -19.165 26.633 1.00 29.98 321 GLY A CA 1
ATOM 2497 C C . GLY A 1 321 ? -22.042 -19.460 25.145 1.00 29.98 321 GLY A C 1
ATOM 2498 O O . GLY A 1 321 ? -22.251 -18.549 24.345 1.00 29.98 321 GLY A O 1
ATOM 2499 N N . TYR A 1 322 ? -21.946 -20.734 24.772 1.00 32.12 322 TYR A N 1
ATOM 2500 C CA . TYR A 1 322 ? -22.489 -21.233 23.509 1.00 32.12 322 TYR A CA 1
ATOM 2501 C C . TYR A 1 322 ? -24.004 -20.951 23.459 1.00 32.12 322 TYR A C 1
ATOM 2503 O O . TYR A 1 322 ? -24.660 -21.022 24.502 1.00 32.12 322 TYR A O 1
ATOM 2511 N N . PRO A 1 323 ? -24.603 -20.659 22.288 1.00 31.28 323 PRO A N 1
ATOM 2512 C CA . PRO A 1 323 ? -26.057 -20.675 22.177 1.00 31.28 323 PRO A CA 1
ATOM 2513 C C . PRO A 1 323 ? -26.571 -22.097 22.470 1.00 31.28 323 PRO A C 1
ATOM 2515 O O . PRO A 1 323 ? -25.899 -23.065 22.099 1.00 31.28 323 PRO A O 1
ATOM 2518 N N . PRO A 1 324 ? -27.736 -22.249 23.124 1.00 33.22 324 PRO A N 1
ATOM 2519 C CA . PRO A 1 324 ? -28.264 -23.560 23.462 1.00 33.22 324 PRO A CA 1
ATOM 2520 C C . PRO A 1 324 ? -28.537 -24.340 22.177 1.00 33.22 324 PRO A C 1
ATOM 2522 O O . PRO A 1 324 ? -29.303 -23.920 21.308 1.00 33.22 324 PRO A O 1
ATOM 2525 N N . THR A 1 325 ? -27.878 -25.487 22.055 1.00 31.70 325 THR A N 1
ATOM 2526 C CA . THR A 1 325 ? -28.254 -26.533 21.111 1.00 31.70 325 THR A CA 1
ATOM 2527 C C . THR A 1 325 ? -29.694 -26.942 21.411 1.00 31.70 325 THR A C 1
ATOM 2529 O O . THR A 1 325 ? -29.994 -27.350 22.533 1.00 31.70 325 THR A O 1
ATOM 2532 N N . TYR A 1 326 ? -30.584 -26.823 20.425 1.00 31.05 326 TYR A N 1
ATOM 2533 C CA . TYR A 1 326 ? -31.931 -27.382 20.495 1.00 31.05 326 TYR A CA 1
ATOM 2534 C C . TYR A 1 326 ? -31.838 -28.880 20.807 1.00 31.05 326 TYR A C 1
ATOM 2536 O O . TYR A 1 326 ? -31.308 -29.656 20.012 1.00 31.05 326 TYR A O 1
ATOM 2544 N N . ALA A 1 327 ? -32.324 -29.268 21.984 1.00 29.62 327 ALA A N 1
ATOM 2545 C CA . ALA A 1 327 ? -32.486 -30.658 22.371 1.00 29.62 327 ALA A CA 1
ATOM 2546 C C . ALA A 1 327 ? -33.634 -31.271 21.555 1.00 29.62 327 ALA A C 1
ATOM 2548 O O . ALA A 1 327 ? -34.769 -30.800 21.623 1.00 29.62 327 ALA A O 1
ATOM 2549 N N . TYR A 1 328 ? -33.337 -32.317 20.785 1.00 29.73 328 TYR A N 1
ATOM 2550 C CA . TYR A 1 328 ? -34.357 -3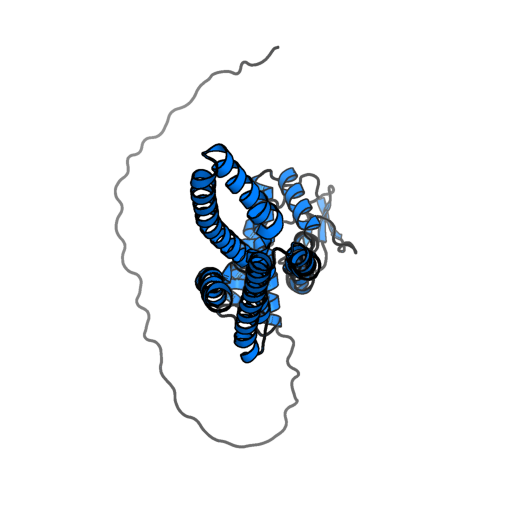3.243 20.293 1.00 29.73 328 TYR A CA 1
ATOM 2551 C C . TYR A 1 328 ? -34.889 -34.076 21.476 1.00 29.73 328 TYR A C 1
ATOM 2553 O O . TYR A 1 328 ? -34.096 -34.447 22.347 1.00 29.73 328 TYR A O 1
ATOM 2561 N N . PRO A 1 329 ? -36.198 -34.378 21.537 1.00 31.66 329 PRO A N 1
ATOM 2562 C CA . PRO A 1 329 ? -36.764 -35.168 22.623 1.00 31.66 329 PRO A CA 1
ATOM 2563 C C . PRO A 1 329 ? -36.399 -36.661 22.486 1.00 31.66 329 PRO A C 1
ATOM 2565 O O . PRO A 1 329 ? -36.132 -37.131 21.377 1.00 31.66 329 PRO A O 1
ATOM 2568 N N . PRO A 1 330 ? -36.373 -37.421 23.598 1.00 35.59 330 PRO A N 1
ATOM 2569 C CA . PRO A 1 330 ? -35.883 -38.795 23.616 1.00 35.59 330 PRO A CA 1
ATOM 2570 C C . PRO A 1 330 ? -36.957 -39.796 23.171 1.00 35.59 330 PRO A C 1
ATOM 2572 O O . PRO A 1 330 ? -38.095 -39.744 23.633 1.00 35.59 330 PRO A O 1
ATOM 2575 N N . GLY A 1 331 ? -36.575 -40.760 22.329 1.00 26.91 331 GLY A N 1
ATOM 2576 C CA . GLY A 1 331 ? -37.445 -41.871 21.946 1.00 26.91 331 GLY A CA 1
ATOM 2577 C C . GLY A 1 331 ? -36.721 -43.023 21.242 1.00 26.91 331 GLY A C 1
ATOM 2578 O O . GLY A 1 331 ? -36.440 -42.930 20.057 1.00 26.91 331 GLY A O 1
ATOM 2579 N N . TYR A 1 332 ? -36.507 -44.102 22.006 1.00 27.80 332 TYR A N 1
ATOM 2580 C CA . TYR A 1 332 ? -36.401 -45.525 21.634 1.00 27.80 332 TYR A CA 1
ATOM 2581 C C . TYR A 1 332 ? -35.280 -46.054 20.705 1.00 27.80 332 TYR A C 1
ATOM 2583 O O . TYR A 1 332 ? -35.289 -45.847 19.500 1.00 27.80 332 TYR A O 1
ATOM 2591 N N . GLY A 1 333 ? -34.459 -46.954 21.276 1.00 27.45 333 GLY A N 1
ATOM 2592 C CA . GLY A 1 333 ? -34.220 -48.288 20.694 1.00 27.45 333 GLY A CA 1
ATOM 2593 C C . GLY A 1 333 ? -32.863 -48.581 20.029 1.00 27.45 333 GLY A C 1
ATOM 2594 O O . GLY A 1 333 ? -32.673 -48.269 18.867 1.00 27.45 333 GLY A O 1
ATOM 2595 N N . GLY A 1 334 ? -31.986 -49.282 20.766 1.00 26.19 334 GLY A N 1
ATOM 2596 C CA . GLY A 1 334 ? -31.168 -50.436 20.330 1.00 26.19 334 GLY A CA 1
ATOM 2597 C C . GLY A 1 334 ? -30.280 -50.358 19.074 1.00 26.19 334 GLY A C 1
ATOM 2598 O O . GLY A 1 334 ? -30.777 -50.367 17.959 1.00 26.19 334 GLY A O 1
ATOM 2599 N N . TYR A 1 335 ? -28.955 -50.448 19.240 1.00 27.83 335 TYR A N 1
ATOM 2600 C CA . TYR A 1 335 ? -28.144 -51.676 19.075 1.00 27.83 335 TYR A CA 1
ATOM 2601 C C . TYR A 1 335 ? -26.636 -51.357 19.006 1.00 27.83 335 TYR A C 1
ATOM 2603 O O . TYR A 1 335 ? -26.196 -50.306 18.553 1.00 27.83 335 TYR A O 1
ATOM 2611 N N . SER A 1 336 ? -25.875 -52.309 19.539 1.00 26.38 336 SER A N 1
ATOM 2612 C CA . SER A 1 336 ? -24.430 -52.364 19.777 1.00 26.38 336 SER A CA 1
ATOM 2613 C C . SER A 1 336 ? -23.569 -52.506 18.514 1.00 26.38 336 SER A C 1
ATOM 2615 O O . SER A 1 336 ? -23.944 -53.246 17.611 1.00 26.38 336 SER A O 1
ATOM 2617 N N . SER A 1 337 ? -22.385 -51.875 18.527 1.00 28.25 337 SER A N 1
ATOM 2618 C CA . SER A 1 337 ? -21.045 -52.397 18.143 1.00 28.25 337 SER A CA 1
ATOM 2619 C C . SER A 1 337 ? -20.133 -51.184 17.883 1.00 28.25 337 SER A C 1
ATOM 2621 O O . SER A 1 337 ? -20.590 -50.233 17.266 1.00 28.25 337 SER A O 1
ATOM 2623 N N . GLY A 1 338 ? -18.867 -51.058 18.266 1.00 27.59 338 GLY A N 1
ATOM 2624 C CA . GLY A 1 338 ? -17.873 -51.911 18.898 1.00 27.59 338 GLY A CA 1
ATOM 2625 C C . GLY A 1 338 ? -16.593 -51.061 19.041 1.00 27.59 338 GLY A C 1
ATOM 2626 O O . GLY A 1 338 ? -16.328 -50.179 18.226 1.00 27.59 338 GLY A O 1
ATOM 2627 N N . GLN A 1 339 ? -15.849 -51.282 20.122 1.00 32.16 339 GLN A N 1
ATOM 2628 C CA . GLN A 1 339 ? -14.556 -50.660 20.455 1.00 32.16 339 GLN A CA 1
ATOM 2629 C C . GLN A 1 339 ? -13.440 -51.164 19.509 1.00 32.16 339 GLN A C 1
ATOM 2631 O O . GLN A 1 339 ? -13.620 -52.235 18.9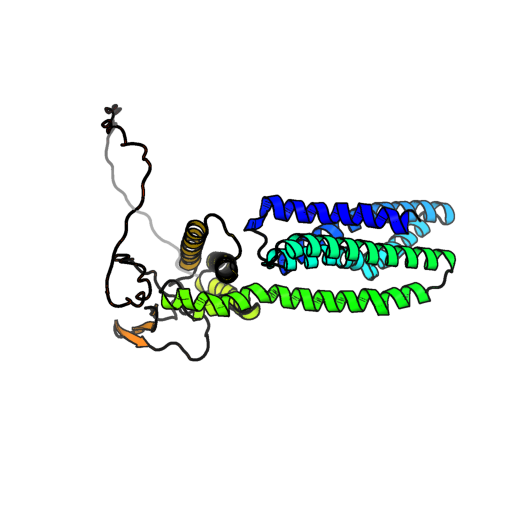22 1.00 32.16 339 GLN A O 1
ATOM 2636 N N . PRO A 1 340 ? -12.285 -50.468 19.360 1.00 37.03 340 PRO A N 1
ATOM 2637 C CA . PRO A 1 340 ? -11.113 -50.791 20.207 1.00 37.03 340 PRO A CA 1
ATOM 2638 C C . PRO A 1 340 ? -10.135 -49.579 20.408 1.00 37.03 340 PRO A C 1
ATOM 2640 O O . PRO A 1 340 ? -10.562 -48.441 20.230 1.00 37.03 340 PRO A O 1
ATOM 2643 N N . PRO A 1 341 ? -8.869 -49.746 20.863 1.00 41.75 341 PRO A N 1
ATOM 2644 C CA . PRO A 1 341 ? -8.461 -49.639 22.265 1.00 41.75 341 PRO A CA 1
ATOM 2645 C C . PRO A 1 341 ? -7.486 -48.477 22.564 1.00 41.75 341 PRO A C 1
ATOM 2647 O O . PRO A 1 341 ? -6.918 -47.847 21.675 1.00 41.75 341 PRO A O 1
ATOM 2650 N N . GLY A 1 342 ? -7.306 -48.204 23.859 1.00 29.02 342 GLY A N 1
ATOM 2651 C CA . GLY A 1 342 ? -6.546 -47.072 24.383 1.00 29.02 342 GLY A CA 1
ATOM 2652 C C . GLY A 1 342 ? -5.033 -47.252 24.569 1.00 29.02 342 GLY A C 1
ATOM 2653 O O . GLY A 1 342 ? -4.480 -48.345 24.532 1.00 29.02 342 GLY A O 1
ATOM 2654 N N . TYR A 1 343 ? -4.421 -46.106 24.856 1.00 32.97 343 TYR A N 1
ATOM 2655 C CA . TYR A 1 343 ? -3.146 -45.850 25.535 1.00 32.97 343 TYR A CA 1
ATOM 2656 C C . TYR A 1 343 ? -3.454 -44.649 26.449 1.00 32.97 343 TYR A C 1
ATOM 2658 O O . TYR A 1 343 ? -4.159 -43.746 26.013 1.00 32.97 343 TYR A O 1
ATOM 2666 N N . GLY A 1 344 ? -3.047 -44.482 27.699 1.00 31.81 344 GLY A N 1
ATOM 2667 C CA . GLY A 1 344 ? -2.119 -45.121 28.621 1.00 31.81 344 GLY A CA 1
ATOM 2668 C C . GLY A 1 344 ? -1.883 -44.040 29.694 1.00 31.81 344 GLY A C 1
ATOM 2669 O O . GLY A 1 344 ? -1.722 -42.869 29.352 1.00 31.81 344 GLY A O 1
ATOM 2670 N N . SER A 1 345 ? -1.993 -44.387 30.974 1.00 37.69 345 SER A N 1
ATOM 2671 C CA . SER A 1 345 ? -1.963 -43.459 32.117 1.00 37.69 345 SER A CA 1
ATOM 2672 C C . SER A 1 345 ? -0.644 -42.664 32.239 1.00 37.69 345 SER A C 1
ATOM 2674 O O . SER A 1 345 ? 0.398 -43.161 31.808 1.00 37.69 345 SER A O 1
ATOM 2676 N N . PRO A 1 346 ? -0.640 -41.463 32.858 1.00 42.28 346 PRO A N 1
ATOM 2677 C CA . PRO A 1 346 ? 0.578 -40.675 33.064 1.00 42.28 346 PRO A CA 1
ATOM 2678 C C . PRO A 1 346 ? 1.413 -41.171 34.270 1.00 42.28 346 PRO A C 1
ATOM 2680 O O . PRO A 1 346 ? 0.835 -41.676 35.236 1.00 42.28 346 PRO A O 1
ATOM 2683 N N . PRO A 1 347 ? 2.754 -41.011 34.258 1.00 41.75 347 PRO A N 1
ATOM 2684 C CA . PRO A 1 347 ? 3.621 -41.323 35.398 1.00 41.75 347 PRO A CA 1
ATOM 2685 C C . PRO A 1 347 ? 3.633 -40.204 36.470 1.00 41.75 347 PRO A C 1
ATOM 2687 O O . PRO A 1 347 ? 3.210 -39.079 36.192 1.00 41.75 347 PRO A O 1
ATOM 2690 N N . PRO A 1 348 ? 4.101 -40.502 37.702 1.00 39.06 348 PRO A N 1
ATOM 2691 C CA . PRO A 1 348 ? 3.912 -39.658 38.883 1.00 39.06 348 PRO A CA 1
ATOM 2692 C C . PRO A 1 348 ? 4.885 -38.470 38.994 1.00 39.06 348 PRO A C 1
ATOM 2694 O O . PRO A 1 348 ? 5.994 -38.466 38.466 1.00 39.06 348 PRO A O 1
ATOM 2697 N N . SER A 1 349 ? 4.433 -37.470 39.751 1.00 37.25 349 SER A N 1
ATOM 2698 C CA . SER A 1 349 ? 5.112 -36.228 40.129 1.00 37.25 349 SER A CA 1
ATOM 2699 C C . SER A 1 349 ? 6.399 -36.440 40.941 1.00 37.25 349 SER A C 1
ATOM 2701 O O . SER A 1 349 ? 6.364 -37.102 41.978 1.00 37.25 349 SER A O 1
ATOM 2703 N N . TYR A 1 350 ? 7.490 -35.779 40.541 1.00 38.22 350 TYR A N 1
ATOM 2704 C CA . TYR A 1 350 ? 8.691 -35.578 41.363 1.00 38.22 350 TYR A CA 1
ATOM 2705 C C . TYR A 1 350 ? 8.664 -34.196 42.039 1.00 38.22 350 TYR A C 1
ATOM 2707 O O . TYR A 1 350 ? 8.300 -33.199 41.415 1.00 38.22 350 TYR A O 1
ATOM 2715 N N . GLY A 1 351 ? 9.007 -34.173 43.332 1.00 39.97 351 GLY A N 1
ATOM 2716 C CA . GLY A 1 351 ? 8.973 -33.010 44.225 1.00 39.97 351 GLY A CA 1
ATOM 2717 C C . GLY A 1 351 ? 10.075 -31.958 43.994 1.00 39.97 351 GLY A C 1
ATOM 2718 O O . GLY A 1 351 ? 10.870 -32.076 43.061 1.00 39.97 351 GLY A O 1
ATOM 2719 N N . PRO A 1 352 ? 10.111 -30.904 44.832 1.00 45.97 352 PRO A N 1
ATOM 2720 C CA . PRO A 1 352 ? 10.957 -29.731 44.618 1.00 45.97 352 PRO A CA 1
ATOM 2721 C C . PRO A 1 352 ? 12.425 -29.975 45.027 1.00 45.97 352 PRO A C 1
ATOM 2723 O O . PRO A 1 352 ? 12.669 -30.677 46.012 1.00 45.97 352 PRO A O 1
ATOM 2726 N N . PRO A 1 353 ? 13.411 -29.380 44.325 1.00 45.06 353 PRO A N 1
ATOM 2727 C CA . PRO A 1 353 ? 14.820 -29.476 44.705 1.00 45.06 353 PRO A CA 1
ATOM 2728 C C . PRO A 1 353 ? 15.224 -28.489 45.830 1.00 45.06 353 PRO A C 1
ATOM 2730 O O . PRO A 1 353 ? 14.541 -27.482 46.035 1.00 45.06 353 PRO A O 1
ATOM 2733 N N . PRO A 1 354 ? 16.332 -28.756 46.559 1.00 40.00 354 PRO A N 1
ATOM 2734 C CA . PRO A 1 354 ? 16.738 -28.034 47.769 1.00 40.00 354 PRO A CA 1
ATOM 2735 C C . PRO A 1 354 ? 17.475 -26.718 47.484 1.00 40.00 354 PRO A C 1
ATOM 2737 O O . PRO A 1 354 ? 18.083 -26.532 46.431 1.00 40.00 354 PRO A O 1
ATOM 2740 N N . GLY A 1 355 ? 17.439 -25.820 48.472 1.00 37.88 355 GLY A N 1
ATOM 2741 C CA . GLY A 1 355 ? 18.029 -24.486 48.419 1.00 37.88 355 GLY A CA 1
ATOM 2742 C C . GLY A 1 355 ? 19.555 -24.415 48.559 1.00 37.88 355 GLY A C 1
ATOM 2743 O O . GLY A 1 355 ? 20.198 -25.253 49.182 1.00 37.88 355 GLY A O 1
ATOM 2744 N N . TYR A 1 356 ? 20.085 -23.318 48.025 1.00 35.84 356 TYR A N 1
ATOM 2745 C CA . TYR A 1 356 ? 21.381 -22.693 48.304 1.00 35.84 356 TYR A CA 1
ATOM 2746 C C . TYR A 1 356 ? 21.041 -21.200 48.493 1.00 35.84 356 TYR A C 1
ATOM 2748 O O . TYR A 1 356 ? 20.313 -20.650 47.674 1.00 35.84 356 TYR A O 1
ATOM 2756 N N . GLY A 1 357 ? 21.346 -20.497 49.584 1.00 33.16 357 GLY A N 1
ATOM 2757 C CA . GLY A 1 357 ? 22.629 -20.334 50.262 1.00 33.16 357 GLY A CA 1
ATOM 2758 C C . GLY A 1 357 ? 23.026 -18.854 50.113 1.00 33.16 357 GLY A C 1
ATOM 2759 O O . GLY A 1 357 ? 23.442 -18.441 49.036 1.00 33.16 357 GLY A O 1
ATOM 2760 N N . SER A 1 358 ? 22.817 -18.042 51.154 1.00 43.81 358 SER A N 1
ATOM 2761 C CA . SER A 1 358 ? 23.084 -16.590 51.166 1.00 43.81 358 SER A CA 1
ATOM 2762 C C . SER A 1 358 ? 24.578 -16.258 51.307 1.00 43.81 358 SER A C 1
ATOM 2764 O O . SER A 1 358 ? 25.274 -16.974 52.029 1.00 43.81 358 SER A O 1
ATOM 2766 N N . PRO A 1 359 ? 25.054 -15.118 50.768 1.00 39.53 359 PRO A N 1
ATOM 2767 C CA . PRO A 1 359 ? 26.263 -14.451 51.260 1.00 39.53 359 PRO A CA 1
ATOM 2768 C C . PRO A 1 359 ? 25.964 -13.108 51.972 1.00 39.53 359 PRO A C 1
ATOM 2770 O O . PRO A 1 359 ? 24.853 -12.585 51.868 1.00 39.53 359 PRO A O 1
ATOM 2773 N N . PRO A 1 360 ? 26.934 -12.574 52.743 1.00 43.06 360 PRO A N 1
ATOM 2774 C CA . PRO A 1 360 ? 26.689 -11.774 53.944 1.00 43.06 360 PRO A CA 1
ATOM 2775 C C . PRO A 1 360 ? 26.562 -10.265 53.705 1.00 43.06 360 PRO A C 1
ATOM 2777 O O . PRO A 1 360 ? 27.015 -9.719 52.701 1.00 43.06 360 PRO A O 1
ATOM 2780 N N . GLY A 1 361 ? 25.952 -9.599 54.686 1.00 32.50 361 GLY A N 1
ATOM 2781 C CA . GLY A 1 361 ? 25.732 -8.160 54.704 1.00 32.50 361 GLY A CA 1
ATOM 2782 C C . GLY A 1 361 ? 26.929 -7.325 55.158 1.00 32.50 361 GLY A C 1
ATOM 2783 O O . GLY A 1 361 ? 27.837 -7.799 55.833 1.00 32.50 361 GLY A O 1
ATOM 2784 N N . TYR A 1 362 ? 26.831 -6.036 54.845 1.00 34.44 362 TYR A N 1
ATOM 2785 C CA . TYR A 1 362 ? 27.425 -4.938 55.597 1.00 34.44 362 TYR A CA 1
ATOM 2786 C C . TYR A 1 362 ? 26.344 -3.870 55.761 1.00 34.44 362 TYR A C 1
ATOM 2788 O O . TYR A 1 362 ? 25.746 -3.426 54.783 1.00 34.44 362 TYR A O 1
ATOM 2796 N N . GLY A 1 363 ? 26.055 -3.514 57.009 1.00 34.03 363 GLY A N 1
ATOM 2797 C CA . GLY A 1 363 ? 25.170 -2.411 57.358 1.00 34.03 363 GLY A CA 1
ATOM 2798 C C . GLY A 1 363 ? 25.956 -1.176 57.778 1.00 34.03 363 GLY A C 1
ATOM 2799 O O . GLY A 1 363 ? 27.066 -1.300 58.286 1.00 34.03 363 GLY A O 1
ATOM 2800 N N . SER A 1 364 ? 25.333 -0.011 57.628 1.00 33.50 364 SER A N 1
ATOM 2801 C CA . SER A 1 364 ? 25.316 1.076 58.616 1.00 33.50 364 SER A CA 1
ATOM 2802 C C . SER A 1 364 ? 24.444 2.227 58.096 1.00 33.50 364 SER A C 1
ATOM 2804 O O . SER A 1 364 ? 24.409 2.520 56.904 1.00 33.50 364 SER A O 1
ATOM 2806 N N . GLY A 1 365 ? 23.649 2.797 59.003 1.00 35.59 365 GLY A N 1
ATOM 2807 C CA . GLY A 1 365 ? 22.686 3.869 58.752 1.00 35.59 365 GLY A CA 1
ATOM 2808 C C . GLY A 1 365 ? 23.297 5.283 58.664 1.00 35.59 365 GLY A C 1
ATOM 2809 O O . GLY A 1 365 ? 24.505 5.418 58.495 1.00 35.59 365 GLY A O 1
ATOM 2810 N N . PRO A 1 366 ? 22.452 6.332 58.754 1.00 50.22 366 PRO A N 1
ATOM 2811 C CA . PRO A 1 366 ? 22.612 7.621 58.063 1.00 50.22 366 PRO A CA 1
ATOM 2812 C C . PRO A 1 366 ? 23.370 8.687 58.879 1.00 50.22 366 PRO A C 1
ATOM 2814 O O . PRO A 1 366 ? 23.696 8.455 60.043 1.00 50.22 366 PRO A O 1
ATOM 2817 N N . PRO A 1 367 ? 23.561 9.900 58.313 1.00 44.06 367 PRO A N 1
ATOM 2818 C CA . PRO A 1 367 ? 22.836 11.036 58.901 1.00 44.06 367 PRO A CA 1
ATOM 2819 C C . PRO A 1 367 ? 22.368 12.144 57.924 1.00 44.06 367 PRO A C 1
ATOM 2821 O O . PRO A 1 367 ? 23.007 12.463 56.930 1.00 44.06 367 PRO A O 1
ATOM 2824 N N . GLN A 1 368 ? 21.205 12.699 58.282 1.00 34.50 368 GLN A N 1
AT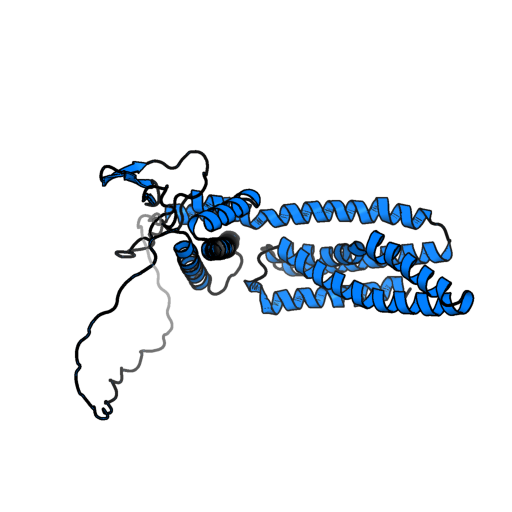OM 2825 C CA . GLN A 1 368 ? 20.770 14.109 58.343 1.00 34.50 368 GLN A CA 1
ATOM 2826 C C . GLN A 1 368 ? 21.316 15.191 57.371 1.00 34.50 368 GLN A C 1
ATOM 2828 O O . GLN A 1 368 ? 22.508 15.429 57.229 1.00 34.50 368 GLN A O 1
ATOM 2833 N N . SER A 1 369 ? 20.342 15.934 56.827 1.00 36.62 369 SER A N 1
ATOM 2834 C CA . SER A 1 369 ? 20.350 17.259 56.167 1.00 36.62 369 SER A CA 1
ATOM 2835 C C . SER A 1 369 ? 21.037 18.379 56.986 1.00 36.62 369 SER A C 1
ATOM 2837 O O . SER A 1 369 ? 21.098 18.214 58.206 1.00 36.62 369 SER A O 1
ATOM 2839 N N . PRO A 1 370 ? 21.434 19.552 56.414 1.00 44.06 370 PRO A N 1
ATOM 2840 C CA . PRO A 1 370 ? 20.456 20.638 56.158 1.00 44.06 370 PRO A CA 1
ATOM 2841 C C . PRO A 1 370 ? 20.798 21.708 55.067 1.00 44.06 370 PRO A C 1
ATOM 2843 O O . PRO A 1 370 ? 21.934 21.850 54.639 1.00 44.06 370 PRO A O 1
ATOM 2846 N N . HIS A 1 371 ? 19.782 22.526 54.733 1.00 33.25 371 HIS A N 1
ATOM 2847 C CA . HIS A 1 371 ? 19.811 23.922 54.223 1.00 33.25 371 HIS A CA 1
ATOM 2848 C C . HIS A 1 371 ? 20.291 24.292 52.793 1.00 33.25 371 HIS A C 1
ATOM 2850 O O . HIS A 1 371 ? 21.332 23.858 52.320 1.00 33.25 371 HIS A O 1
ATOM 2856 N N . GLY A 1 372 ? 19.551 25.239 52.177 1.00 33.16 372 GLY A N 1
ATOM 2857 C CA . GLY A 1 372 ? 19.991 26.126 51.077 1.00 33.16 372 GLY A CA 1
ATOM 2858 C C . GLY A 1 372 ? 18.984 26.230 49.916 1.00 33.16 372 GLY A C 1
ATOM 2859 O O . GLY A 1 372 ? 19.054 25.445 48.984 1.00 33.16 372 GLY A O 1
ATOM 2860 N N . SER A 1 373 ? 17.899 27.003 50.039 1.00 39.19 373 SER A N 1
ATOM 2861 C CA . SER A 1 373 ? 17.751 28.401 49.566 1.00 39.19 373 SER A CA 1
ATOM 2862 C C . SER A 1 373 ? 17.502 28.568 48.054 1.00 39.19 373 SER A C 1
ATOM 2864 O O . SER A 1 373 ? 18.422 28.481 47.244 1.00 39.19 373 SER A O 1
ATOM 2866 N N . ASP A 1 374 ? 16.248 28.898 47.729 1.00 43.47 374 ASP A N 1
ATOM 2867 C CA . ASP A 1 374 ? 15.793 29.624 46.530 1.00 43.47 374 ASP A CA 1
ATOM 2868 C C . ASP A 1 374 ? 16.565 30.947 46.352 1.00 43.47 374 ASP A C 1
ATOM 2870 O O . ASP A 1 374 ? 16.814 31.626 47.356 1.00 43.47 374 ASP A O 1
ATOM 2874 N N . PRO A 1 375 ? 16.909 31.357 45.112 1.00 41.38 375 PRO A N 1
ATOM 2875 C CA . PRO A 1 375 ? 16.554 32.725 44.716 1.00 41.38 375 PRO A CA 1
ATOM 2876 C C . PRO A 1 375 ? 16.372 32.899 43.193 1.00 41.38 375 PRO A C 1
ATOM 2878 O O . PRO A 1 375 ? 17.346 33.134 42.486 1.00 41.38 375 PRO A O 1
ATOM 2881 N N . TRP A 1 376 ? 15.137 32.897 42.683 1.00 37.25 376 TRP A N 1
ATOM 2882 C CA . TRP A 1 376 ? 14.800 33.636 41.450 1.00 37.25 376 TRP A CA 1
ATOM 2883 C C . TRP A 1 376 ? 13.432 34.309 41.588 1.00 37.25 376 TRP A C 1
ATOM 2885 O O . TRP A 1 376 ? 12.426 33.898 41.014 1.00 37.25 376 TRP A O 1
ATOM 2895 N N . SER A 1 377 ? 13.425 35.384 42.373 1.00 40.16 377 SER A N 1
ATOM 2896 C CA . SER A 1 377 ? 12.478 36.486 42.263 1.00 40.16 377 SER A CA 1
ATOM 2897 C C . SER A 1 377 ? 13.158 37.653 41.534 1.00 40.16 377 SER A C 1
ATOM 2899 O O . SER A 1 377 ? 14.280 38.034 41.858 1.00 40.16 377 SER A O 1
ATOM 2901 N N . GLY A 1 378 ? 12.458 38.237 40.558 1.00 39.97 378 GLY A N 1
ATOM 2902 C CA . GLY A 1 378 ? 12.724 39.590 40.063 1.00 39.97 378 GLY A CA 1
ATOM 2903 C C . GLY A 1 378 ? 13.591 39.718 38.808 1.00 39.97 378 GLY A C 1
ATOM 2904 O O . GLY A 1 378 ? 14.792 39.964 38.902 1.00 39.97 378 GLY A O 1
ATOM 2905 N N . ARG A 1 379 ? 12.946 39.701 37.638 1.00 41.59 379 ARG A N 1
ATOM 2906 C CA . ARG A 1 379 ? 12.853 40.853 36.718 1.00 41.59 379 ARG A CA 1
ATOM 2907 C C . ARG A 1 379 ? 11.847 40.586 35.610 1.00 41.59 379 ARG A C 1
ATOM 2909 O O . ARG A 1 379 ? 11.805 39.432 35.133 1.00 41.59 379 ARG A O 1
#

pLDDT: mean 79.48, std 21.92, range [26.19, 97.69]

Secondary structure (DSSP, 8-state):
-IIIIIHHHHHHHHHHHHHHHHHHHHTTT--SHHHHHHHHHHHHHHHHHHHHHHHHHHHHHHHHHHHHHHHHHHHHHHHHIIIIIISTTHHHHHHHHHHHHHHHHHT-S-HHHHHHHHHHHHHHHHHHHHHHHHHHHHHHHH--THHHHHIIIIIIHHHHHHHHHHHHHHHTHHHHHHHHHTHHHHHTTSS-HHHHHHHH-HHHHHHHHHHHHHHHHHHHHHHHHHHHHHHHHHHHHHHHHHTT---TTHHHHHHHHHHHHHHHHTTTTT--TTSPPEEE-SSSEEEE-TTS-EEEEPPPSS-PSPPP-PPP---------PPPP-PPPP--------------PPPPPP-PPPP------------------------

Radius of gyration: 31.79 Å; chains: 1; bounding box: 69×93×96 Å